Protein AF-0000000066032133 (afdb_homodimer)

Radius of gyration: 20.1 Å; Cα contacts (8 Å, |Δi|>4): 1046; chains: 2; bounding box: 53×68×47 Å

Nearest PDB structures (foldseek):
  1u5w-assembly1_B  TM=8.627E-01  e=1.905E-13  Escherichia coli
  1u5w-assembly4_G  TM=8.676E-01  e=3.417E-13  Escherichia coli
  5voh-assembly1_C  TM=4.918E-01  e=3.537E-01  Levilactobacillus brevis KB290
  5xyu-assembly1_E  TM=1.644E-01  e=1.376E-02  Mycolicibacterium smegmatis MC2 155
  6xyw-assembly1_Bd  TM=3.720E-01  e=4.895E-01  Arabidopsis thaliana

Organism: Aeropyrum pernix (strain ATCC 700893 / DSM 11879 / JCM 9820 / NBRC 100138 / K1) (NCBI:txid272557)

Solvent-accessible surface area (backbone atoms only — not comparable to full-atom values): 18744 Å² total; per-residue (Å²): 132,65,46,38,34,16,31,22,37,81,53,66,54,59,46,50,20,49,48,58,44,46,52,75,79,38,61,62,45,74,46,74,35,81,56,76,37,85,53,63,94,27,24,51,32,51,25,34,20,50,29,21,4,43,30,10,3,45,50,16,18,65,74,64,70,25,49,29,6,31,6,69,25,51,30,42,26,77,40,61,31,63,59,43,27,27,38,32,34,32,19,21,38,24,38,44,79,29,35,33,34,41,9,24,12,44,22,24,57,48,49,55,72,38,44,56,38,27,75,72,49,37,42,62,56,69,48,69,48,43,62,70,73,75,47,62,49,88,51,32,37,68,54,8,64,52,47,74,59,77,44,29,41,39,54,33,48,24,41,3,44,46,25,20,42,32,47,65,70,65,58,48,92,70,68,27,36,42,46,57,30,17,50,64,32,71,28,87,41,85,64,79,56,70,70,76,129,132,66,45,38,33,17,31,22,36,82,52,65,53,59,46,50,20,49,47,57,43,47,51,74,78,39,59,61,45,74,44,74,35,79,57,75,39,85,50,64,94,28,24,52,31,52,26,36,20,51,27,20,4,42,30,9,4,46,51,15,19,65,75,63,71,25,51,28,6,31,6,71,25,53,31,41,25,79,40,60,32,63,58,43,27,27,38,32,35,32,18,21,39,26,38,46,79,28,35,33,34,41,10,25,12,45,22,23,56,49,49,57,72,39,43,55,38,28,75,71,49,36,41,64,56,70,49,68,49,44,60,70,74,74,48,61,49,88,50,32,37,70,53,8,63,52,47,75,61,76,43,31,41,37,53,33,48,23,43,3,44,46,26,20,40,32,48,66,68,65,59,49,90,70,69,27,37,41,48,59,32,16,50,65,32,70,28,87,42,85,63,77,56,68,70,76,129

pLDDT: mean 93.21, std 11.6, range [33.31, 98.94]

Sequence (394 aa):
MAVTVAVGTSNPIKYRAVLRAFSRYYDVRVVMVSVDSGVGPQPSGVADVVGGALARAVRAVEKADSYFGVGVEAGPIEFPASGGYVETQVAAIVDRDCRATIGMSPSFEVDRRVLALMLDGVEMEKAVGVERHGGLGESVGFVGVATSGAVTRQDLTEHAVIMALIPRLMGYGSIATVEEIAAQAGASVECRSTRAIMAVTVAVGTSNPIKYRAVLRAFSRYYDVRVVMVSVDSGVGPQPSGVADVVGGALARAVRAVEKADSYFGVGVEAGPIEFPASGGYVETQVAAIVDRDCRATIGMSPSFEVDRRVLALMLDGVEMEKAVGVERHGGLGESVGFVGVATSGAVTRQDLTEHAVIMALIPRLMGYGSIATVEEIAAQAGASVECRSTRAI

Foldseek 3Di:
DAAEEEEADPQVLLQVLLVVLQVVPTNHDYYYDHDFLVAAPQQEELLRQLSSQLSSFQVRCVVVVGQKGKGKGWHWYADDDPQRTKIKMKMWIAGLQQFIFIFIFDIGDDDNQLNVVSVVRDDNCVSVVVCVVVPPDPWAPPVNVVVVNPAGPSNRSNRGSNRRCVCVVVVPVDTDGSQVVSVVRVYGDDHDRPPDD/DAAEEEEADPQVLLQVLLVVLQVVPTNYDYYYDHDFLVAAPQQEELLRQLSSQLSSFQVRCVVVVGQKGKGKGWHWYADDDPQRTKIKMKMWIAGLQQFIFIFIFDIGDDDNQLNVVSVVRDDNCVSVVVCVVPPPDPWAPPVNVVVVNPAGPSNRSNRGSNRRCVCVVVVPVDTDGSQVVSVVRVYGDDHDRPPDD

InterPro domains:
  IPR002786 Inosine/xanthosine triphosphatase [MF_00648] (3-172)
  IPR026533 Non-canonical purine NTP phosphatase/PRRC1 [PF01931] (5-169)
  IPR029001 Inosine triphosphate pyrophosphatase-like [G3DSA:3.90.950.10] (1-178)
  IPR029001 Inosine triphosphate pyrophosphatase-like [SSF52972] (3-170)
  IPR050299 YjjX NTPase [PTHR34699] (3-169)

Secondary structure (DSSP, 8-state):
-PEEEEEE-S-HHHHHHHHHHHHTTS-EEEEEE----SS-SS--HHHHHHHHHHHHHHHHHHHHT-SEEEEEEEEEEE-SSTTSEEEEEEEEEEETT-BEEEEE--EEE--HHHHHHHHTT--HHHHHTGGGGT---TTTHHHHHHTTTSS-HHHHHHHHHHHHHHHHHHT-S-PPBHHHHHHHHT-----------/-PEEEEEE-S-HHHHHHHHHHHHTTS-EEEEEE----SS-SS--HHHHHHHHHHHHHHHHHHHHT-SEEEEEEEEEEE-SSTTSEEEEEEEEEEETT-BEEEEE--EEE--HHHHHHHHTT--HHHHHTGGGGT---TTTHHHHHHTTTSS-HHHHHHHHHHHHHHHHHHT-S-PPBHHHHHHHHT-----------

Structure (mmCIF, N/CA/C/O backbone):
data_AF-0000000066032133-model_v1
#
loop_
_entity.id
_entity.type
_entity.pdbx_description
1 polymer 'Probable inosine/xanthosine triphosphatase'
#
loop_
_atom_site.group_PDB
_atom_site.id
_atom_site.type_symbol
_atom_site.label_atom_id
_atom_site.label_alt_id
_atom_site.label_comp_id
_atom_site.label_asym_id
_atom_site.label_entity_id
_atom_site.label_seq_id
_atom_site.pdbx_PDB_ins_code
_atom_site.Cartn_x
_atom_site.Cartn_y
_atom_site.Cartn_z
_atom_site.occupancy
_atom_site.B_iso_or_equiv
_atom_site.auth_seq_id
_atom_site.auth_comp_id
_atom_site.auth_asym_id
_atom_site.auth_atom_id
_atom_site.pdbx_PDB_model_num
ATOM 1 N N . MET A 1 1 ? 10.734 -18.656 -25.156 1 76.56 1 MET A N 1
ATOM 2 C CA . MET A 1 1 ? 9.414 -19.25 -25 1 76.56 1 MET A CA 1
ATOM 3 C C . MET A 1 1 ? 8.562 -18.469 -24.016 1 76.56 1 MET A C 1
ATOM 5 O O . MET A 1 1 ? 9.086 -17.891 -23.062 1 76.56 1 MET A O 1
ATOM 9 N N . ALA A 1 2 ? 7.234 -18.312 -24.281 1 92.38 2 ALA A N 1
ATOM 10 C CA . ALA A 1 2 ? 6.348 -17.469 -23.484 1 92.38 2 ALA A CA 1
ATOM 11 C C . ALA A 1 2 ? 6.086 -18.094 -22.125 1 92.38 2 ALA A C 1
ATOM 13 O O . ALA A 1 2 ? 5.898 -19.312 -22.016 1 92.38 2 ALA A O 1
ATOM 14 N N . VAL A 1 3 ? 6.203 -17.297 -21.125 1 95 3 VAL A N 1
ATOM 15 C CA . VAL A 1 3 ? 5.859 -17.734 -19.781 1 95 3 VAL A CA 1
ATOM 16 C C . VAL A 1 3 ? 4.34 -17.812 -19.625 1 95 3 VAL A C 1
ATOM 18 O O . VAL A 1 3 ? 3.625 -16.891 -20.047 1 95 3 VAL A O 1
ATOM 21 N N . THR A 1 4 ? 3.82 -18.906 -19.094 1 97.81 4 THR A N 1
ATOM 22 C CA . THR A 1 4 ? 2.383 -19.062 -18.906 1 97.81 4 THR A CA 1
ATOM 23 C C . THR A 1 4 ? 1.974 -18.578 -17.516 1 97.81 4 THR A C 1
ATOM 25 O O . THR A 1 4 ? 2.594 -18.953 -16.516 1 97.81 4 THR A O 1
ATOM 28 N N . VAL A 1 5 ? 0.952 -17.766 -17.453 1 98.69 5 VAL A N 1
ATOM 29 C CA . VAL A 1 5 ? 0.44 -17.188 -16.219 1 98.69 5 VAL A CA 1
ATOM 30 C C . VAL A 1 5 ? -1.068 -17.406 -16.125 1 98.69 5 VAL A C 1
ATOM 32 O O . VAL A 1 5 ? -1.806 -17.094 -17.062 1 98.69 5 VAL A O 1
ATOM 35 N N . ALA A 1 6 ? -1.533 -17.984 -15.055 1 98.75 6 ALA A N 1
ATOM 36 C CA . ALA A 1 6 ? -2.965 -18.125 -14.797 1 98.75 6 ALA A CA 1
ATOM 37 C C . ALA A 1 6 ? -3.414 -17.156 -13.695 1 98.75 6 ALA A C 1
ATOM 39 O O . ALA A 1 6 ? -2.787 -17.094 -12.633 1 98.75 6 ALA A O 1
ATOM 40 N N . VAL A 1 7 ? -4.441 -16.453 -13.953 1 98.81 7 VAL A N 1
ATOM 41 C CA . VAL A 1 7 ? -5.031 -15.562 -12.953 1 98.81 7 VAL A CA 1
ATOM 42 C C . VAL A 1 7 ? -6.27 -16.203 -12.352 1 98.81 7 VAL A C 1
ATOM 44 O O . VAL A 1 7 ? -7.215 -16.547 -13.062 1 98.81 7 VAL A O 1
ATOM 47 N N . GLY A 1 8 ? -6.285 -16.406 -11.023 1 98.38 8 GLY A N 1
ATOM 48 C CA . GLY A 1 8 ? -7.379 -17.078 -10.328 1 98.38 8 GLY A CA 1
ATOM 49 C C . GLY A 1 8 ? -8.57 -16.156 -10.102 1 98.38 8 GLY A C 1
ATOM 50 O O . GLY A 1 8 ? -8.93 -15.875 -8.953 1 98.38 8 GLY A O 1
ATOM 51 N N . THR A 1 9 ? -9.227 -15.766 -11.141 1 96.31 9 THR A N 1
ATOM 52 C CA . THR A 1 9 ? -10.367 -14.859 -11.055 1 96.31 9 THR A CA 1
ATOM 53 C C . THR A 1 9 ? -11.25 -14.984 -12.289 1 96.31 9 THR A C 1
ATOM 55 O O . THR A 1 9 ? -10.852 -15.594 -13.289 1 96.31 9 THR A O 1
ATOM 58 N N . SER A 1 10 ? -12.43 -14.531 -12.242 1 94.44 10 SER A N 1
ATOM 59 C CA . SER A 1 10 ? -13.273 -14.328 -13.414 1 94.44 10 SER A CA 1
ATOM 60 C C . SER A 1 10 ? -13.484 -12.844 -13.703 1 94.44 10 SER A C 1
ATOM 62 O O . SER A 1 10 ? -14.234 -12.477 -14.609 1 94.44 10 SER A O 1
ATOM 64 N N . ASN A 1 11 ? -12.875 -11.977 -12.906 1 91.94 11 ASN A N 1
ATOM 65 C CA . ASN A 1 11 ? -12.984 -10.531 -13.039 1 91.94 11 ASN A CA 1
ATOM 66 C C . ASN A 1 11 ? -12.062 -10 -14.133 1 91.94 11 ASN A C 1
ATOM 68 O O . ASN A 1 11 ? -10.836 -10.039 -13.984 1 91.94 11 ASN A O 1
ATOM 72 N N . PRO A 1 12 ? -12.547 -9.469 -15.25 1 93.31 12 PRO A N 1
ATOM 73 C CA . PRO A 1 12 ? -11.711 -9.023 -16.375 1 93.31 12 PRO A CA 1
ATOM 74 C C . PRO A 1 12 ? -10.75 -7.902 -15.984 1 93.31 12 PRO A C 1
ATOM 76 O O . PRO A 1 12 ? -9.68 -7.766 -16.578 1 93.31 12 PRO A O 1
ATOM 79 N N . ILE A 1 13 ? -11.109 -7.113 -15 1 91.69 13 ILE A N 1
ATOM 80 C CA . ILE A 1 13 ? -10.258 -6.02 -14.547 1 91.69 13 ILE A CA 1
ATOM 81 C C . ILE A 1 13 ? -8.969 -6.582 -13.953 1 91.69 13 ILE A C 1
ATOM 83 O O . ILE A 1 13 ? -7.875 -6.098 -14.258 1 91.69 13 ILE A O 1
ATOM 87 N N . LYS A 1 14 ? -9.148 -7.566 -13.109 1 95.5 14 LYS A N 1
ATOM 88 C CA . LYS A 1 14 ? -7.977 -8.211 -12.523 1 95.5 14 LYS A CA 1
ATOM 89 C C . LYS A 1 14 ? -7.129 -8.891 -13.594 1 95.5 14 LYS A C 1
ATOM 91 O O . LYS A 1 14 ? -5.898 -8.805 -13.562 1 95.5 14 LYS A O 1
ATOM 96 N N . TYR A 1 15 ? -7.758 -9.516 -14.539 1 96.69 15 TYR A N 1
ATOM 97 C CA . TYR A 1 15 ? -7.059 -10.156 -15.648 1 96.69 15 TYR A CA 1
ATOM 98 C C . TYR A 1 15 ? -6.207 -9.148 -16.406 1 96.69 15 TYR A C 1
ATOM 100 O O . TYR A 1 15 ? -5.02 -9.383 -16.656 1 96.69 15 TYR A O 1
ATOM 108 N N . ARG A 1 16 ? -6.758 -8.039 -16.797 1 96.19 16 ARG A N 1
ATOM 109 C CA . ARG A 1 16 ? -6.066 -7.027 -17.594 1 96.19 16 ARG A CA 1
ATOM 110 C C . ARG A 1 16 ? -4.887 -6.438 -16.828 1 96.19 16 ARG A C 1
ATOM 112 O O . ARG A 1 16 ? -3.836 -6.164 -17.406 1 96.19 16 ARG A O 1
ATOM 119 N N . ALA A 1 17 ? -5.129 -6.227 -15.539 1 97 17 ALA A N 1
ATOM 120 C CA . ALA A 1 17 ? -4.055 -5.691 -14.703 1 97 17 ALA A CA 1
ATOM 121 C C . ALA A 1 17 ? -2.861 -6.641 -14.664 1 97 17 ALA A C 1
ATOM 123 O O . ALA A 1 17 ? -1.713 -6.207 -14.781 1 97 17 ALA A O 1
ATOM 124 N N . VAL A 1 18 ? -3.139 -7.918 -14.531 1 98.44 18 VAL A N 1
ATOM 125 C CA . VAL A 1 18 ? -2.082 -8.922 -14.484 1 98.44 18 VAL A CA 1
ATOM 126 C C . VAL A 1 18 ? -1.383 -9 -15.836 1 98.44 18 VAL A C 1
ATOM 128 O O . VAL A 1 18 ? -0.153 -9.039 -15.906 1 98.44 18 VAL A O 1
ATOM 131 N N . LEU A 1 19 ? -2.17 -9.023 -16.922 1 98.12 19 LEU A N 1
ATOM 132 C CA . LEU A 1 19 ? -1.619 -9.055 -18.266 1 98.12 19 LEU A CA 1
ATOM 133 C C . LEU A 1 19 ? -0.68 -7.871 -18.5 1 98.12 19 LEU A C 1
ATOM 135 O O . LEU A 1 19 ? 0.442 -8.055 -18.969 1 98.12 19 LEU A O 1
ATOM 139 N N . ARG A 1 20 ? -1.086 -6.688 -18.125 1 97.81 20 ARG A N 1
ATOM 140 C CA . ARG A 1 20 ? -0.283 -5.488 -18.328 1 97.81 20 ARG A CA 1
ATOM 141 C C . ARG A 1 20 ? 0.996 -5.539 -17.5 1 97.81 20 ARG A C 1
ATOM 143 O O . ARG A 1 20 ? 2.074 -5.195 -17.984 1 97.81 20 ARG A O 1
ATOM 150 N N . ALA A 1 21 ? 0.867 -5.941 -16.281 1 98.44 21 ALA A N 1
ATOM 151 C CA . ALA A 1 21 ? 2.025 -5.996 -15.398 1 98.44 21 ALA A CA 1
ATOM 152 C C . ALA A 1 21 ? 3.057 -7 -15.906 1 98.44 21 ALA A C 1
ATOM 154 O O . ALA A 1 21 ? 4.234 -6.668 -16.047 1 98.44 21 ALA A O 1
ATOM 155 N N . PHE A 1 22 ? 2.658 -8.219 -16.234 1 98.5 22 PHE A N 1
ATOM 156 C CA . PHE A 1 22 ? 3.578 -9.273 -16.641 1 98.5 22 PHE A CA 1
ATOM 157 C C . PHE A 1 22 ? 4.195 -8.961 -18 1 98.5 22 PHE A C 1
ATOM 159 O O . PHE A 1 22 ? 5.371 -9.25 -18.234 1 98.5 22 PHE A O 1
ATOM 166 N N . SER A 1 23 ? 3.438 -8.367 -18.922 1 98.12 23 SER A N 1
ATOM 167 C CA . SER A 1 23 ? 3.898 -8.102 -20.281 1 98.12 23 SER A CA 1
ATOM 168 C C . SER A 1 23 ? 5.051 -7.102 -20.281 1 98.12 23 SER A C 1
ATOM 170 O O . SER A 1 23 ? 5.801 -7.02 -21.266 1 98.12 23 SER A O 1
ATOM 172 N N . ARG A 1 24 ? 5.188 -6.391 -19.219 1 97.25 24 ARG A N 1
ATOM 173 C CA . ARG A 1 24 ? 6.289 -5.438 -19.109 1 97.25 24 ARG A CA 1
ATOM 174 C C . ARG A 1 24 ? 7.629 -6.16 -19.016 1 97.25 24 ARG A C 1
ATOM 176 O O . ARG A 1 24 ? 8.672 -5.605 -19.375 1 97.25 24 ARG A O 1
ATOM 183 N N . TYR A 1 25 ? 7.559 -7.414 -18.578 1 97.56 25 TYR A N 1
ATOM 184 C CA . TYR A 1 25 ? 8.82 -8.023 -18.172 1 97.56 25 TYR A CA 1
ATOM 185 C C . TYR A 1 25 ? 9.023 -9.359 -18.875 1 97.56 25 TYR A C 1
ATOM 187 O O . TYR A 1 25 ? 10.156 -9.859 -18.953 1 97.56 25 TYR A O 1
ATOM 195 N N . TYR A 1 26 ? 7.898 -9.914 -19.328 1 96.94 26 TYR A N 1
ATOM 196 C CA . TYR A 1 26 ? 7.941 -11.242 -19.922 1 96.94 26 TYR A CA 1
ATOM 197 C C . TYR A 1 26 ? 7.211 -11.273 -21.25 1 96.94 26 TYR A C 1
ATOM 199 O O . TYR A 1 26 ? 6.301 -10.477 -21.484 1 96.94 26 TYR A O 1
ATOM 207 N N . ASP A 1 27 ? 7.727 -12.117 -22.109 1 97.62 27 ASP A N 1
ATOM 208 C CA . ASP A 1 27 ? 6.812 -12.672 -23.094 1 97.62 27 ASP A CA 1
ATOM 209 C C . ASP A 1 27 ? 5.824 -13.641 -22.453 1 97.62 27 ASP A C 1
ATOM 211 O O . ASP A 1 27 ? 6.211 -14.727 -22.016 1 97.62 27 ASP A O 1
ATOM 215 N N . VAL A 1 28 ? 4.555 -13.195 -22.344 1 97.44 28 VAL A N 1
ATOM 216 C CA . VAL A 1 28 ? 3.678 -13.922 -21.422 1 97.44 28 VAL A CA 1
ATOM 217 C C . VAL A 1 28 ? 2.406 -14.344 -22.156 1 97.44 28 VAL A C 1
ATOM 219 O O . VAL A 1 28 ? 1.945 -13.641 -23.062 1 97.44 28 VAL A O 1
ATOM 222 N N . ARG A 1 29 ? 1.93 -15.5 -21.828 1 97.75 29 ARG A N 1
ATOM 223 C CA . ARG A 1 29 ? 0.569 -15.953 -22.094 1 97.75 29 ARG A CA 1
ATOM 224 C C . ARG A 1 29 ? -0.255 -16.016 -20.812 1 97.75 29 ARG A C 1
ATOM 226 O O . ARG A 1 29 ? 0.02 -16.828 -19.938 1 97.75 29 ARG A O 1
ATOM 233 N N . VAL A 1 30 ? -1.264 -15.18 -20.766 1 98.25 30 VAL A N 1
ATOM 234 C CA . VAL A 1 30 ? -2.064 -15.094 -19.547 1 98.25 30 VAL A CA 1
ATOM 235 C C . VAL A 1 30 ? -3.443 -15.703 -19.781 1 98.25 30 VAL A C 1
ATOM 237 O O . VAL A 1 30 ? -4.086 -15.422 -20.797 1 98.25 30 VAL A O 1
ATOM 240 N N . VAL A 1 31 ? -3.881 -16.531 -18.922 1 98 31 VAL A N 1
ATOM 241 C CA . VAL A 1 31 ? -5.227 -17.094 -18.984 1 98 31 VAL A CA 1
ATOM 242 C C . VAL A 1 31 ? -5.98 -16.797 -17.703 1 98 31 VAL A C 1
ATOM 244 O O . VAL A 1 31 ? -5.375 -16.672 -16.625 1 98 31 VAL A O 1
ATOM 247 N N . MET A 1 32 ? -7.184 -16.562 -17.812 1 97.75 32 MET A N 1
ATOM 248 C CA . MET A 1 32 ? -8.07 -16.359 -16.672 1 97.75 32 MET A CA 1
ATOM 249 C C . MET A 1 32 ? -8.773 -17.656 -16.297 1 97.75 32 MET A C 1
ATOM 251 O O . MET A 1 32 ? -9.328 -18.344 -17.156 1 97.75 32 MET A O 1
ATOM 255 N N . VAL A 1 33 ? -8.789 -18.031 -15.039 1 98 33 VAL A N 1
ATOM 256 C CA . VAL A 1 33 ? -9.461 -19.25 -14.586 1 98 33 VAL A CA 1
ATOM 257 C C . VAL A 1 33 ? -10.305 -18.938 -13.344 1 98 33 VAL A C 1
ATOM 259 O O . VAL A 1 33 ? -9.828 -18.281 -12.414 1 98 33 VAL A O 1
ATOM 262 N N . SER A 1 34 ? -11.57 -19.375 -13.336 1 97.06 34 SER A N 1
ATOM 263 C CA . SER A 1 34 ? -12.438 -19.219 -12.18 1 97.06 34 SER A CA 1
ATOM 264 C C . SER A 1 34 ? -12.078 -20.203 -11.07 1 97.06 34 SER A C 1
ATOM 266 O O . SER A 1 34 ? -12.086 -21.422 -11.289 1 97.06 34 SER A O 1
ATOM 268 N N . VAL A 1 35 ? -11.734 -19.656 -9.914 1 97.12 35 VAL A N 1
ATOM 269 C CA . VAL A 1 35 ? -11.398 -20.5 -8.781 1 97.12 35 VAL A CA 1
ATOM 270 C C . VAL A 1 35 ? -12.102 -20 -7.527 1 97.12 35 VAL A C 1
ATOM 272 O O . VAL A 1 35 ? -12.555 -18.844 -7.48 1 97.12 35 VAL A O 1
ATOM 275 N N . ASP A 1 36 ? -12.211 -20.891 -6.547 1 92.75 36 ASP A N 1
ATOM 276 C CA . ASP A 1 36 ? -12.703 -20.516 -5.223 1 92.75 36 ASP A CA 1
ATOM 277 C C . ASP A 1 36 ? -11.555 -20.109 -4.305 1 92.75 36 ASP A C 1
ATOM 279 O O . ASP A 1 36 ? -10.633 -20.906 -4.066 1 92.75 36 ASP A O 1
ATOM 283 N N . SER A 1 37 ? -11.562 -18.938 -3.76 1 90.88 37 SER A N 1
ATOM 284 C CA . SER A 1 37 ? -10.492 -18.469 -2.896 1 90.88 37 SER A CA 1
ATOM 285 C C . SER A 1 37 ? -10.57 -19.094 -1.511 1 90.88 37 SER A C 1
ATOM 287 O O . SER A 1 37 ? -9.594 -19.078 -0.754 1 90.88 37 SER A O 1
ATOM 289 N N . GLY A 1 38 ? -11.758 -19.594 -1.174 1 91.88 38 GLY A N 1
ATOM 290 C CA . GLY A 1 38 ? -11.977 -20.156 0.148 1 91.88 38 GLY A CA 1
ATOM 291 C C . GLY A 1 38 ? -12.336 -19.109 1.191 1 91.88 38 GLY A C 1
ATOM 292 O O . GLY A 1 38 ? -12.523 -19.438 2.365 1 91.88 38 GLY A O 1
ATOM 293 N N . VAL A 1 39 ? -12.43 -17.844 0.758 1 93.31 39 VAL A N 1
ATOM 294 C CA . VAL A 1 39 ? -12.836 -16.781 1.663 1 93.31 39 VAL A CA 1
ATOM 295 C C . VAL A 1 39 ? -14.133 -16.156 1.173 1 93.31 39 VAL A C 1
ATOM 297 O O . VAL A 1 39 ? -14.531 -16.344 0.023 1 93.31 39 VAL A O 1
ATOM 300 N N . GLY A 1 40 ? -14.867 -15.5 2.01 1 90.5 40 GLY A N 1
ATOM 301 C CA . GLY A 1 40 ? -16.141 -14.898 1.679 1 90.5 40 GLY A CA 1
ATOM 302 C C . GLY A 1 40 ? -16.031 -13.781 0.657 1 90.5 40 GLY A C 1
ATOM 303 O O . GLY A 1 40 ? -14.93 -13.422 0.24 1 90.5 40 GLY A O 1
ATOM 304 N N . PRO A 1 41 ? -17.109 -13.297 0.173 1 90.94 41 PRO A N 1
ATOM 305 C CA . PRO A 1 41 ? -17.141 -12.273 -0.878 1 90.94 41 PRO A CA 1
ATOM 306 C C . PRO A 1 41 ? -16.469 -10.969 -0.454 1 90.94 41 PRO A C 1
ATOM 308 O O . PRO A 1 41 ? -16.062 -10.18 -1.305 1 90.94 41 PRO A O 1
ATOM 311 N N . GLN A 1 42 ? -16.359 -10.758 0.824 1 94.81 42 GLN A N 1
ATOM 312 C CA . GLN A 1 42 ? -15.68 -9.594 1.391 1 94.81 42 GLN A CA 1
ATOM 313 C C . GLN A 1 42 ? -14.625 -10.016 2.404 1 94.81 42 GLN A C 1
ATOM 315 O O . GLN A 1 42 ? -14.82 -9.875 3.613 1 94.81 42 GLN A O 1
ATOM 320 N N . PRO A 1 43 ? -13.477 -10.445 1.853 1 97.06 43 PRO A N 1
ATOM 321 C CA . PRO A 1 43 ? -12.406 -10.812 2.783 1 97.06 43 PRO A CA 1
ATOM 322 C C . PRO A 1 43 ? -12.023 -9.664 3.719 1 97.06 43 PRO A C 1
ATOM 324 O O . PRO A 1 43 ? -11.977 -8.508 3.295 1 97.06 43 PRO A O 1
ATOM 327 N N . SER A 1 44 ? -11.859 -9.961 4.98 1 97.75 44 SER A N 1
ATOM 328 C CA . SER A 1 44 ? -11.445 -8.977 5.977 1 97.75 44 SER A CA 1
ATOM 329 C C . SER A 1 44 ? -10.359 -9.539 6.895 1 97.75 44 SER A C 1
ATOM 331 O O . SER A 1 44 ? -10.438 -10.695 7.312 1 97.75 44 SER A O 1
ATOM 333 N N . GLY A 1 45 ? -9.367 -8.688 7.09 1 98.06 45 GLY A N 1
ATOM 334 C CA . GLY A 1 45 ? -8.234 -9.125 7.895 1 98.06 45 GLY A CA 1
ATOM 335 C C . GLY A 1 45 ? -7.117 -9.734 7.074 1 98.06 45 GLY A C 1
ATOM 336 O O . GLY A 1 45 ? -7.344 -10.211 5.961 1 98.06 45 GLY A O 1
ATOM 337 N N . VAL A 1 46 ? -5.969 -9.727 7.66 1 98.5 46 VAL A N 1
ATOM 338 C CA . VAL A 1 46 ? -4.762 -10.172 6.977 1 98.5 46 VAL A CA 1
ATOM 339 C C . VAL A 1 46 ? -4.898 -11.648 6.598 1 98.5 46 VAL A C 1
ATOM 341 O O . VAL A 1 46 ? -4.508 -12.055 5.5 1 98.5 46 VAL A O 1
ATOM 344 N N . ALA A 1 47 ? -5.453 -12.438 7.492 1 98.5 47 ALA A N 1
ATOM 345 C CA . ALA A 1 47 ? -5.578 -13.867 7.242 1 98.5 47 ALA A CA 1
ATOM 346 C C . ALA A 1 47 ? -6.41 -14.141 5.992 1 98.5 47 ALA A C 1
ATOM 348 O O . ALA A 1 47 ? -5.992 -14.906 5.117 1 98.5 47 ALA A O 1
ATOM 349 N N . ASP A 1 48 ? -7.562 -13.484 5.906 1 98.56 48 ASP A N 1
ATOM 350 C CA . ASP A 1 48 ? -8.461 -13.719 4.785 1 98.56 48 ASP A CA 1
ATOM 351 C C . ASP A 1 48 ? -7.918 -13.094 3.502 1 98.56 48 ASP A C 1
ATOM 353 O O . ASP A 1 48 ? -7.992 -13.695 2.43 1 98.56 48 ASP A O 1
ATOM 357 N N . VAL A 1 49 ? -7.387 -11.906 3.58 1 98.75 49 VAL A N 1
ATOM 358 C CA . VAL A 1 49 ? -6.965 -11.188 2.383 1 98.75 49 VAL A CA 1
ATOM 359 C C . VAL A 1 49 ? -5.727 -11.852 1.791 1 98.75 49 VAL A C 1
ATOM 361 O O . VAL A 1 49 ? -5.691 -12.164 0.598 1 98.75 49 VAL A O 1
ATOM 364 N N . VAL A 1 50 ? -4.699 -12.141 2.615 1 98.88 50 VAL A N 1
ATOM 365 C CA . VAL A 1 50 ? -3.482 -12.789 2.145 1 98.88 50 VAL A CA 1
ATOM 366 C C . VAL A 1 50 ? -3.771 -14.25 1.8 1 98.88 50 VAL A C 1
ATOM 368 O O . VAL A 1 50 ? -3.365 -14.734 0.743 1 98.88 50 VAL A O 1
ATOM 371 N N . GLY A 1 51 ? -4.477 -14.922 2.744 1 98.75 51 GLY A N 1
ATOM 372 C CA . GLY A 1 51 ? -4.816 -16.312 2.506 1 98.75 51 GLY A CA 1
ATOM 373 C C . GLY A 1 51 ? -5.633 -16.516 1.242 1 98.75 51 GLY A C 1
ATOM 374 O O . GLY A 1 51 ? -5.371 -17.453 0.474 1 98.75 51 GLY A O 1
ATOM 375 N N . GLY A 1 52 ? -6.621 -15.656 1.053 1 98.69 52 GLY A N 1
ATOM 376 C CA . GLY A 1 52 ? -7.434 -15.734 -0.151 1 98.69 52 GLY A CA 1
ATOM 377 C C . GLY A 1 52 ? -6.633 -15.523 -1.424 1 98.69 52 GLY A C 1
ATOM 378 O O . GLY A 1 52 ? -6.82 -16.234 -2.408 1 98.69 52 GLY A O 1
ATOM 379 N N . ALA A 1 53 ? -5.754 -14.523 -1.463 1 98.81 53 ALA A N 1
ATOM 380 C CA . ALA A 1 53 ? -4.906 -14.266 -2.623 1 98.81 53 ALA A CA 1
ATOM 381 C C . ALA A 1 53 ? -4.02 -15.477 -2.934 1 98.81 53 ALA A C 1
ATOM 383 O O . ALA A 1 53 ? -3.891 -15.875 -4.094 1 98.81 53 ALA A O 1
ATOM 384 N N . LEU A 1 54 ? -3.428 -16.031 -1.887 1 98.88 54 LEU A N 1
ATOM 385 C CA . LEU A 1 54 ? -2.582 -17.219 -2.047 1 98.88 54 LEU A CA 1
ATOM 386 C C . LEU A 1 54 ? -3.385 -18.391 -2.604 1 98.88 54 LEU A C 1
ATOM 388 O O . LEU A 1 54 ? -2.934 -19.078 -3.523 1 98.88 54 LEU A O 1
ATOM 392 N N . ALA A 1 55 ? -4.555 -18.609 -2.033 1 98.75 55 ALA A N 1
ATOM 393 C CA . ALA A 1 55 ? -5.395 -19.734 -2.459 1 98.75 55 ALA A CA 1
ATOM 394 C C . ALA A 1 55 ? -5.773 -19.594 -3.932 1 98.75 55 ALA A C 1
ATOM 396 O O . ALA A 1 55 ? -5.707 -20.578 -4.684 1 98.75 55 ALA A O 1
ATOM 397 N N . ARG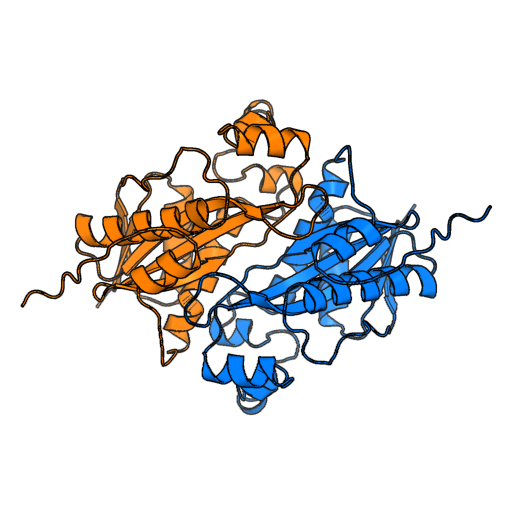 A 1 56 ? -6.188 -18.391 -4.316 1 98.75 56 ARG A N 1
ATOM 398 C CA . ARG A 1 56 ? -6.527 -18.172 -5.719 1 98.75 56 ARG A CA 1
ATOM 399 C C . ARG A 1 56 ? -5.34 -18.484 -6.629 1 98.75 56 ARG A C 1
ATOM 401 O O . ARG A 1 56 ? -5.508 -19.078 -7.688 1 98.75 56 ARG A O 1
ATOM 408 N N . ALA A 1 57 ? -4.145 -18.016 -6.27 1 98.81 57 ALA A N 1
ATOM 409 C CA . ALA A 1 57 ? -2.938 -18.219 -7.07 1 98.81 57 ALA A CA 1
ATOM 410 C C . ALA A 1 57 ? -2.617 -19.703 -7.215 1 98.81 57 ALA A C 1
ATOM 412 O O . ALA A 1 57 ? -2.35 -20.188 -8.32 1 98.81 57 ALA A O 1
ATOM 413 N N . VAL A 1 58 ? -2.648 -20.438 -6.094 1 98.62 58 VAL A N 1
ATOM 414 C CA . VAL A 1 58 ? -2.324 -21.859 -6.074 1 98.62 58 VAL A CA 1
ATOM 415 C C . VAL A 1 58 ? -3.303 -22.625 -6.961 1 98.62 58 VAL A C 1
ATOM 417 O O . VAL A 1 58 ? -2.891 -23.422 -7.805 1 98.62 58 VAL A O 1
ATOM 420 N N . ARG A 1 59 ? -4.543 -22.391 -6.785 1 98.31 59 ARG A N 1
ATOM 421 C CA . ARG A 1 59 ? -5.57 -23.094 -7.539 1 98.31 59 ARG A CA 1
ATOM 422 C C . ARG A 1 59 ? -5.496 -22.75 -9.023 1 98.31 59 ARG A C 1
ATOM 424 O O . ARG A 1 59 ? -5.789 -23.594 -9.875 1 98.31 59 ARG A O 1
ATOM 431 N N . ALA A 1 60 ? -5.129 -21.516 -9.289 1 98.5 60 ALA A N 1
ATOM 432 C CA . ALA A 1 60 ? -4.961 -21.125 -10.688 1 98.5 60 ALA A CA 1
ATOM 433 C C . ALA A 1 60 ? -3.867 -21.953 -11.359 1 98.5 60 ALA A C 1
ATOM 435 O O . ALA A 1 60 ? -4.055 -22.438 -12.477 1 98.5 60 ALA A O 1
ATOM 436 N N . VAL A 1 61 ? -2.693 -22.078 -10.734 1 97.94 61 VAL A N 1
ATOM 437 C CA . VAL A 1 61 ? -1.599 -22.875 -11.266 1 97.94 61 VAL A CA 1
ATOM 438 C C . VAL A 1 61 ? -2.082 -24.312 -11.516 1 97.94 61 VAL A C 1
ATOM 440 O O . VAL A 1 61 ? -1.832 -24.875 -12.586 1 97.94 61 VAL A O 1
ATOM 443 N N . GLU A 1 62 ? -2.781 -24.844 -10.555 1 96.62 62 GLU A N 1
ATOM 444 C CA . GLU A 1 62 ? -3.24 -26.219 -10.625 1 96.62 62 GLU A CA 1
ATOM 445 C C . GLU A 1 62 ? -4.219 -26.422 -11.773 1 96.62 62 GLU A C 1
ATOM 447 O O . GLU A 1 62 ? -4.121 -27.406 -12.516 1 96.62 62 GLU A O 1
ATOM 452 N N . LYS A 1 63 ? -5.137 -25.578 -11.867 1 96.88 63 LYS A N 1
ATOM 453 C CA . LYS A 1 63 ? -6.211 -25.719 -12.844 1 96.88 63 LYS A CA 1
ATOM 454 C C . LYS A 1 63 ? -5.695 -25.516 -14.266 1 96.88 63 LYS A C 1
ATOM 456 O O . LYS A 1 63 ? -6.148 -26.188 -15.203 1 96.88 63 LYS A O 1
ATOM 461 N N . ALA A 1 64 ? -4.777 -24.609 -14.438 1 97.25 64 ALA A N 1
ATOM 462 C CA . ALA A 1 64 ? -4.336 -24.25 -15.781 1 97.25 64 ALA A CA 1
ATOM 463 C C . ALA A 1 64 ? -3.018 -24.938 -16.125 1 97.25 64 ALA A C 1
ATOM 465 O O . ALA A 1 64 ? -2.566 -24.891 -17.281 1 97.25 64 ALA A O 1
ATOM 466 N N . ASP A 1 65 ? -2.383 -25.594 -15.18 1 96.31 65 ASP A N 1
ATOM 467 C CA . ASP A 1 65 ? -1.044 -26.141 -15.352 1 96.31 65 ASP A CA 1
ATOM 468 C C . ASP A 1 65 ? -0.072 -25.094 -15.875 1 96.31 65 ASP A C 1
ATOM 470 O O . ASP A 1 65 ? 0.619 -25.312 -16.875 1 96.31 65 ASP A O 1
ATOM 474 N N . SER A 1 66 ? -0.095 -23.906 -15.297 1 97.38 66 SER A N 1
ATOM 475 C CA . SER A 1 66 ? 0.733 -22.781 -15.703 1 97.38 66 SER A CA 1
ATOM 476 C C . SER A 1 66 ? 2.008 -22.703 -14.867 1 97.38 66 SER A C 1
ATOM 478 O O . SER A 1 66 ? 2.113 -23.359 -13.828 1 97.38 66 SER A O 1
ATOM 480 N N . TYR A 1 67 ? 2.936 -21.953 -15.367 1 97.31 67 TYR A N 1
ATOM 481 C CA . TYR A 1 67 ? 4.152 -21.734 -14.594 1 97.31 67 TYR A CA 1
ATOM 482 C C . TYR A 1 67 ? 3.885 -20.828 -13.398 1 97.31 67 TYR A C 1
ATOM 484 O O . TYR A 1 67 ? 4.301 -21.125 -12.273 1 97.31 67 TYR A O 1
ATOM 492 N N . PHE A 1 68 ? 3.217 -19.672 -13.664 1 98.5 68 PHE A N 1
ATOM 493 C CA . PHE A 1 68 ? 2.818 -18.781 -12.586 1 98.5 68 PHE A CA 1
ATOM 494 C C . PHE A 1 68 ? 1.311 -18.828 -12.375 1 98.5 68 PHE A C 1
ATOM 496 O O . PHE A 1 68 ? 0.549 -18.969 -13.336 1 98.5 68 PHE A O 1
ATOM 503 N N . GLY A 1 69 ? 0.892 -18.703 -11.18 1 98.81 69 GLY A N 1
ATOM 504 C CA . GLY A 1 69 ? -0.452 -18.312 -10.781 1 98.81 69 GLY A CA 1
ATOM 505 C C . GLY A 1 69 ? -0.496 -16.984 -10.039 1 98.81 69 GLY A C 1
ATOM 506 O O . GLY A 1 69 ? 0.388 -16.688 -9.234 1 98.81 69 GLY A O 1
ATOM 507 N N . VAL A 1 70 ? -1.519 -16.234 -10.336 1 98.94 70 VAL A N 1
ATOM 508 C CA . VAL A 1 70 ? -1.691 -14.953 -9.656 1 98.94 70 VAL A CA 1
ATOM 509 C C . VAL A 1 70 ? -3.062 -14.906 -8.984 1 98.94 70 VAL A C 1
ATOM 511 O O . VAL A 1 70 ? -4.078 -15.211 -9.617 1 98.94 70 VAL A O 1
ATOM 514 N N . GLY A 1 71 ? -3.098 -14.609 -7.773 1 98.88 71 GLY A N 1
ATOM 515 C CA . GLY A 1 71 ? -4.309 -14.297 -7.031 1 98.88 71 GLY A CA 1
ATOM 516 C C . GLY A 1 71 ? -4.324 -12.883 -6.48 1 98.88 71 GLY A C 1
ATOM 517 O O . GLY A 1 71 ? -3.295 -12.375 -6.023 1 98.88 71 GLY A O 1
ATOM 518 N N . VAL A 1 72 ? -5.488 -12.258 -6.523 1 98.56 72 VAL A N 1
ATOM 519 C CA . VAL A 1 72 ? -5.656 -10.914 -5.969 1 98.56 72 VAL A CA 1
ATOM 520 C C . VAL A 1 72 ? -6.895 -10.875 -5.082 1 98.56 72 VAL A C 1
ATOM 522 O O . VAL A 1 72 ? -7.969 -11.336 -5.477 1 98.56 72 VAL A O 1
ATOM 525 N N . GLU A 1 73 ? -6.758 -10.398 -3.945 1 98 73 GLU A N 1
ATOM 526 C CA . GLU A 1 73 ? -7.859 -10.148 -3.02 1 98 73 GLU A CA 1
ATOM 527 C C . GLU A 1 73 ? -7.824 -8.727 -2.482 1 98 73 GLU A C 1
ATOM 529 O O . GLU A 1 73 ? -6.75 -8.156 -2.293 1 98 73 GLU A O 1
ATOM 534 N N . ALA A 1 74 ? -8.961 -8.203 -2.309 1 97.25 74 ALA A N 1
ATOM 535 C CA . ALA A 1 74 ? -9.117 -6.883 -1.694 1 97.25 74 ALA A CA 1
ATOM 536 C C . ALA A 1 74 ? -9.906 -6.973 -0.394 1 97.25 74 ALA A C 1
ATOM 538 O O . ALA A 1 74 ? -10.844 -7.773 -0.283 1 97.25 74 ALA A O 1
ATOM 539 N N . GLY A 1 75 ? -9.578 -6.137 0.553 1 97.94 75 GLY A N 1
ATOM 540 C CA . GLY A 1 75 ? -10.312 -6.07 1.806 1 97.94 75 GLY A CA 1
ATOM 541 C C . GLY A 1 75 ? -9.625 -5.211 2.852 1 97.94 75 GLY A C 1
ATOM 542 O O . GLY A 1 75 ? -8.469 -4.816 2.682 1 97.94 75 GLY A O 1
ATOM 543 N N . PRO A 1 76 ? -10.359 -4.863 3.84 1 98.38 76 PRO A N 1
ATOM 544 C CA . PRO A 1 76 ? -9.758 -4.113 4.945 1 98.38 76 PRO A CA 1
ATOM 545 C C . PRO A 1 76 ? -8.805 -4.961 5.781 1 98.38 76 PRO A C 1
ATOM 547 O O . PRO A 1 76 ? -9.109 -6.113 6.098 1 98.38 76 PRO A O 1
ATOM 550 N N . ILE A 1 77 ? -7.641 -4.418 6.078 1 98.62 77 ILE A N 1
ATOM 551 C CA . ILE A 1 77 ? -6.711 -5.066 6.996 1 98.62 77 ILE A CA 1
ATOM 552 C C . ILE A 1 77 ? -6.375 -4.117 8.141 1 98.62 77 ILE A C 1
ATOM 554 O O . ILE A 1 77 ? -6.484 -2.896 8 1 98.62 77 ILE A O 1
ATOM 558 N N . GLU A 1 78 ? -5.988 -4.68 9.242 1 97.88 78 GLU A N 1
ATOM 559 C CA . GLU A 1 78 ? -5.664 -3.875 10.414 1 97.88 78 GLU A CA 1
ATOM 560 C C . GLU A 1 78 ? -4.445 -2.996 10.164 1 97.88 78 GLU A C 1
ATOM 562 O O . GLU A 1 78 ? -3.42 -3.473 9.664 1 97.88 78 GLU A O 1
ATOM 567 N N . PHE A 1 79 ? -4.512 -1.724 10.484 1 98.69 79 PHE A N 1
ATOM 568 C CA . PHE A 1 79 ? -3.441 -0.737 10.391 1 98.69 79 PHE A CA 1
ATOM 569 C C . PHE A 1 79 ? -3.82 0.546 11.117 1 98.69 79 PHE A C 1
ATOM 571 O O . PHE A 1 79 ? -5 0.899 11.188 1 98.69 79 PHE A O 1
ATOM 578 N N . PRO A 1 80 ? -2.855 1.245 11.672 1 98.5 80 PRO A N 1
ATOM 579 C CA . PRO A 1 80 ? -3.191 2.518 12.312 1 98.5 80 PRO A CA 1
ATOM 580 C C . PRO A 1 80 ? -3.896 3.488 11.367 1 98.5 80 PRO A C 1
ATOM 582 O O . PRO A 1 80 ? -3.338 3.863 10.336 1 98.5 80 PRO A O 1
ATOM 585 N N . ALA A 1 81 ? -5.09 3.869 11.688 1 97.19 81 ALA A N 1
ATOM 586 C CA . ALA A 1 81 ? -5.98 4.73 10.922 1 97.19 81 ALA A CA 1
ATOM 587 C C . ALA A 1 81 ? -7.242 5.07 11.711 1 97.19 81 ALA A C 1
ATOM 589 O O . ALA A 1 81 ? -7.449 4.547 12.812 1 97.19 81 ALA A O 1
ATOM 590 N N . SER A 1 82 ? -8.125 5.977 11.289 1 94.44 82 SER A N 1
ATOM 591 C CA . SER A 1 82 ? -9.336 6.367 12 1 94.44 82 SER A CA 1
ATOM 592 C C . SER A 1 82 ? -10.195 5.156 12.336 1 94.44 82 SER A C 1
ATOM 594 O O . SER A 1 82 ? -10.734 5.051 13.438 1 94.44 82 SER A O 1
ATOM 596 N N . GLY A 1 83 ? -10.352 4.168 11.57 1 92.06 83 GLY A N 1
ATOM 597 C CA . GLY A 1 83 ? -11.156 2.98 11.82 1 92.06 83 GLY A CA 1
ATOM 598 C C . GLY A 1 83 ? -10.328 1.764 12.188 1 92.06 83 GLY A C 1
ATOM 599 O O . GLY A 1 83 ? -10.875 0.683 12.422 1 92.06 83 GLY A O 1
ATOM 600 N N . GLY A 1 84 ? -9.047 1.982 12.312 1 97.19 84 GLY A N 1
ATOM 601 C CA . GLY A 1 84 ? -8.156 0.889 12.664 1 97.19 84 GLY A CA 1
ATOM 602 C C . GLY A 1 84 ? -7.906 -0.067 11.508 1 97.19 84 GLY A C 1
ATOM 603 O O . GLY A 1 84 ? -7.398 -1.171 11.711 1 97.19 84 GLY A O 1
ATOM 604 N N . TYR A 1 85 ? -8.391 0.281 10.336 1 98.19 85 TYR A N 1
ATOM 605 C CA . TYR A 1 85 ? -8.219 -0.532 9.141 1 98.19 85 TYR A CA 1
ATOM 606 C C . TYR A 1 85 ? -7.887 0.337 7.934 1 98.19 85 TYR A C 1
ATOM 608 O O . TYR A 1 85 ? -8.227 1.521 7.898 1 98.19 85 TYR A O 1
ATOM 616 N N . VAL A 1 86 ? -7.195 -0.223 6.996 1 98.69 86 VAL A N 1
ATOM 617 C CA . VAL A 1 86 ? -7.078 0.345 5.66 1 98.69 86 VAL A CA 1
ATOM 618 C C . VAL A 1 86 ? -7.543 -0.673 4.621 1 98.69 86 VAL A C 1
ATOM 620 O O . VAL A 1 86 ? -7.359 -1.88 4.801 1 98.69 86 VAL A O 1
ATOM 623 N N . GLU A 1 87 ? -8.211 -0.186 3.627 1 98.38 87 GLU A N 1
ATOM 624 C CA . GLU A 1 87 ? -8.555 -0.991 2.459 1 98.38 87 GLU A CA 1
ATOM 625 C C . GLU A 1 87 ? -7.352 -1.182 1.543 1 98.38 87 GLU A C 1
ATOM 627 O O . GLU A 1 87 ? -6.66 -0.217 1.211 1 98.38 87 GLU A O 1
ATOM 632 N N . THR A 1 88 ? -7.031 -2.436 1.125 1 98.62 88 THR A N 1
ATOM 633 C CA . THR A 1 88 ? -5.879 -2.746 0.287 1 98.62 88 THR A CA 1
ATOM 634 C C . THR A 1 88 ? -6.195 -3.896 -0.664 1 98.62 88 THR A C 1
ATOM 636 O O . THR A 1 88 ? -7.211 -4.582 -0.503 1 98.62 88 THR A O 1
ATOM 639 N N . GLN A 1 89 ? -5.512 -3.986 -1.716 1 98.56 89 GLN A N 1
ATOM 640 C CA . GLN A 1 89 ? -5.441 -5.199 -2.523 1 98.56 89 GLN A CA 1
ATOM 641 C C . GLN A 1 89 ? -4.102 -5.906 -2.34 1 98.56 89 GLN A C 1
ATOM 643 O O . GLN A 1 89 ? -3.049 -5.262 -2.332 1 98.56 89 GLN A O 1
ATOM 648 N N . VAL A 1 90 ? -4.16 -7.195 -2.193 1 98.88 90 VAL A N 1
ATOM 649 C CA . VAL A 1 90 ? -2.965 -8.023 -2.111 1 98.88 90 VAL A CA 1
ATOM 650 C C . VAL A 1 90 ? -2.887 -8.945 -3.33 1 98.88 90 VAL A C 1
ATOM 652 O O . VAL A 1 90 ? -3.867 -9.602 -3.68 1 98.88 90 VAL A O 1
ATOM 655 N N . ALA A 1 91 ? -1.74 -8.906 -3.971 1 98.94 91 ALA A N 1
ATOM 656 C CA . ALA A 1 91 ? -1.449 -9.852 -5.043 1 98.94 91 ALA A CA 1
ATOM 657 C C . ALA A 1 91 ? -0.456 -10.914 -4.582 1 98.94 91 ALA A C 1
ATOM 659 O O . ALA A 1 91 ? 0.559 -10.594 -3.955 1 98.94 91 ALA A O 1
ATOM 660 N N . ALA A 1 92 ? -0.775 -12.109 -4.836 1 98.94 92 ALA A N 1
ATOM 661 C CA . ALA A 1 92 ? 0.134 -13.234 -4.645 1 98.94 92 ALA A CA 1
ATOM 662 C C . ALA A 1 92 ? 0.525 -13.859 -5.98 1 98.94 92 ALA A C 1
ATOM 664 O O . ALA A 1 92 ? -0.329 -14.086 -6.84 1 98.94 92 ALA A O 1
ATOM 665 N N . ILE A 1 93 ? 1.791 -14.055 -6.191 1 98.94 93 ILE A N 1
ATOM 666 C CA . ILE A 1 93 ? 2.307 -14.781 -7.34 1 98.94 93 ILE A CA 1
ATOM 667 C C . ILE A 1 93 ? 2.951 -16.094 -6.879 1 98.94 93 ILE A C 1
ATOM 669 O O . ILE A 1 93 ? 3.885 -16.078 -6.07 1 98.94 93 ILE A O 1
ATOM 673 N N . VAL A 1 94 ? 2.445 -17.156 -7.363 1 98.81 94 VAL A N 1
ATOM 674 C CA . VAL A 1 94 ? 2.93 -18.484 -7.012 1 98.81 94 VAL A CA 1
ATOM 675 C C . VAL A 1 94 ? 3.484 -19.188 -8.25 1 98.81 94 VAL A C 1
ATOM 677 O O . VAL A 1 94 ? 2.939 -19.031 -9.352 1 98.81 94 VAL A O 1
ATOM 680 N N . ASP A 1 95 ? 4.582 -19.859 -8.102 1 98.06 95 ASP A N 1
ATOM 681 C CA . ASP A 1 95 ? 5.105 -20.609 -9.234 1 98.06 95 ASP A CA 1
ATOM 682 C C . ASP A 1 95 ? 4.906 -22.109 -9.047 1 98.06 95 ASP A C 1
ATOM 684 O O . ASP A 1 95 ? 4.32 -22.531 -8.047 1 98.06 95 ASP A O 1
ATOM 688 N N . ARG A 1 96 ? 5.285 -22.906 -9.961 1 95.5 96 ARG A N 1
ATOM 689 C CA . ARG A 1 96 ? 5.039 -24.344 -9.992 1 95.5 96 ARG A CA 1
ATOM 690 C C . ARG A 1 96 ? 5.75 -25.047 -8.844 1 95.5 96 ARG A C 1
ATOM 692 O O . ARG A 1 96 ? 5.422 -26.188 -8.508 1 95.5 96 ARG A O 1
ATOM 699 N N . ASP A 1 97 ? 6.75 -24.406 -8.211 1 95.94 97 ASP A N 1
ATOM 700 C CA . ASP A 1 97 ? 7.496 -24.984 -7.102 1 95.94 97 ASP A CA 1
ATOM 701 C C . ASP A 1 97 ? 6.93 -24.531 -5.762 1 95.94 97 ASP A C 1
ATOM 703 O O . ASP A 1 97 ? 7.566 -24.703 -4.719 1 95.94 97 ASP A O 1
ATOM 707 N N . CYS A 1 98 ? 5.816 -23.859 -5.73 1 97.81 98 CYS A N 1
ATOM 708 C CA . CYS A 1 98 ? 5.074 -23.406 -4.559 1 97.81 98 CYS A CA 1
ATOM 709 C C . CYS A 1 98 ? 5.801 -22.266 -3.852 1 97.81 98 CYS A C 1
ATOM 711 O O . CYS A 1 98 ? 5.648 -22.078 -2.643 1 97.81 98 CYS A O 1
ATOM 713 N N . ARG A 1 99 ? 6.656 -21.594 -4.59 1 98.31 99 ARG A N 1
ATOM 714 C CA . ARG A 1 99 ? 7.219 -20.344 -4.082 1 98.31 99 ARG A CA 1
ATOM 715 C C . ARG A 1 99 ? 6.258 -19.172 -4.297 1 98.31 99 ARG A C 1
ATOM 717 O O . ARG A 1 99 ? 5.605 -19.094 -5.34 1 98.31 99 ARG A O 1
ATOM 724 N N . ALA A 1 100 ? 6.184 -18.328 -3.295 1 98.81 100 ALA A N 1
ATOM 725 C CA . ALA A 1 100 ? 5.176 -17.266 -3.35 1 98.81 100 ALA A CA 1
ATOM 726 C C . ALA A 1 100 ? 5.797 -15.906 -3.074 1 98.81 100 ALA A C 1
ATOM 728 O O . ALA A 1 100 ? 6.676 -15.781 -2.217 1 98.81 100 ALA A O 1
ATOM 729 N N . THR A 1 101 ? 5.414 -14.922 -3.77 1 98.88 101 THR A N 1
ATOM 730 C CA . THR A 1 101 ? 5.75 -13.523 -3.52 1 98.88 101 THR A CA 1
ATOM 731 C C . THR A 1 101 ? 4.488 -12.672 -3.402 1 98.88 101 THR A C 1
ATOM 733 O O . THR A 1 101 ? 3.473 -12.969 -4.039 1 98.88 101 THR A O 1
ATOM 736 N N . ILE A 1 102 ? 4.535 -11.633 -2.58 1 98.88 102 ILE A N 1
ATOM 737 C CA . ILE A 1 102 ? 3.365 -10.836 -2.234 1 98.88 102 ILE A CA 1
ATOM 738 C C . ILE A 1 102 ? 3.623 -9.367 -2.566 1 98.88 102 ILE A C 1
ATOM 740 O O . ILE A 1 102 ? 4.75 -8.883 -2.422 1 98.88 102 ILE A O 1
ATOM 744 N N . GLY A 1 103 ? 2.684 -8.688 -3.068 1 98.94 103 GLY A N 1
ATOM 745 C CA . GLY A 1 103 ? 2.656 -7.246 -3.246 1 98.94 103 GLY A CA 1
ATOM 746 C C . GLY A 1 103 ? 1.354 -6.613 -2.789 1 98.94 103 GLY A C 1
ATOM 747 O O . GLY A 1 103 ? 0.31 -7.266 -2.779 1 98.94 103 GLY A O 1
ATOM 748 N N . MET A 1 104 ? 1.404 -5.363 -2.395 1 98.94 104 MET A N 1
ATOM 749 C CA . MET A 1 104 ? 0.226 -4.637 -1.932 1 98.94 104 MET A CA 1
ATOM 750 C C . MET A 1 104 ? -0.018 -3.398 -2.789 1 98.94 104 MET A C 1
ATOM 752 O O . MET A 1 104 ? 0.93 -2.764 -3.256 1 98.94 104 MET A O 1
ATOM 756 N N . SER A 1 105 ? -1.228 -3.062 -2.947 1 98.94 105 SER A N 1
ATOM 757 C CA . SER A 1 105 ? -1.622 -1.825 -3.613 1 98.94 105 SER A CA 1
ATOM 758 C C . SER A 1 105 ? -1.482 -0.627 -2.682 1 98.94 105 SER A C 1
ATOM 760 O O . SER A 1 105 ? -1.249 -0.791 -1.481 1 98.94 105 SER A O 1
ATOM 762 N N . PRO A 1 106 ? -1.562 0.611 -3.287 1 98.88 106 PRO A N 1
ATOM 763 C CA . PRO A 1 106 ? -1.847 1.702 -2.352 1 98.88 106 PRO A CA 1
ATOM 764 C C . PRO A 1 106 ? -3.057 1.418 -1.465 1 98.88 106 PRO A C 1
ATOM 766 O O . PRO A 1 106 ? -3.971 0.697 -1.874 1 98.88 106 PRO A O 1
ATOM 769 N N . SER A 1 107 ? -3.057 1.893 -0.265 1 98.88 107 SER A N 1
ATOM 770 C CA . SER A 1 107 ? -4.098 1.591 0.711 1 98.88 107 SER A CA 1
ATOM 771 C C . SER A 1 107 ? -4.656 2.865 1.335 1 98.88 107 SER A C 1
ATOM 773 O O . SER A 1 107 ? -3.936 3.854 1.491 1 98.88 107 SER A O 1
ATOM 775 N N . PHE A 1 108 ? -5.902 2.857 1.663 1 98.75 108 PHE A N 1
ATOM 776 C CA . PHE A 1 108 ? -6.582 4.047 2.156 1 98.75 108 PHE A CA 1
ATOM 777 C C . PHE A 1 108 ? -7.559 3.691 3.271 1 98.75 108 PHE A C 1
ATOM 779 O O . PHE A 1 108 ? -7.961 2.535 3.404 1 98.75 108 PHE A O 1
ATOM 786 N N . GLU A 1 109 ? -7.949 4.688 4.055 1 98.31 109 GLU A N 1
ATOM 787 C CA . GLU A 1 109 ? -8.906 4.512 5.141 1 98.31 109 GLU A CA 1
ATOM 788 C C . GLU A 1 109 ? -10.328 4.371 4.605 1 98.31 109 GLU A C 1
ATOM 790 O O . GLU A 1 109 ? -10.648 4.879 3.525 1 98.31 109 GLU A O 1
ATOM 795 N N . VAL A 1 110 ? -11.062 3.674 5.359 1 95.31 110 VAL A N 1
ATOM 796 C CA . VAL A 1 110 ? -12.484 3.527 5.07 1 95.31 110 VAL A CA 1
ATOM 797 C C . VAL A 1 110 ? -13.312 4.176 6.18 1 95.31 110 VAL A C 1
ATOM 799 O O . VAL A 1 110 ? -12.922 4.141 7.348 1 95.31 110 VAL A O 1
ATOM 802 N N . ASP A 1 111 ? -14.398 4.738 5.727 1 95.62 111 ASP A N 1
ATOM 803 C CA . ASP A 1 111 ? -15.305 5.324 6.707 1 95.62 111 ASP A CA 1
ATOM 804 C C . ASP A 1 111 ? -15.773 4.281 7.719 1 95.62 111 ASP A C 1
ATOM 806 O O . ASP A 1 111 ? -16.047 3.137 7.352 1 95.62 111 ASP A O 1
ATOM 810 N N . ARG A 1 112 ? -15.883 4.691 8.969 1 95.25 112 ARG A N 1
ATOM 811 C CA . ARG A 1 112 ? -16.203 3.768 10.055 1 95.25 112 ARG A CA 1
ATOM 812 C C . ARG A 1 112 ? -17.5 3.023 9.781 1 95.25 112 ARG A C 1
ATOM 814 O O . ARG A 1 112 ? -17.609 1.826 10.047 1 95.25 112 ARG A O 1
ATOM 821 N N . ARG A 1 113 ? -18.5 3.723 9.305 1 93.69 113 ARG A N 1
ATOM 822 C CA . ARG A 1 113 ? -19.797 3.1 9.023 1 93.69 113 ARG A CA 1
ATOM 823 C C . ARG A 1 113 ? -19.656 2.059 7.914 1 93.69 113 ARG A C 1
ATOM 825 O O . ARG A 1 113 ? -20.234 0.969 8.008 1 93.69 113 ARG A O 1
ATOM 832 N N . VAL A 1 114 ? -18.953 2.418 6.863 1 94.44 114 VAL A N 1
ATOM 833 C CA . VAL A 1 114 ? -18.734 1.507 5.746 1 94.44 114 VAL A CA 1
ATOM 834 C C . VAL A 1 114 ? -17.922 0.303 6.215 1 94.44 114 VAL A C 1
ATOM 836 O O . VAL A 1 114 ? -18.234 -0.838 5.867 1 94.44 114 VAL A O 1
ATOM 839 N N . LEU A 1 115 ? -16.906 0.587 7.047 1 96.5 115 LEU A N 1
ATOM 840 C CA . LEU A 1 115 ? -16.047 -0.457 7.578 1 96.5 115 LEU A CA 1
ATOM 841 C C . LEU A 1 115 ? -16.844 -1.478 8.375 1 96.5 115 LEU A C 1
ATOM 843 O O . LEU A 1 115 ? -16.625 -2.686 8.25 1 96.5 115 LEU A O 1
ATOM 847 N N . ALA A 1 116 ? -17.75 -1.016 9.203 1 96.31 116 ALA A N 1
ATOM 848 C CA . ALA A 1 116 ? -18.578 -1.907 10.008 1 96.31 116 ALA A CA 1
ATOM 849 C C . ALA A 1 116 ? -19.375 -2.863 9.125 1 96.31 116 ALA A C 1
ATOM 851 O O . ALA A 1 116 ? -19.484 -4.055 9.422 1 96.31 116 ALA A O 1
ATOM 852 N N . LEU A 1 117 ? -19.922 -2.375 8.047 1 95.75 117 LEU A N 1
ATOM 853 C CA . LEU A 1 117 ? -20.656 -3.199 7.102 1 95.75 117 LEU A CA 1
ATOM 854 C C . LEU A 1 117 ? -19.75 -4.219 6.43 1 95.75 117 LEU A C 1
ATOM 856 O O . LEU A 1 117 ? -20.125 -5.375 6.25 1 95.75 117 LEU A O 1
ATOM 860 N N . MET A 1 118 ? -18.547 -3.775 6.059 1 96.5 118 MET A N 1
ATOM 861 C CA . MET A 1 118 ? -17.594 -4.66 5.41 1 96.5 118 MET A CA 1
ATOM 862 C C . MET A 1 118 ? -17.188 -5.801 6.34 1 96.5 118 MET A C 1
ATOM 864 O O . MET A 1 118 ? -17.078 -6.949 5.91 1 96.5 118 MET A O 1
ATOM 868 N N . LEU A 1 119 ? -16.922 -5.48 7.598 1 96.44 119 LEU A N 1
ATOM 869 C CA . LEU A 1 119 ? -16.531 -6.48 8.586 1 96.44 119 LEU A CA 1
ATOM 870 C C . LEU A 1 119 ? -17.672 -7.465 8.844 1 96.44 119 LEU A C 1
ATOM 872 O O . LEU A 1 119 ? -17.422 -8.586 9.305 1 96.44 119 LEU A O 1
ATOM 876 N N . ASP A 1 120 ? -18.906 -7.047 8.477 1 96.06 120 ASP A N 1
ATOM 877 C CA . ASP A 1 120 ? -20.078 -7.922 8.57 1 96.06 120 ASP A CA 1
ATOM 878 C C . ASP A 1 120 ? -20.297 -8.68 7.27 1 96.06 120 ASP A C 1
ATOM 880 O O . ASP A 1 120 ? -21.328 -9.336 7.094 1 96.06 120 ASP A O 1
ATOM 884 N N . GLY A 1 121 ? -19.438 -8.484 6.316 1 95.31 121 GLY A N 1
ATOM 885 C CA . GLY A 1 121 ? -19.453 -9.305 5.113 1 95.31 121 GLY A CA 1
ATOM 886 C C . GLY A 1 121 ? -20.062 -8.594 3.92 1 95.31 121 GLY A C 1
ATOM 887 O O . GLY A 1 121 ? -20.234 -9.195 2.857 1 95.31 121 GLY A O 1
ATOM 888 N N . VAL A 1 122 ? -20.391 -7.34 4.102 1 93.75 122 VAL A N 1
ATOM 889 C CA . VAL A 1 122 ? -20.984 -6.582 3.006 1 93.75 122 VAL A CA 1
ATOM 890 C C . VAL A 1 122 ? -19.875 -6.07 2.076 1 93.75 122 VAL A C 1
ATOM 892 O O . VAL A 1 122 ? -18.906 -5.457 2.527 1 93.75 122 VAL A O 1
ATOM 895 N N . GLU A 1 123 ? -20.031 -6.301 0.784 1 91.38 123 GLU A N 1
ATOM 896 C CA . GLU A 1 123 ? -19.047 -5.848 -0.201 1 91.38 123 GLU A CA 1
ATOM 897 C C . GLU A 1 123 ? -18.938 -4.328 -0.199 1 91.38 123 GLU A C 1
ATOM 899 O O . GLU A 1 123 ? -19.922 -3.619 -0.034 1 91.38 123 GLU A O 1
ATOM 904 N N . MET A 1 124 ? -17.797 -3.803 -0.469 1 89.62 124 MET A N 1
ATOM 905 C CA . MET A 1 124 ? -17.5 -2.379 -0.347 1 89.62 124 MET A CA 1
ATOM 906 C C . MET A 1 124 ? -18.438 -1.548 -1.211 1 89.62 124 MET A C 1
ATOM 908 O O . MET A 1 124 ? -19.016 -0.564 -0.74 1 89.62 124 MET A O 1
ATOM 912 N N . GLU A 1 125 ? -18.547 -1.897 -2.473 1 85.5 125 GLU A N 1
ATOM 913 C CA . GLU A 1 125 ? -19.391 -1.112 -3.379 1 85.5 125 GLU A CA 1
ATOM 914 C C . GLU A 1 125 ? -20.812 -1.005 -2.861 1 85.5 125 GLU A C 1
ATOM 916 O O . GLU A 1 125 ? -21.453 0.044 -2.99 1 85.5 125 GLU A O 1
ATOM 921 N N . LYS A 1 126 ? -21.344 -2.092 -2.338 1 87.5 126 LYS A N 1
ATOM 922 C CA . LYS A 1 126 ? -22.672 -2.098 -1.73 1 87.5 126 LYS A CA 1
ATOM 923 C C . LYS A 1 126 ? -22.703 -1.262 -0.453 1 87.5 126 LYS A C 1
ATOM 925 O O . LYS A 1 126 ? -23.656 -0.525 -0.203 1 87.5 126 LYS A O 1
ATOM 930 N N . ALA A 1 127 ? -21.656 -1.343 0.321 1 89.25 127 ALA A N 1
ATOM 931 C CA . ALA A 1 127 ? -21.578 -0.647 1.603 1 89.25 127 ALA A CA 1
ATOM 932 C C . ALA A 1 127 ? -21.562 0.866 1.404 1 89.25 127 ALA A C 1
ATOM 934 O O . ALA A 1 127 ? -22.125 1.611 2.205 1 89.25 127 ALA A O 1
ATOM 935 N N . VAL A 1 128 ? -20.938 1.338 0.355 1 85.31 128 VAL A N 1
ATOM 936 C CA . VAL A 1 128 ? -20.797 2.77 0.101 1 85.31 128 VAL A CA 1
ATOM 937 C C . VAL A 1 128 ? -22 3.264 -0.701 1 85.31 128 VAL A C 1
ATOM 939 O O . VAL A 1 128 ? -22.25 4.469 -0.772 1 85.31 128 VAL A O 1
ATOM 942 N N . GLY A 1 129 ? -22.75 2.404 -1.19 1 77.81 129 GLY A N 1
ATOM 943 C CA . GLY A 1 129 ? -23.859 2.771 -2.051 1 77.81 129 GLY A CA 1
ATOM 944 C C . GLY A 1 129 ? -23.422 3.355 -3.379 1 77.81 129 GLY A C 1
ATOM 945 O O . GLY A 1 129 ? -24.031 4.293 -3.887 1 77.81 129 GLY A O 1
ATOM 946 N N . VAL A 1 130 ? -22.312 3.057 -3.83 1 60.53 130 VAL A N 1
ATOM 947 C CA . VAL A 1 130 ? -21.75 3.625 -5.051 1 60.53 130 VAL A CA 1
ATOM 948 C C . VAL A 1 130 ? -22.531 3.107 -6.266 1 60.53 130 VAL A C 1
ATOM 950 O O . VAL A 1 130 ? -22.484 3.715 -7.336 1 60.53 130 VAL A O 1
ATOM 953 N N . GLU A 1 131 ? -23.062 1.941 -6.168 1 57.78 131 GLU A N 1
ATOM 954 C CA . GLU A 1 131 ? -23.875 1.472 -7.281 1 57.78 131 GLU A CA 1
ATOM 955 C C . GLU A 1 131 ? -24.922 2.516 -7.68 1 57.78 131 GLU A C 1
ATOM 957 O O . GLU A 1 131 ? -25.328 2.58 -8.844 1 57.78 131 GLU A O 1
ATOM 962 N N . ARG A 1 132 ? -25.234 3.291 -6.711 1 51.16 132 ARG A N 1
ATOM 963 C CA . ARG A 1 132 ? -26.266 4.289 -6.992 1 51.16 132 ARG A CA 1
ATOM 964 C C . ARG A 1 132 ? -25.688 5.438 -7.82 1 51.16 132 ARG A C 1
ATOM 966 O O . ARG A 1 132 ? -26.453 6.223 -8.398 1 51.16 132 ARG A O 1
ATOM 973 N N . HIS A 1 133 ? -24.5 5.68 -7.73 1 52.5 133 HIS A N 1
ATOM 974 C CA . HIS A 1 133 ? -23.953 6.844 -8.414 1 52.5 133 HIS A CA 1
ATOM 975 C C . HIS A 1 133 ? -23.719 6.551 -9.891 1 52.5 133 HIS A C 1
ATOM 977 O O . HIS A 1 133 ? -22.891 7.203 -10.531 1 52.5 133 HIS A O 1
ATOM 983 N N . GLY A 1 134 ? -24.672 5.711 -10.492 1 49.81 134 GLY A N 1
ATOM 984 C CA . GLY A 1 134 ? -24.766 5.508 -11.93 1 49.81 134 GLY A CA 1
ATOM 985 C C . GLY A 1 134 ? -23.828 4.422 -12.438 1 49.81 134 GLY A C 1
ATOM 986 O O . GLY A 1 134 ? -23.609 4.312 -13.648 1 49.81 134 GLY A O 1
ATOM 987 N N . GLY A 1 135 ? -23.391 3.52 -11.57 1 49.09 135 GLY A N 1
ATOM 988 C CA . GLY A 1 135 ? -22.625 2.35 -11.969 1 49.09 135 GLY A CA 1
ATOM 989 C C . GLY A 1 135 ? -21.156 2.65 -12.203 1 49.09 135 GLY A C 1
ATOM 990 O O . GLY A 1 135 ? -20.766 3.041 -13.305 1 49.09 135 GLY A O 1
ATOM 991 N N . LEU A 1 136 ? -20.438 3.303 -11.305 1 52.47 136 LEU A N 1
ATOM 992 C CA . LEU A 1 136 ? -19.016 3.449 -11.617 1 52.47 136 LEU A CA 1
ATOM 993 C C . LEU A 1 136 ? -18.453 2.156 -12.195 1 52.47 136 LEU A C 1
ATOM 995 O O . LEU A 1 136 ? -18.812 1.064 -11.75 1 52.47 136 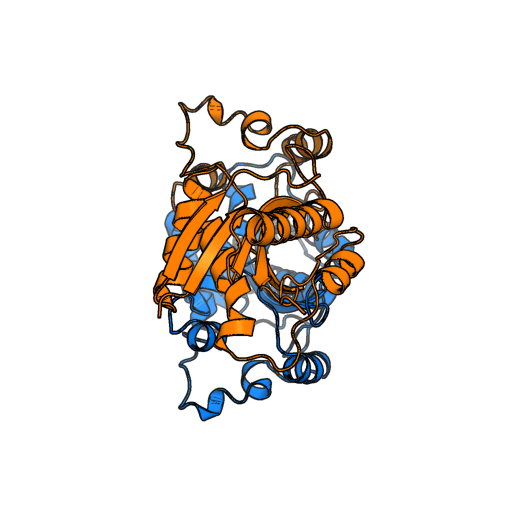LEU A O 1
ATOM 999 N N . GLY A 1 137 ? -18.422 2.078 -13.461 1 54.81 137 GLY A N 1
ATOM 1000 C CA . GLY A 1 137 ? -17.922 0.915 -14.18 1 54.81 137 GLY A CA 1
ATOM 1001 C C . GLY A 1 137 ? -16.953 0.082 -13.367 1 54.81 137 GLY A C 1
ATOM 1002 O O . GLY A 1 137 ? -16.297 0.597 -12.461 1 54.81 137 GLY A O 1
ATOM 1003 N N . GLU A 1 138 ? -17.062 -1.161 -13.422 1 62.81 138 GLU A N 1
ATOM 1004 C CA . GLU A 1 138 ? -16.25 -2.195 -12.781 1 62.81 138 GLU A CA 1
ATOM 1005 C C . GLU A 1 138 ? -14.773 -1.803 -12.75 1 62.81 138 GLU A C 1
ATOM 1007 O O . GLU A 1 138 ? -14.062 -2.107 -11.789 1 62.81 138 GLU A O 1
ATOM 1012 N N . SER A 1 139 ? -14.438 -0.84 -13.609 1 69.38 139 SER A N 1
ATOM 1013 C CA . SER A 1 139 ? -13.016 -0.507 -13.734 1 69.38 139 SER A CA 1
ATOM 1014 C C . SER A 1 139 ? -12.641 0.658 -12.828 1 69.38 139 SER A C 1
ATOM 1016 O O . SER A 1 139 ? -11.492 0.769 -12.398 1 69.38 139 SER A O 1
ATOM 1018 N N . VAL A 1 140 ? -13.508 1.527 -12.562 1 79.5 140 VAL A N 1
ATOM 1019 C CA . VAL A 1 140 ? -13.227 2.721 -11.773 1 79.5 140 VAL A CA 1
ATOM 1020 C C . VAL A 1 140 ? -13.211 2.365 -10.289 1 79.5 140 VAL A C 1
ATOM 1022 O O . VAL A 1 140 ? -12.211 2.598 -9.602 1 79.5 140 VAL A O 1
ATOM 1025 N N . GLY A 1 141 ? -14.164 1.611 -9.75 1 87.12 141 GLY A N 1
ATOM 1026 C CA . GLY A 1 141 ? -14.258 1.198 -8.359 1 87.12 141 GLY A CA 1
ATOM 1027 C C . GLY A 1 141 ? -14.469 2.359 -7.406 1 87.12 141 GLY A C 1
ATOM 1028 O O . GLY A 1 141 ? -14.523 3.516 -7.832 1 87.12 141 GLY A O 1
ATOM 1029 N N . PHE A 1 142 ? -14.594 2.098 -6.156 1 90.56 142 PHE A N 1
ATOM 1030 C CA . PHE A 1 142 ? -14.758 3.117 -5.129 1 90.56 142 PHE A CA 1
ATOM 1031 C C . PHE A 1 142 ? -13.625 4.137 -5.191 1 90.56 142 PHE A C 1
ATOM 1033 O O . PHE A 1 142 ? -13.867 5.344 -5.094 1 90.56 142 PHE A O 1
ATOM 1040 N N . VAL A 1 143 ? -12.43 3.611 -5.355 1 94.62 143 VAL A N 1
ATOM 1041 C CA . VAL A 1 143 ? -11.258 4.48 -5.305 1 94.62 143 VAL A CA 1
ATOM 1042 C C . VAL A 1 143 ? -11.305 5.48 -6.457 1 94.62 143 VAL A C 1
ATOM 1044 O O . VAL A 1 143 ? -10.883 6.629 -6.309 1 94.62 143 VAL A O 1
ATOM 1047 N N . GLY A 1 144 ? -11.742 5.039 -7.625 1 93.75 144 GLY A N 1
ATOM 1048 C CA . GLY A 1 144 ? -11.891 5.965 -8.742 1 93.75 144 GLY A CA 1
ATOM 1049 C C . GLY A 1 144 ? -12.828 7.117 -8.438 1 93.75 144 GLY A C 1
ATOM 1050 O O . GLY A 1 144 ? -12.547 8.266 -8.789 1 93.75 144 GLY A O 1
ATOM 1051 N N . VAL A 1 145 ? -13.922 6.828 -7.781 1 91.31 145 VAL A N 1
ATOM 1052 C CA . VAL A 1 145 ? -14.883 7.844 -7.371 1 91.31 145 VAL A CA 1
ATOM 1053 C C . VAL A 1 145 ? -14.258 8.75 -6.309 1 91.31 145 VAL A C 1
ATOM 1055 O O . VAL A 1 145 ? -14.32 9.977 -6.414 1 91.31 145 VAL A O 1
ATOM 1058 N N . ALA A 1 146 ? -13.648 8.133 -5.355 1 94.38 146 ALA A N 1
ATOM 1059 C CA . ALA A 1 146 ? -13.086 8.852 -4.215 1 94.38 146 ALA A CA 1
ATOM 1060 C C . ALA A 1 146 ? -11.969 9.797 -4.66 1 94.38 146 ALA A C 1
ATOM 1062 O O . ALA A 1 146 ? -11.75 10.836 -4.039 1 94.38 146 ALA A O 1
ATOM 1063 N N . THR A 1 147 ? -11.328 9.43 -5.777 1 96.56 147 THR A N 1
ATOM 1064 C CA . THR A 1 147 ? -10.164 10.203 -6.188 1 96.56 147 THR A CA 1
ATOM 1065 C C . THR A 1 147 ? -10.453 10.977 -7.473 1 96.56 147 THR A C 1
ATOM 1067 O O . THR A 1 147 ? -9.523 11.406 -8.164 1 96.56 147 THR A O 1
ATOM 1070 N N . SER A 1 148 ? -11.664 11.031 -7.844 1 93.62 148 SER A N 1
ATOM 1071 C CA . SER A 1 148 ? -12.07 11.719 -9.07 1 93.62 148 SER A CA 1
ATOM 1072 C C . SER A 1 148 ? -11.273 11.227 -10.266 1 93.62 148 SER A C 1
ATOM 1074 O O . SER A 1 148 ? -10.766 12.031 -11.055 1 93.62 148 SER A O 1
ATOM 1076 N N . GLY A 1 149 ? -11.031 9.961 -10.266 1 93.44 149 GLY A N 1
ATOM 1077 C CA . GLY A 1 149 ? -10.445 9.305 -11.422 1 93.44 149 GLY A CA 1
ATOM 1078 C C . GLY A 1 149 ? -8.93 9.266 -11.383 1 93.44 149 GLY A C 1
ATOM 1079 O O . GLY A 1 149 ? -8.297 8.703 -12.273 1 93.44 149 GLY A O 1
ATOM 1080 N N . ALA A 1 150 ? -8.258 9.812 -10.375 1 96.12 150 ALA A N 1
ATOM 1081 C CA . ALA A 1 150 ? -6.801 9.844 -10.305 1 96.12 150 ALA A CA 1
ATOM 1082 C C . ALA A 1 150 ? -6.227 8.438 -10.164 1 96.12 150 ALA A C 1
ATOM 1084 O O . ALA A 1 150 ? -5.16 8.141 -10.711 1 96.12 150 ALA A O 1
ATOM 1085 N N . VAL A 1 151 ? -6.879 7.574 -9.43 1 96.5 151 VAL A N 1
ATOM 1086 C CA . VAL A 1 151 ? -6.512 6.176 -9.219 1 96.5 151 VAL A CA 1
ATOM 1087 C C . VAL A 1 151 ? -7.734 5.285 -9.414 1 96.5 151 VAL A C 1
ATOM 1089 O O . VAL A 1 151 ? -8.797 5.543 -8.836 1 96.5 151 VAL A O 1
ATOM 1092 N N . THR A 1 152 ? -7.621 4.289 -10.18 1 94.62 152 THR A N 1
ATOM 1093 C CA . THR A 1 152 ? -8.719 3.357 -10.422 1 94.62 152 THR A CA 1
ATOM 1094 C C . THR A 1 152 ? -8.453 2.02 -9.734 1 94.62 152 THR A C 1
ATOM 1096 O O . THR A 1 152 ? -7.348 1.769 -9.258 1 94.62 152 THR A O 1
ATOM 1099 N N . ARG A 1 153 ? -9.492 1.25 -9.727 1 93.88 153 ARG A N 1
ATOM 1100 C CA . ARG A 1 153 ? -9.336 -0.098 -9.188 1 93.88 153 ARG A CA 1
ATOM 1101 C C . ARG A 1 153 ? -8.305 -0.888 -9.992 1 93.88 153 ARG A C 1
ATOM 1103 O O . ARG A 1 153 ? -7.547 -1.678 -9.43 1 93.88 153 ARG A O 1
ATOM 1110 N N . GLN A 1 154 ? -8.281 -0.727 -11.258 1 94.44 154 GLN A N 1
ATOM 1111 C CA . GLN A 1 154 ? -7.293 -1.394 -12.102 1 94.44 154 GLN A CA 1
ATOM 1112 C C . GLN A 1 154 ? -5.879 -0.956 -11.734 1 94.44 154 GLN A C 1
ATOM 1114 O O . GLN A 1 154 ? -4.953 -1.769 -11.734 1 94.44 154 GLN A O 1
ATOM 1119 N N . ASP A 1 155 ? -5.695 0.356 -11.469 1 96.69 155 ASP A N 1
ATOM 1120 C CA . ASP A 1 155 ? -4.398 0.847 -11.016 1 96.69 155 ASP A CA 1
ATOM 1121 C C . ASP A 1 155 ? -3.949 0.133 -9.742 1 96.69 155 ASP A C 1
ATOM 1123 O O . ASP A 1 155 ? -2.785 -0.253 -9.617 1 96.69 155 ASP A O 1
ATOM 1127 N N . LEU A 1 156 ? -4.93 0.03 -8.812 1 98.25 156 LEU A N 1
ATOM 1128 C CA . LEU A 1 156 ? -4.605 -0.653 -7.57 1 98.25 156 LEU A CA 1
ATOM 1129 C C . LEU A 1 156 ? -4.109 -2.07 -7.836 1 98.25 156 LEU A C 1
ATOM 1131 O O . LEU A 1 156 ? -3.062 -2.475 -7.324 1 98.25 156 LEU A O 1
ATOM 1135 N N . THR A 1 157 ? -4.812 -2.787 -8.664 1 98.25 157 THR A N 1
ATOM 1136 C CA . THR A 1 157 ? -4.473 -4.172 -8.961 1 98.25 157 THR A CA 1
ATOM 1137 C C . THR A 1 157 ? -3.117 -4.258 -9.656 1 98.25 157 THR A C 1
ATOM 1139 O O . THR A 1 157 ? -2.285 -5.098 -9.305 1 98.25 157 THR A O 1
ATOM 1142 N N . GLU A 1 158 ? -2.891 -3.43 -10.625 1 98.38 158 GLU A N 1
ATOM 1143 C CA . GLU A 1 158 ? -1.636 -3.457 -11.367 1 98.38 158 GLU A CA 1
ATOM 1144 C C . GLU A 1 158 ? -0.445 -3.184 -10.453 1 98.38 158 GLU A C 1
ATOM 1146 O O . GLU A 1 158 ? 0.588 -3.848 -10.555 1 98.38 158 GLU A O 1
ATOM 1151 N N . HIS A 1 159 ? -0.586 -2.203 -9.578 1 98.75 159 HIS A N 1
ATOM 1152 C CA . HIS A 1 159 ? 0.495 -1.902 -8.641 1 98.75 159 HIS A CA 1
ATOM 1153 C C . HIS A 1 159 ? 0.773 -3.084 -7.719 1 98.75 159 HIS A C 1
ATOM 1155 O O . HIS A 1 159 ? 1.932 -3.426 -7.477 1 98.75 159 HIS A O 1
ATOM 1161 N N . ALA A 1 160 ? -0.281 -3.676 -7.215 1 98.94 160 ALA A N 1
ATOM 1162 C CA . ALA A 1 160 ? -0.091 -4.832 -6.344 1 98.94 160 ALA A CA 1
ATOM 1163 C C . ALA A 1 160 ? 0.684 -5.938 -7.059 1 98.94 160 ALA A C 1
ATOM 1165 O O . ALA A 1 160 ? 1.595 -6.535 -6.484 1 98.94 160 ALA A O 1
ATOM 1166 N N . VAL A 1 161 ? 0.354 -6.195 -8.312 1 98.94 161 VAL A N 1
ATOM 1167 C CA . VAL A 1 161 ? 0.983 -7.266 -9.078 1 98.94 161 VAL A CA 1
ATOM 1168 C C . VAL A 1 161 ? 2.438 -6.902 -9.375 1 98.94 161 VAL A C 1
ATOM 1170 O O . VAL A 1 161 ? 3.334 -7.738 -9.234 1 98.94 161 VAL A O 1
ATOM 1173 N N . ILE A 1 162 ? 2.713 -5.652 -9.758 1 98.94 162 ILE A N 1
ATOM 1174 C CA . ILE A 1 162 ? 4.074 -5.219 -10.047 1 98.94 162 ILE A CA 1
ATOM 1175 C C . ILE A 1 162 ? 4.934 -5.344 -8.789 1 98.94 162 ILE A C 1
ATOM 1177 O O . ILE A 1 162 ? 6.074 -5.805 -8.852 1 98.94 162 ILE A O 1
ATOM 1181 N N . MET A 1 163 ? 4.371 -4.953 -7.664 1 98.88 163 MET A N 1
ATOM 1182 C CA . MET A 1 163 ? 5.105 -5.09 -6.41 1 98.88 163 MET A CA 1
ATOM 1183 C C . MET A 1 163 ? 5.441 -6.551 -6.133 1 98.88 163 MET A C 1
ATOM 1185 O O . MET A 1 163 ? 6.543 -6.867 -5.684 1 98.88 163 MET A O 1
ATOM 1189 N N . ALA A 1 164 ? 4.488 -7.441 -6.398 1 98.94 164 ALA A N 1
ATOM 1190 C CA . ALA A 1 164 ? 4.68 -8.867 -6.148 1 98.94 164 ALA A CA 1
ATOM 1191 C C . ALA A 1 164 ? 5.73 -9.453 -7.09 1 98.94 164 ALA A C 1
ATOM 1193 O O . ALA A 1 164 ? 6.293 -10.516 -6.82 1 98.94 164 ALA A O 1
ATOM 1194 N N . LEU A 1 165 ? 6.02 -8.812 -8.227 1 98.81 165 LEU A N 1
ATOM 1195 C CA . LEU A 1 165 ? 6.984 -9.297 -9.211 1 98.81 165 LEU A CA 1
ATOM 1196 C C . LEU A 1 165 ? 8.406 -8.922 -8.805 1 98.81 165 LEU A C 1
ATOM 1198 O O . LEU A 1 165 ? 9.375 -9.516 -9.289 1 98.81 165 LEU A O 1
ATOM 1202 N N . ILE A 1 166 ? 8.594 -7.973 -7.91 1 98.25 166 ILE A N 1
ATOM 1203 C CA . ILE A 1 166 ? 9.891 -7.375 -7.613 1 98.25 166 ILE A CA 1
ATOM 1204 C C . ILE A 1 166 ? 10.867 -8.453 -7.141 1 98.25 166 ILE A C 1
ATOM 1206 O O . ILE A 1 166 ? 11.977 -8.562 -7.652 1 98.25 166 ILE A O 1
ATOM 1210 N N . PRO A 1 167 ? 10.445 -9.328 -6.176 1 98.19 167 PRO A N 1
ATOM 1211 C CA . PRO A 1 167 ? 11.422 -10.336 -5.738 1 98.19 167 PRO A CA 1
ATOM 1212 C C . PRO A 1 167 ? 11.891 -11.234 -6.879 1 98.19 167 PRO A C 1
ATOM 1214 O O . PRO A 1 167 ? 13.039 -11.672 -6.891 1 98.19 167 PRO A O 1
ATOM 1217 N N . ARG A 1 168 ? 11 -11.484 -7.797 1 97.38 168 ARG A N 1
ATOM 1218 C CA . ARG A 1 168 ? 11.32 -12.344 -8.93 1 97.38 168 ARG A CA 1
ATOM 1219 C C . ARG A 1 168 ? 12.203 -11.609 -9.938 1 97.38 168 ARG A C 1
ATOM 1221 O O . ARG A 1 168 ? 13.164 -12.18 -10.453 1 97.38 168 ARG A O 1
ATOM 1228 N N . LEU A 1 169 ? 11.906 -10.383 -10.211 1 96.75 169 LEU A N 1
ATOM 1229 C CA . LEU A 1 169 ? 12.672 -9.57 -11.148 1 96.75 169 LEU A CA 1
ATOM 1230 C C . LEU A 1 169 ? 14.086 -9.336 -10.633 1 96.75 169 LEU A C 1
ATOM 1232 O O . LEU A 1 169 ? 15.039 -9.312 -11.414 1 96.75 169 LEU A O 1
ATOM 1236 N N . MET A 1 170 ? 14.211 -9.188 -9.289 1 95.12 170 MET A N 1
ATOM 1237 C CA . MET A 1 170 ? 15.492 -8.852 -8.68 1 95.12 170 MET A CA 1
ATOM 1238 C C . MET A 1 170 ? 16.266 -10.109 -8.328 1 95.12 170 MET A C 1
ATOM 1240 O O . MET A 1 170 ? 17.438 -10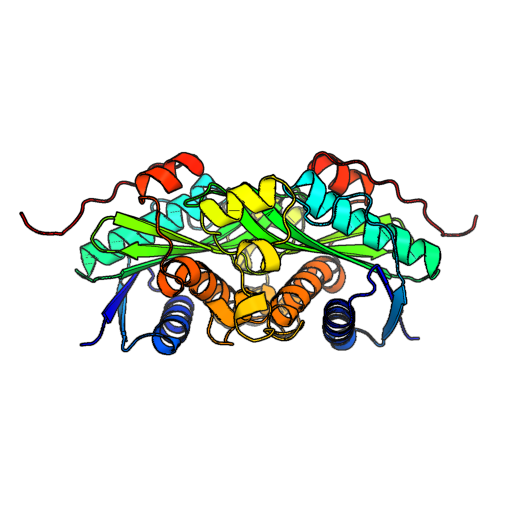.031 -7.926 1 95.12 170 MET A O 1
ATOM 1244 N N . GLY A 1 171 ? 15.633 -11.258 -8.445 1 95.06 171 GLY A N 1
ATOM 1245 C CA . GLY A 1 171 ? 16.312 -12.516 -8.164 1 95.06 171 GLY A CA 1
ATOM 1246 C C . GLY A 1 171 ? 16.672 -12.68 -6.695 1 95.06 171 GLY A C 1
ATOM 1247 O O . GLY A 1 171 ? 17.812 -12.977 -6.363 1 95.06 171 GLY A O 1
ATOM 1248 N N . TYR A 1 172 ? 15.641 -12.43 -5.844 1 95.25 172 TYR A N 1
ATOM 1249 C CA . TYR A 1 172 ? 15.906 -12.602 -4.422 1 95.25 172 TYR A CA 1
ATOM 1250 C C . TYR A 1 172 ? 16.344 -14.031 -4.117 1 95.25 172 TYR A C 1
ATOM 1252 O O . TYR A 1 172 ? 15.836 -14.984 -4.711 1 95.25 172 TYR A O 1
ATOM 1260 N N . GLY A 1 173 ? 17.359 -14.18 -3.258 1 89 173 GLY A N 1
ATOM 1261 C CA . GLY A 1 173 ? 17.953 -15.477 -2.957 1 89 173 GLY A CA 1
ATOM 1262 C C . GLY A 1 173 ? 17.016 -16.391 -2.18 1 89 173 GLY A C 1
ATOM 1263 O O . GLY A 1 173 ? 17.172 -17.609 -2.223 1 89 173 GLY A O 1
ATOM 1264 N N . SER A 1 174 ? 16.141 -15.828 -1.46 1 91.19 174 SER A N 1
ATOM 1265 C CA . SER A 1 174 ? 15.234 -16.625 -0.63 1 91.19 174 SER A CA 1
ATOM 1266 C C . SER A 1 174 ? 13.789 -16.172 -0.792 1 91.19 174 SER A C 1
ATOM 1268 O O . SER A 1 174 ? 13.406 -15.117 -0.292 1 91.19 174 SER A O 1
ATOM 1270 N N . ILE A 1 175 ? 13.008 -16.938 -1.589 1 96.81 175 ILE A N 1
ATOM 1271 C CA . ILE A 1 175 ? 11.57 -16.734 -1.717 1 96.81 175 ILE A CA 1
ATOM 1272 C C . ILE A 1 175 ? 10.82 -17.781 -0.899 1 96.81 175 ILE A C 1
ATOM 1274 O O . ILE A 1 175 ? 11.117 -18.969 -0.982 1 96.81 175 ILE A O 1
ATOM 1278 N N . ALA A 1 176 ? 9.93 -17.328 -0.079 1 98.06 176 ALA A N 1
ATOM 1279 C CA . ALA A 1 176 ? 9.18 -18.203 0.826 1 98.06 176 ALA A CA 1
ATOM 1280 C C . ALA A 1 176 ? 8.195 -19.078 0.055 1 98.06 176 ALA A C 1
ATOM 1282 O O . ALA A 1 176 ? 7.883 -18.812 -1.104 1 98.06 176 ALA A O 1
ATOM 1283 N N . THR A 1 177 ? 7.785 -20.172 0.717 1 98.31 177 THR A N 1
ATOM 1284 C CA . THR A 1 177 ? 6.738 -21.016 0.158 1 98.31 177 THR A CA 1
ATOM 1285 C C . THR A 1 177 ? 5.359 -20.453 0.466 1 98.31 177 THR A C 1
ATOM 1287 O O . THR A 1 177 ? 5.219 -19.562 1.321 1 98.31 177 THR A O 1
ATOM 1290 N N . VAL A 1 178 ? 4.391 -20.984 -0.265 1 98.69 178 VAL A N 1
ATOM 1291 C CA . VAL A 1 178 ? 2.992 -20.641 -0.031 1 98.69 178 VAL A CA 1
ATOM 1292 C C . VAL A 1 178 ? 2.641 -20.875 1.437 1 98.69 178 VAL A C 1
ATOM 1294 O O . VAL A 1 178 ? 2.039 -20.016 2.082 1 98.69 178 VAL A O 1
ATOM 1297 N N . GLU A 1 179 ? 3.088 -21.984 1.994 1 98.5 179 GLU A N 1
ATOM 1298 C CA . GLU A 1 179 ? 2.74 -22.375 3.357 1 98.5 179 GLU A CA 1
ATOM 1299 C C . GLU A 1 179 ? 3.371 -21.438 4.379 1 98.5 179 GLU A C 1
ATOM 1301 O O . GLU A 1 179 ? 2.752 -21.094 5.391 1 98.5 179 GLU A O 1
ATOM 1306 N N . GLU A 1 180 ? 4.551 -21.062 4.125 1 98.19 180 GLU A N 1
ATOM 1307 C CA . GLU A 1 180 ? 5.246 -20.156 5.031 1 98.19 180 GLU A CA 1
ATOM 1308 C C . GLU A 1 180 ? 4.539 -18.797 5.117 1 98.19 180 GLU A C 1
ATOM 1310 O O . GLU A 1 180 ? 4.32 -18.281 6.211 1 98.19 180 GLU A O 1
ATOM 1315 N N . ILE A 1 181 ? 4.137 -18.203 3.977 1 98.69 181 ILE A N 1
ATOM 1316 C CA . ILE A 1 181 ? 3.469 -16.906 3.959 1 98.69 181 ILE A CA 1
ATOM 1317 C C . ILE A 1 181 ? 2.072 -17.031 4.562 1 98.69 181 ILE A C 1
ATOM 1319 O O . ILE A 1 181 ? 1.638 -16.172 5.332 1 98.69 181 ILE A O 1
ATOM 1323 N N . ALA A 1 182 ? 1.398 -18.125 4.199 1 98.69 182 ALA A N 1
ATOM 1324 C CA . ALA A 1 182 ? 0.07 -18.359 4.758 1 98.69 182 ALA A CA 1
ATOM 1325 C C . ALA A 1 182 ? 0.121 -18.438 6.281 1 98.69 182 ALA A C 1
ATOM 1327 O O . ALA A 1 182 ? -0.731 -17.859 6.965 1 98.69 182 ALA A O 1
ATOM 1328 N N . ALA A 1 183 ? 1.079 -19.141 6.793 1 98.44 183 ALA A N 1
ATOM 1329 C CA . ALA A 1 183 ? 1.23 -19.281 8.242 1 98.44 183 ALA A CA 1
ATOM 1330 C C . ALA A 1 183 ? 1.458 -17.922 8.906 1 98.44 183 ALA A C 1
ATOM 1332 O O . ALA A 1 183 ? 0.903 -17.641 9.969 1 98.44 183 ALA A O 1
ATOM 1333 N N . GLN A 1 184 ? 2.287 -17.078 8.312 1 98.44 184 GLN A N 1
ATOM 1334 C CA . GLN A 1 184 ? 2.527 -15.727 8.82 1 98.44 184 GLN A CA 1
ATOM 1335 C C . GLN A 1 184 ? 1.232 -14.93 8.891 1 98.44 184 GLN A C 1
ATOM 1337 O O . GLN A 1 184 ? 1.062 -14.086 9.781 1 98.44 184 GLN A O 1
ATOM 1342 N N . ALA A 1 185 ? 0.305 -15.172 7.973 1 98.44 185 ALA A N 1
ATOM 1343 C CA . ALA A 1 185 ? -0.941 -14.414 7.867 1 98.44 185 ALA A CA 1
ATOM 1344 C C . ALA A 1 185 ? -2.004 -14.977 8.812 1 98.44 185 ALA A C 1
ATOM 1346 O O . ALA A 1 185 ? -3.078 -14.391 8.961 1 98.44 185 ALA A O 1
ATOM 1347 N N . GLY A 1 186 ? -1.702 -16.078 9.453 1 98 186 GLY A N 1
ATOM 1348 C CA . GLY A 1 186 ? -2.705 -16.766 10.25 1 98 186 GLY A CA 1
ATOM 1349 C C . GLY A 1 186 ? -3.705 -17.531 9.406 1 98 186 GLY A C 1
ATOM 1350 O O . GLY A 1 186 ? -4.859 -17.703 9.805 1 98 186 GLY A O 1
ATOM 1351 N N . ALA A 1 187 ? -3.32 -17.922 8.203 1 97.75 187 ALA A N 1
ATOM 1352 C CA . ALA A 1 187 ? -4.152 -18.688 7.281 1 97.75 187 ALA A CA 1
ATOM 1353 C C . ALA A 1 187 ? -3.537 -20.062 7 1 97.75 187 ALA A C 1
ATOM 1355 O O . ALA A 1 187 ? -2.438 -20.359 7.473 1 97.75 187 ALA A O 1
ATOM 1356 N N . SER A 1 188 ? -4.312 -20.891 6.348 1 96.69 188 SER A N 1
ATOM 1357 C CA . SER A 1 188 ? -3.842 -22.188 5.902 1 96.69 188 SER A CA 1
ATOM 1358 C C . SER A 1 188 ? -4.125 -22.406 4.418 1 96.69 188 SER A C 1
ATOM 1360 O O . SER A 1 188 ? -5.281 -22.453 4.004 1 96.69 188 SER A O 1
ATOM 1362 N N . VAL A 1 189 ? -3.088 -22.391 3.676 1 97.44 189 VAL A N 1
ATOM 1363 C CA . VAL A 1 189 ? -3.148 -22.672 2.246 1 97.44 189 VAL A CA 1
ATOM 1364 C C . VAL A 1 189 ? -2.088 -23.719 1.88 1 97.44 189 VAL A C 1
ATOM 1366 O O . VAL A 1 189 ? -0.912 -23.547 2.215 1 97.44 189 VAL A O 1
ATOM 1369 N N . GLU A 1 190 ? -2.48 -24.734 1.232 1 95.69 190 GLU A N 1
ATOM 1370 C CA . GLU A 1 190 ? -1.562 -25.797 0.817 1 95.69 190 GLU A CA 1
ATOM 1371 C C . GLU A 1 190 ? -1.274 -25.719 -0.679 1 95.69 190 GLU A C 1
ATOM 1373 O O . GLU A 1 190 ? -2.164 -25.406 -1.473 1 95.69 190 GLU A O 1
ATOM 1378 N N . CYS A 1 191 ? -0.049 -25.938 -0.982 1 95.81 191 CYS A N 1
ATOM 1379 C CA . CYS A 1 191 ? 0.393 -25.938 -2.371 1 95.81 191 CYS A CA 1
ATOM 1380 C C . CYS A 1 191 ? 1.165 -27.219 -2.689 1 95.81 191 CYS A C 1
ATOM 1382 O O . CYS A 1 191 ? 2.115 -27.562 -1.985 1 95.81 191 CYS A O 1
ATOM 1384 N N . ARG A 1 192 ? 0.741 -27.969 -3.668 1 88.56 192 ARG A N 1
ATOM 1385 C CA . ARG A 1 192 ? 1.447 -29.156 -4.133 1 88.56 192 ARG A CA 1
ATOM 1386 C C . ARG A 1 192 ? 2.18 -28.891 -5.441 1 88.56 192 ARG A C 1
ATOM 1388 O O . ARG A 1 192 ? 1.574 -28.422 -6.414 1 88.56 192 ARG A O 1
ATOM 1395 N N . SER A 1 193 ? 3.568 -29.062 -5.34 1 81.38 193 SER A N 1
ATOM 1396 C CA . SER A 1 193 ? 4.387 -28.828 -6.523 1 81.38 193 SER A CA 1
ATOM 1397 C C . SER A 1 193 ? 3.965 -29.734 -7.68 1 81.38 193 SER A C 1
ATOM 1399 O O . SER A 1 193 ? 3.645 -30.906 -7.473 1 81.38 193 SER A O 1
ATOM 1401 N N . THR A 1 194 ? 3.562 -29.203 -8.688 1 64.12 194 THR A N 1
ATOM 1402 C CA . THR A 1 194 ? 3.162 -29.984 -9.852 1 64.12 194 THR A CA 1
ATOM 1403 C C . THR A 1 194 ? 4.387 -30.438 -10.641 1 64.12 194 THR A C 1
ATOM 1405 O O . THR A 1 194 ? 4.254 -30.984 -11.742 1 64.12 194 THR A O 1
ATOM 1408 N N . ARG A 1 195 ? 5.703 -30.203 -10.188 1 59.88 195 ARG A N 1
ATOM 1409 C CA . ARG A 1 195 ? 6.836 -30.828 -10.875 1 59.88 195 ARG A CA 1
ATOM 1410 C C . ARG A 1 195 ? 6.742 -32.344 -10.828 1 59.88 195 ARG A C 1
ATOM 1412 O O . ARG A 1 195 ? 6.57 -32.938 -9.75 1 59.88 195 ARG A O 1
ATOM 1419 N N . ALA A 1 196 ? 6.039 -33 -11.805 1 45.81 196 ALA A N 1
ATOM 1420 C CA . ALA A 1 196 ? 6.059 -34.438 -12.047 1 45.81 196 ALA A CA 1
ATOM 1421 C C . ALA A 1 196 ? 7.387 -35.062 -11.602 1 45.81 196 ALA A C 1
ATOM 1423 O O . ALA A 1 196 ? 8.453 -34.531 -11.922 1 45.81 196 ALA A O 1
ATOM 1424 N N . ILE A 1 197 ? 7.238 -36 -10.453 1 33.5 197 ILE A N 1
ATOM 1425 C CA . ILE A 1 197 ? 8.195 -37.094 -10.289 1 33.5 197 ILE A CA 1
ATOM 1426 C C . ILE A 1 197 ? 8.453 -37.75 -11.641 1 33.5 197 ILE A C 1
ATOM 1428 O O . ILE A 1 197 ? 7.523 -37.969 -12.422 1 33.5 197 ILE A O 1
ATOM 1432 N N . MET B 1 1 ? -10.156 30.828 -1.913 1 76.5 1 MET B N 1
ATOM 1433 C CA . MET B 1 1 ? -8.844 31.094 -1.328 1 76.5 1 MET B CA 1
ATOM 1434 C C . MET B 1 1 ? -8 29.812 -1.297 1 76.5 1 MET B C 1
ATOM 1436 O O . MET B 1 1 ? -8.531 28.719 -1.158 1 76.5 1 MET B O 1
ATOM 1440 N N . ALA B 1 2 ? -6.656 29.938 -1.544 1 92.31 2 ALA B N 1
ATOM 1441 C CA . ALA B 1 2 ? -5.77 28.781 -1.672 1 92.31 2 ALA B CA 1
ATOM 1442 C C . ALA B 1 2 ? -5.543 28.109 -0.32 1 92.31 2 ALA B C 1
ATOM 1444 O O . ALA B 1 2 ? -5.383 28.781 0.698 1 92.31 2 ALA B O 1
ATOM 1445 N N . VAL B 1 3 ? -5.66 26.828 -0.313 1 95 3 VAL B N 1
ATOM 1446 C CA . VAL B 1 3 ? -5.348 26.047 0.882 1 95 3 VAL B CA 1
ATOM 1447 C C . VAL B 1 3 ? -3.834 25.969 1.065 1 95 3 VAL B C 1
ATOM 1449 O O . VAL B 1 3 ? -3.102 25.703 0.111 1 95 3 VAL B O 1
ATOM 1452 N N . THR B 1 4 ? -3.338 26.25 2.26 1 97.81 4 THR B N 1
ATOM 1453 C CA . THR B 1 4 ? -1.907 26.188 2.535 1 97.81 4 THR B CA 1
ATOM 1454 C C . THR B 1 4 ? -1.523 24.797 3.051 1 97.81 4 THR B C 1
ATOM 1456 O O . THR B 1 4 ? -2.16 24.266 3.965 1 97.81 4 THR B O 1
ATOM 1459 N N . VAL B 1 5 ? -0.492 24.234 2.471 1 98.69 5 VAL B N 1
ATOM 1460 C CA . VAL B 1 5 ? 0 22.906 2.818 1 98.69 5 VAL B CA 1
ATOM 1461 C C . VAL B 1 5 ? 1.503 22.953 3.082 1 98.69 5 VAL B C 1
ATOM 1463 O O . VAL B 1 5 ? 2.264 23.469 2.26 1 98.69 5 VAL B O 1
ATOM 1466 N N . ALA B 1 6 ? 1.934 22.484 4.223 1 98.75 6 ALA B N 1
ATOM 1467 C CA . ALA B 1 6 ? 3.357 22.359 4.523 1 98.75 6 ALA B CA 1
ATOM 1468 C C . ALA B 1 6 ? 3.793 20.906 4.488 1 98.75 6 ALA B C 1
ATOM 1470 O O . ALA B 1 6 ? 3.146 20.031 5.09 1 98.75 6 ALA B O 1
ATOM 1471 N N . VAL B 1 7 ? 4.836 20.625 3.803 1 98.81 7 VAL B N 1
ATOM 1472 C CA . VAL B 1 7 ? 5.41 19.281 3.748 1 98.81 7 VAL B CA 1
ATOM 1473 C C . VAL B 1 7 ? 6.633 19.219 4.66 1 98.81 7 VAL B C 1
ATOM 1475 O O . VAL B 1 7 ? 7.586 19.969 4.492 1 98.81 7 VAL B O 1
ATOM 1478 N N . GLY B 1 8 ? 6.609 18.312 5.656 1 98.38 8 GLY B N 1
ATOM 1479 C CA . GLY B 1 8 ? 7.684 18.172 6.625 1 98.38 8 GLY B CA 1
ATOM 1480 C C . GLY B 1 8 ? 8.875 17.406 6.086 1 98.38 8 GLY B C 1
ATOM 1481 O O . GLY B 1 8 ? 9.203 16.328 6.59 1 98.38 8 GLY B O 1
ATOM 1482 N N . THR B 1 9 ? 9.562 17.969 5.129 1 96.38 9 THR B N 1
ATOM 1483 C CA . THR B 1 9 ? 10.703 17.312 4.5 1 96.38 9 THR B CA 1
ATOM 1484 C C . THR B 1 9 ? 11.625 18.344 3.844 1 96.38 9 THR B C 1
ATOM 1486 O O . THR B 1 9 ? 11.25 19.5 3.688 1 96.38 9 THR B O 1
ATOM 1489 N N . SER B 1 10 ? 12.812 18 3.547 1 94.44 10 SER B N 1
ATOM 1490 C CA . SER B 1 10 ? 13.688 18.781 2.674 1 94.44 10 SER B CA 1
ATOM 1491 C C . SER B 1 10 ? 13.922 18.062 1.348 1 94.44 10 SER B C 1
ATOM 1493 O O . SER B 1 10 ? 14.703 18.516 0.514 1 94.44 10 SER B O 1
ATOM 1495 N N . ASN B 1 11 ? 13.297 16.906 1.165 1 91.94 11 ASN B N 1
ATOM 1496 C CA . ASN B 1 11 ? 13.422 16.094 -0.043 1 91.94 11 ASN B CA 1
ATOM 1497 C C . ASN B 1 11 ? 12.531 16.625 -1.163 1 91.94 11 ASN B C 1
ATOM 1499 O O . ASN B 1 11 ? 11.305 16.547 -1.068 1 91.94 11 ASN B O 1
ATOM 1503 N N . PRO B 1 12 ? 13.047 17.141 -2.264 1 93.25 12 PRO B N 1
ATOM 1504 C CA . PRO B 1 12 ? 12.242 17.734 -3.336 1 93.25 12 PRO B CA 1
ATOM 1505 C C . PRO B 1 12 ? 11.281 16.734 -3.977 1 93.25 12 PRO B C 1
ATOM 1507 O O . PRO B 1 12 ? 10.227 17.125 -4.484 1 93.25 12 PRO B O 1
ATOM 1510 N N . ILE B 1 13 ? 11.633 15.469 -3.961 1 91.56 13 ILE B N 1
ATOM 1511 C CA . ILE B 1 13 ? 10.781 14.438 -4.543 1 91.56 13 ILE B CA 1
ATOM 1512 C C . ILE B 1 13 ? 9.469 14.344 -3.76 1 91.56 13 ILE B C 1
ATOM 1514 O O . ILE B 1 13 ? 8.391 14.289 -4.352 1 91.56 13 ILE B O 1
ATOM 1518 N N . LYS B 1 14 ? 9.625 14.32 -2.463 1 95.5 14 LYS B N 1
ATOM 1519 C CA . LYS B 1 14 ? 8.43 14.281 -1.614 1 95.5 14 LYS B CA 1
ATOM 1520 C C . LYS B 1 14 ? 7.602 15.547 -1.781 1 95.5 14 LYS B C 1
ATOM 1522 O O . LYS B 1 14 ? 6.371 15.484 -1.854 1 95.5 14 LYS B O 1
ATOM 1527 N N . TYR B 1 15 ? 8.25 16.672 -1.879 1 96.75 15 TYR B N 1
ATOM 1528 C CA . TYR B 1 15 ? 7.562 17.938 -2.096 1 96.75 15 TYR B CA 1
ATOM 1529 C C . TYR B 1 15 ? 6.742 17.906 -3.379 1 96.75 15 TYR B C 1
ATOM 1531 O O . TYR B 1 15 ? 5.559 18.25 -3.373 1 96.75 15 TYR B O 1
ATOM 1539 N N . ARG B 1 16 ? 7.305 17.484 -4.465 1 96.19 16 ARG B N 1
ATOM 1540 C CA . ARG B 1 16 ? 6.641 17.469 -5.766 1 96.19 16 ARG B CA 1
ATOM 1541 C C . ARG B 1 16 ? 5.449 16.516 -5.758 1 96.19 16 ARG B C 1
ATOM 1543 O O . ARG B 1 16 ? 4.418 16.797 -6.371 1 96.19 16 ARG B O 1
ATOM 1550 N N . ALA B 1 17 ? 5.66 15.391 -5.113 1 97.06 17 ALA B N 1
ATOM 1551 C CA . ALA B 1 17 ? 4.574 14.422 -5.023 1 97.06 17 ALA B CA 1
ATOM 1552 C C . ALA B 1 17 ? 3.371 15.008 -4.293 1 97.06 17 ALA B C 1
ATOM 1554 O O . ALA B 1 17 ? 2.23 14.836 -4.727 1 97.06 17 ALA B O 1
ATOM 1555 N N . VAL B 1 18 ? 3.635 15.703 -3.207 1 98.44 18 VAL B N 1
ATOM 1556 C CA . VAL B 1 18 ? 2.568 16.312 -2.424 1 98.44 18 VAL B CA 1
ATOM 1557 C C . VAL B 1 18 ? 1.899 17.422 -3.236 1 98.44 18 VAL B C 1
ATOM 1559 O O . VAL B 1 18 ? 0.67 17.516 -3.275 1 98.44 18 VAL B O 1
ATOM 1562 N N . LEU B 1 19 ? 2.711 18.266 -3.885 1 98.19 19 LEU B N 1
ATOM 1563 C CA . LEU B 1 19 ? 2.191 19.328 -4.73 1 98.19 19 LEU B CA 1
ATOM 1564 C C . LEU B 1 19 ? 1.269 18.781 -5.809 1 98.19 19 LEU B C 1
ATOM 1566 O O . LEU B 1 19 ? 0.154 19.266 -5.992 1 98.19 19 LEU B O 1
ATOM 1570 N N . ARG B 1 20 ? 1.682 17.734 -6.477 1 97.81 20 ARG B N 1
ATOM 1571 C CA . ARG B 1 20 ? 0.896 17.141 -7.555 1 97.81 20 ARG B CA 1
ATOM 1572 C C . ARG B 1 20 ? -0.401 16.531 -7.02 1 97.81 20 ARG B C 1
ATOM 1574 O O . ARG B 1 20 ? -1.465 16.719 -7.617 1 97.81 20 ARG B O 1
ATOM 1581 N N . ALA B 1 21 ? -0.304 15.852 -5.953 1 98.44 21 ALA B N 1
ATOM 1582 C CA . ALA B 1 21 ? -1.48 15.203 -5.375 1 98.44 21 ALA B CA 1
ATOM 1583 C C . ALA B 1 21 ? -2.514 16.234 -4.941 1 98.44 21 ALA B C 1
ATOM 1585 O O . ALA B 1 21 ? -3.684 16.156 -5.32 1 98.44 21 ALA B O 1
ATOM 1586 N N . PHE B 1 22 ? -2.115 17.266 -4.18 1 98.5 22 PHE B N 1
ATOM 1587 C CA . PHE B 1 22 ? -3.037 18.266 -3.646 1 98.5 22 PHE B CA 1
ATOM 1588 C C . PHE B 1 22 ? -3.621 19.109 -4.766 1 98.5 22 PHE B C 1
ATOM 1590 O O . PHE B 1 22 ? -4.793 19.5 -4.715 1 98.5 22 PHE B O 1
ATOM 1597 N N . SER B 1 23 ? -2.844 19.453 -5.789 1 98.12 23 SER B N 1
ATOM 1598 C CA . SER B 1 23 ? -3.27 20.344 -6.863 1 98.12 23 SER B CA 1
ATOM 1599 C C . SER B 1 23 ? -4.41 19.719 -7.672 1 98.12 23 SER B C 1
ATOM 1601 O O . SER B 1 23 ? -5.137 20.438 -8.367 1 98.12 23 SER B O 1
ATOM 1603 N N . ARG B 1 24 ? -4.566 18.438 -7.547 1 97.31 24 ARG B N 1
ATOM 1604 C CA . ARG B 1 24 ? -5.656 17.766 -8.242 1 97.31 24 ARG B CA 1
ATOM 1605 C C . ARG B 1 24 ? -7.008 18.172 -7.656 1 97.31 24 ARG B C 1
ATOM 1607 O O . ARG B 1 24 ? -8.031 18.109 -8.336 1 97.31 24 ARG B O 1
ATOM 1614 N N . TYR B 1 25 ? -6.965 18.609 -6.41 1 97.56 25 TYR B N 1
ATOM 1615 C CA . TYR B 1 25 ? -8.242 18.703 -5.715 1 97.56 25 TYR B CA 1
ATOM 1616 C C . TYR B 1 25 ? -8.445 20.094 -5.125 1 97.56 25 TYR B C 1
ATOM 1618 O O . TYR B 1 25 ? -9.578 20.484 -4.824 1 97.56 25 TYR B O 1
ATOM 1626 N N . TYR B 1 26 ? -7.305 20.781 -4.957 1 96.94 26 TYR B N 1
ATOM 1627 C CA . TYR B 1 26 ? -7.352 22.094 -4.301 1 96.94 26 TYR B CA 1
ATOM 1628 C C . TYR B 1 26 ? -6.59 23.141 -5.105 1 96.94 26 TYR B C 1
ATOM 1630 O O . TYR B 1 26 ? -5.668 22.797 -5.852 1 96.94 26 TYR B O 1
ATOM 1638 N N . ASP B 1 27 ? -7.102 24.328 -4.996 1 97.62 27 ASP B N 1
ATOM 1639 C CA . ASP B 1 27 ? -6.168 25.438 -5.176 1 97.62 27 ASP B CA 1
ATOM 1640 C C . ASP B 1 27 ? -5.207 25.547 -3.992 1 97.62 27 ASP B C 1
ATOM 1642 O O . ASP B 1 27 ? -5.621 25.891 -2.881 1 97.62 27 ASP B O 1
ATOM 1646 N N . VAL B 1 28 ? -3.934 25.156 -4.238 1 97.44 28 VAL B N 1
ATOM 1647 C CA . VAL B 1 28 ? -3.086 24.906 -3.078 1 97.44 28 VAL B CA 1
ATOM 1648 C C . VAL B 1 28 ? -1.803 25.734 -3.189 1 97.44 28 VAL B C 1
ATOM 1650 O O . VAL B 1 28 ? -1.312 25.984 -4.293 1 97.44 28 VAL B O 1
ATOM 1653 N N . ARG B 1 29 ? -1.351 26.203 -2.062 1 97.75 29 ARG B N 1
ATOM 1654 C CA . ARG B 1 29 ? 0.01 26.688 -1.854 1 97.75 29 ARG B CA 1
ATOM 1655 C C . ARG B 1 29 ? 0.806 25.719 -0.98 1 97.75 29 ARG B C 1
ATOM 1657 O O . ARG B 1 29 ? 0.504 25.547 0.203 1 97.75 29 ARG B O 1
ATOM 1664 N N . VAL B 1 30 ? 1.82 25.141 -1.568 1 98.25 30 VAL B N 1
ATOM 1665 C CA . VAL B 1 30 ? 2.594 24.125 -0.856 1 98.25 30 VAL B CA 1
ATOM 1666 C C . VAL B 1 30 ? 3.973 24.672 -0.505 1 98.25 30 VAL B C 1
ATOM 1668 O O . VAL B 1 30 ? 4.641 25.281 -1.352 1 98.25 30 VAL B O 1
ATOM 1671 N N . VAL B 1 31 ? 4.391 24.547 0.707 1 98 31 VAL B N 1
ATOM 1672 C CA . VAL B 1 31 ? 5.73 24.938 1.13 1 98 31 VAL B CA 1
ATOM 1673 C C . VAL B 1 31 ? 6.457 23.734 1.723 1 98 31 VAL B C 1
ATOM 1675 O O . VAL B 1 31 ? 5.828 22.844 2.297 1 98 31 VAL B O 1
ATOM 1678 N N . MET B 1 32 ? 7.664 23.672 1.5 1 97.75 32 MET B N 1
ATOM 1679 C CA . MET B 1 32 ? 8.523 22.641 2.082 1 97.75 32 MET B CA 1
ATOM 1680 C C . MET B 1 32 ? 9.211 23.156 3.342 1 97.75 32 MET B C 1
ATOM 1682 O O . MET B 1 32 ? 9.773 24.266 3.344 1 97.75 32 MET B O 1
ATOM 1686 N N . VAL B 1 33 ? 9.203 22.422 4.418 1 98 33 VAL B N 1
ATOM 1687 C CA . VAL B 1 33 ? 9.852 22.828 5.66 1 98 33 VAL B CA 1
ATOM 1688 C C . VAL B 1 33 ? 10.664 21.672 6.223 1 98 33 VAL B C 1
ATOM 1690 O O . VAL B 1 33 ? 10.18 20.547 6.301 1 98 33 VAL B O 1
ATOM 1693 N N . SER B 1 34 ? 11.922 21.922 6.602 1 97.06 34 SER B N 1
ATOM 1694 C CA . SER B 1 34 ? 12.766 20.906 7.227 1 97.06 34 SER B CA 1
ATOM 1695 C C . SER B 1 34 ? 12.375 20.688 8.68 1 97.06 34 SER B C 1
ATOM 1697 O O . SER B 1 34 ? 12.367 21.625 9.484 1 97.06 34 SER B O 1
ATOM 1699 N N . VAL B 1 35 ? 12.016 19.453 8.977 1 97.12 35 VAL B N 1
ATOM 1700 C CA . VAL B 1 35 ? 11.641 19.109 10.344 1 97.12 35 V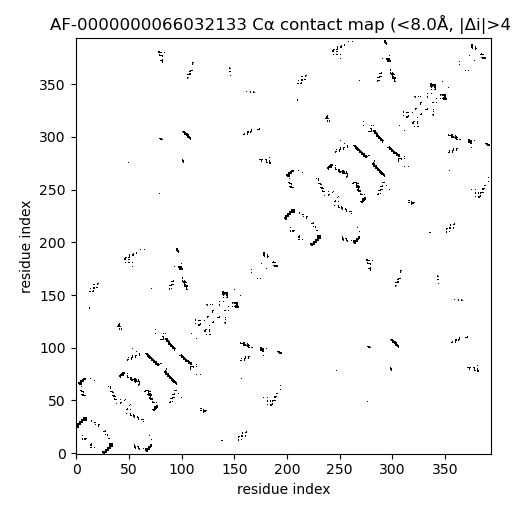AL B CA 1
ATOM 1701 C C . VAL B 1 35 ? 12.328 17.812 10.758 1 97.12 35 VAL B C 1
ATOM 1703 O O . VAL B 1 35 ? 12.797 17.047 9.906 1 97.12 35 VAL B O 1
ATOM 1706 N N . ASP B 1 36 ? 12.398 17.625 12.094 1 92.75 36 ASP B N 1
ATOM 1707 C CA . ASP B 1 36 ? 12.867 16.359 12.648 1 92.75 36 ASP B CA 1
ATOM 1708 C C . ASP B 1 36 ? 11.703 15.398 12.883 1 92.75 36 ASP B C 1
ATOM 1710 O O . ASP B 1 36 ? 10.773 15.711 13.625 1 92.75 36 ASP B O 1
ATOM 1714 N N . SER B 1 37 ? 11.719 14.234 12.32 1 91 37 SER B N 1
ATOM 1715 C CA . SER B 1 37 ? 10.633 13.266 12.469 1 91 37 SER B CA 1
ATOM 1716 C C . SER B 1 37 ? 10.68 12.594 13.836 1 91 37 SER B C 1
ATOM 1718 O O . SER B 1 37 ? 9.688 12.008 14.273 1 91 37 SER B O 1
ATOM 1720 N N . GLY B 1 38 ? 11.852 12.641 14.453 1 92.06 38 GLY B N 1
ATOM 1721 C CA . GLY B 1 38 ? 12.031 11.969 15.734 1 92.06 38 GLY B CA 1
ATOM 1722 C C . GLY B 1 38 ? 12.375 10.5 15.594 1 92.06 38 GLY B C 1
ATOM 1723 O O . GLY B 1 38 ? 12.523 9.789 16.594 1 92.06 38 GLY B O 1
ATOM 1724 N N . VAL B 1 39 ? 12.492 10.039 14.352 1 93.44 39 VAL B N 1
ATOM 1725 C CA . VAL B 1 39 ? 12.883 8.648 14.102 1 93.44 39 VAL B CA 1
ATOM 1726 C C . VAL B 1 39 ? 14.203 8.617 13.328 1 93.44 39 VAL B C 1
ATOM 1728 O O . VAL B 1 39 ? 14.625 9.625 12.773 1 93.44 39 VAL B O 1
ATOM 1731 N N . GLY B 1 40 ? 14.922 7.551 13.367 1 90.69 40 GLY B N 1
ATOM 1732 C CA . GLY B 1 40 ? 16.219 7.406 12.719 1 90.69 40 GLY B CA 1
ATOM 1733 C C . GLY B 1 40 ? 16.141 7.496 11.203 1 90.69 40 GLY B C 1
ATOM 1734 O O . GLY B 1 40 ? 15.047 7.602 10.641 1 90.69 40 GLY B O 1
ATOM 1735 N N . PRO B 1 41 ? 17.234 7.555 10.539 1 91 41 PRO B N 1
ATOM 1736 C CA . PRO B 1 41 ? 17.297 7.73 9.086 1 91 41 PRO B CA 1
ATOM 1737 C C . PRO B 1 41 ? 16.625 6.586 8.328 1 91 41 PRO B C 1
ATOM 1739 O O . PRO B 1 41 ? 16.234 6.754 7.172 1 91 41 PRO B O 1
ATOM 1742 N N . GLN B 1 42 ? 16.5 5.461 8.961 1 94.94 42 GLN B N 1
ATOM 1743 C CA . GLN B 1 42 ? 15.82 4.297 8.406 1 94.94 42 GLN B CA 1
ATOM 1744 C C . GLN B 1 42 ? 14.734 3.793 9.352 1 94.94 42 GLN B C 1
ATOM 1746 O O . GLN B 1 42 ? 14.906 2.768 10.016 1 94.94 42 GLN B O 1
ATOM 1751 N N . PRO B 1 43 ? 13.594 4.504 9.312 1 97.12 43 PRO B N 1
ATOM 1752 C CA . PRO B 1 43 ? 12.5 4.023 10.156 1 97.12 43 PRO B CA 1
ATOM 1753 C C . PRO B 1 43 ? 12.109 2.578 9.859 1 97.12 43 PRO B C 1
ATOM 1755 O O . PRO B 1 43 ? 12.086 2.172 8.688 1 97.12 43 PRO B O 1
ATOM 1758 N N . SER B 1 44 ? 11.914 1.794 10.883 1 97.75 44 SER B N 1
ATOM 1759 C CA . SER B 1 44 ? 11.492 0.405 10.742 1 97.75 44 SER B CA 1
ATOM 1760 C C . SER B 1 44 ? 10.383 0.062 11.734 1 97.75 44 SER B C 1
ATOM 1762 O O . SER B 1 44 ? 10.438 0.469 12.891 1 97.75 44 SER B O 1
ATOM 1764 N N . GLY B 1 45 ? 9.398 -0.613 11.18 1 98.06 45 GLY B N 1
ATOM 1765 C CA . GLY B 1 45 ? 8.25 -0.952 12 1 98.06 45 GLY B CA 1
ATOM 1766 C C . GLY B 1 45 ? 7.141 0.08 11.922 1 98.06 45 GLY B C 1
ATOM 1767 O O . GLY B 1 45 ? 7.387 1.241 11.594 1 98.06 45 GLY B O 1
ATOM 1768 N N . VAL B 1 46 ? 5.98 -0.376 12.266 1 98.5 46 VAL B N 1
ATOM 1769 C CA . VAL B 1 46 ? 4.785 0.451 12.148 1 98.5 46 VAL B CA 1
ATOM 1770 C C . VAL B 1 46 ? 4.91 1.673 13.055 1 98.5 46 VAL B C 1
ATOM 1772 O O . VAL B 1 46 ? 4.539 2.783 12.672 1 98.5 46 VAL B O 1
ATOM 1775 N N . ALA B 1 47 ? 5.441 1.479 14.25 1 98.5 47 ALA B N 1
ATOM 1776 C CA . ALA B 1 47 ? 5.559 2.578 15.203 1 98.5 47 ALA B CA 1
ATOM 1777 C C . ALA B 1 47 ? 6.41 3.709 14.641 1 98.5 47 ALA B C 1
ATOM 1779 O O . ALA B 1 47 ? 6.008 4.875 14.672 1 98.5 47 ALA B O 1
ATOM 1780 N N . ASP B 1 48 ? 7.566 3.348 14.094 1 98.56 48 ASP B N 1
ATOM 1781 C CA . ASP B 1 48 ? 8.492 4.359 13.586 1 98.56 48 ASP B CA 1
ATOM 1782 C C . ASP B 1 48 ? 7.977 4.961 12.281 1 98.56 48 ASP B C 1
ATOM 1784 O O . ASP B 1 48 ? 8.062 6.172 12.07 1 98.56 48 ASP B O 1
ATOM 1788 N N . VAL B 1 49 ? 7.449 4.148 11.398 1 98.75 49 VAL B N 1
ATOM 1789 C CA . VAL B 1 49 ? 7.059 4.625 10.078 1 98.75 49 VAL B CA 1
ATOM 1790 C C . VAL B 1 49 ? 5.824 5.52 10.195 1 98.75 49 VAL B C 1
ATOM 1792 O O . VAL B 1 49 ? 5.809 6.641 9.68 1 98.75 49 VAL B O 1
ATOM 1795 N N . VAL B 1 50 ? 4.785 5.062 10.914 1 98.88 50 VAL B N 1
ATOM 1796 C CA . VAL B 1 50 ? 3.57 5.852 11.094 1 98.88 50 VAL B CA 1
ATOM 1797 C C . VAL B 1 50 ? 3.855 7.039 12.016 1 98.88 50 VAL B C 1
ATOM 1799 O O . VAL B 1 50 ? 3.465 8.172 11.719 1 98.88 50 VAL B O 1
ATOM 1802 N N . GLY B 1 51 ? 4.535 6.727 13.148 1 98.75 51 GLY B N 1
ATOM 1803 C CA . GLY B 1 51 ? 4.867 7.789 14.086 1 98.75 51 GLY B CA 1
ATOM 1804 C C . GLY B 1 51 ? 5.707 8.891 13.469 1 98.75 51 GLY B C 1
ATOM 1805 O O . GLY B 1 51 ? 5.453 10.07 13.695 1 98.75 51 GLY B O 1
ATOM 1806 N N . GLY B 1 52 ? 6.703 8.484 12.695 1 98.69 52 GLY B N 1
ATOM 1807 C CA . GLY B 1 52 ? 7.539 9.461 12.016 1 98.69 52 GLY B CA 1
ATOM 1808 C C . GLY B 1 52 ? 6.773 10.32 11.023 1 98.69 52 GLY B C 1
ATOM 1809 O O . GLY B 1 52 ? 6.977 11.531 10.961 1 98.69 52 GLY B O 1
ATOM 1810 N N . ALA B 1 53 ? 5.902 9.719 10.211 1 98.81 53 ALA B N 1
ATOM 1811 C CA . ALA B 1 53 ? 5.082 10.469 9.258 1 98.81 53 ALA B CA 1
ATOM 1812 C C . ALA B 1 53 ? 4.191 11.477 9.977 1 98.81 53 ALA B C 1
ATOM 1814 O O . ALA B 1 53 ? 4.082 12.625 9.555 1 98.81 53 ALA B O 1
ATOM 1815 N N . LEU B 1 54 ? 3.57 11.031 11.062 1 98.88 54 LEU B N 1
ATOM 1816 C CA . LEU B 1 54 ? 2.719 11.906 11.859 1 98.88 54 LEU B CA 1
ATOM 1817 C C . LEU B 1 54 ? 3.52 13.07 12.43 1 98.88 54 LEU B C 1
ATOM 1819 O O . LEU B 1 54 ? 3.082 14.219 12.367 1 98.88 54 LEU B O 1
ATOM 1823 N N . ALA B 1 55 ? 4.672 12.766 12.992 1 98.75 55 ALA B N 1
ATOM 1824 C CA . ALA B 1 55 ? 5.512 13.789 13.609 1 98.75 55 ALA B CA 1
ATOM 1825 C C . ALA B 1 55 ? 5.926 14.844 12.586 1 98.75 55 ALA B C 1
ATOM 1827 O O . ALA B 1 55 ? 5.863 16.047 12.859 1 98.75 55 ALA B O 1
ATOM 1828 N N . ARG B 1 56 ? 6.355 14.375 11.422 1 98.75 56 ARG B N 1
ATOM 1829 C CA . ARG B 1 56 ? 6.727 15.305 10.367 1 98.75 56 ARG B CA 1
ATOM 1830 C C . ARG B 1 56 ? 5.559 16.219 10.008 1 98.75 56 ARG B C 1
ATOM 1832 O O . ARG B 1 56 ? 5.742 17.422 9.812 1 98.75 56 ARG B O 1
ATOM 1839 N N . ALA B 1 57 ? 4.355 15.672 9.852 1 98.81 57 ALA B N 1
ATOM 1840 C CA . ALA B 1 57 ? 3.166 16.422 9.477 1 98.81 57 ALA B CA 1
ATOM 1841 C C . ALA B 1 57 ? 2.834 17.484 10.531 1 98.81 57 ALA B C 1
ATOM 1843 O O . ALA B 1 57 ? 2.586 18.641 10.195 1 98.81 57 ALA B O 1
ATOM 1844 N N . VAL B 1 58 ? 2.838 17.078 11.805 1 98.62 58 VAL B N 1
ATOM 1845 C CA . VAL B 1 58 ? 2.502 17.969 12.914 1 98.62 58 VAL B CA 1
ATOM 1846 C C . VAL B 1 58 ? 3.492 19.125 12.961 1 98.62 58 VAL B C 1
ATOM 1848 O O . VAL B 1 58 ? 3.09 20.281 13.047 1 98.62 58 VAL B O 1
ATOM 1851 N N . ARG B 1 59 ? 4.727 18.812 12.914 1 98.31 59 ARG B N 1
ATOM 1852 C CA . ARG B 1 59 ? 5.762 19.844 13.016 1 98.31 59 ARG B CA 1
ATOM 1853 C C . ARG B 1 59 ? 5.727 20.781 11.805 1 98.31 59 ARG B C 1
ATOM 1855 O O . ARG B 1 59 ? 6.027 21.969 11.93 1 98.31 59 ARG B O 1
ATOM 1862 N N . ALA B 1 60 ? 5.363 20.203 10.672 1 98.5 60 ALA B N 1
ATOM 1863 C CA . ALA B 1 60 ? 5.23 21.047 9.484 1 98.5 60 ALA B CA 1
ATOM 1864 C C . ALA B 1 60 ? 4.148 22.109 9.68 1 98.5 60 ALA B C 1
ATOM 1866 O O . ALA B 1 60 ? 4.355 23.281 9.359 1 98.5 60 ALA B O 1
ATOM 1867 N N . VAL B 1 61 ? 2.965 21.703 10.148 1 97.94 61 VAL B N 1
ATOM 1868 C CA . VAL B 1 61 ? 1.875 22.641 10.414 1 97.94 61 VAL B CA 1
ATOM 1869 C C . VAL B 1 61 ? 2.35 23.719 11.375 1 97.94 61 VAL B C 1
ATOM 1871 O O . VAL B 1 61 ? 2.115 24.906 11.141 1 97.94 61 VAL B O 1
ATOM 1874 N N . GLU B 1 62 ? 3.025 23.312 12.406 1 96.62 62 GLU B N 1
ATOM 1875 C CA . GLU B 1 62 ? 3.473 24.234 13.445 1 96.62 62 GLU B CA 1
ATOM 1876 C C . GLU B 1 62 ? 4.473 25.25 12.891 1 96.62 62 GLU B C 1
ATOM 1878 O O . GLU B 1 62 ? 4.383 26.438 13.18 1 96.62 62 GLU B O 1
ATOM 1883 N N . LYS B 1 63 ? 5.398 24.766 12.195 1 96.81 63 LYS B N 1
ATOM 1884 C CA . LYS B 1 63 ? 6.492 25.609 11.711 1 96.81 63 LYS B CA 1
ATOM 1885 C C . LYS B 1 63 ? 6.008 26.578 10.648 1 96.81 63 LYS B C 1
ATOM 1887 O O . LYS B 1 63 ? 6.473 27.719 10.578 1 96.81 63 LYS B O 1
ATOM 1892 N N . ALA B 1 64 ? 5.098 26.141 9.82 1 97.25 64 ALA B N 1
ATOM 1893 C CA . ALA B 1 64 ? 4.688 26.969 8.68 1 97.25 64 ALA B CA 1
ATOM 1894 C C . ALA B 1 64 ? 3.373 27.688 8.969 1 97.25 64 ALA B C 1
ATOM 1896 O O . ALA B 1 64 ? 2.949 28.547 8.203 1 97.25 64 ALA B O 1
ATOM 1897 N N . ASP B 1 65 ? 2.709 27.375 10.055 1 96.25 65 ASP B N 1
ATOM 1898 C CA . ASP B 1 65 ? 1.369 27.875 10.344 1 96.25 65 ASP B CA 1
ATOM 1899 C C . ASP B 1 65 ? 0.42 27.609 9.18 1 96.25 65 ASP B C 1
ATOM 1901 O O . ASP B 1 65 ? -0.248 28.531 8.703 1 96.25 65 ASP B O 1
ATOM 1905 N N . SER B 1 66 ? 0.435 26.422 8.625 1 97.31 66 SER B N 1
ATOM 1906 C CA . SER B 1 66 ? -0.37 26.031 7.477 1 97.31 66 SER B CA 1
ATOM 1907 C C . SER B 1 66 ? -1.661 25.344 7.91 1 97.31 66 SER B C 1
ATOM 1909 O O . SER B 1 66 ? -1.8 24.953 9.07 1 97.31 66 SER B O 1
ATOM 1911 N N . TYR B 1 67 ? -2.57 25.266 6.996 1 97.31 67 TYR B N 1
ATOM 1912 C CA . TYR B 1 67 ? -3.803 24.547 7.289 1 97.31 67 TYR B CA 1
ATOM 1913 C C . TYR B 1 67 ? -3.553 23.031 7.348 1 97.31 67 TYR B C 1
ATOM 1915 O O . TYR B 1 67 ? -3.994 22.359 8.281 1 97.31 67 TYR B O 1
ATOM 1923 N N . PHE B 1 68 ? -2.871 22.516 6.297 1 98.5 68 PHE B N 1
ATOM 1924 C CA . PHE B 1 68 ? -2.486 21.109 6.293 1 98.5 68 PHE B CA 1
ATOM 1925 C C . PHE B 1 68 ? -0.983 20.969 6.492 1 98.5 68 PHE B C 1
ATOM 1927 O O . PHE B 1 68 ? -0.203 21.781 6.012 1 98.5 68 PHE B O 1
ATOM 1934 N N . GLY B 1 69 ? -0.587 19.953 7.168 1 98.81 69 GLY B N 1
ATOM 1935 C CA . GLY B 1 69 ? 0.752 19.391 7.148 1 98.81 69 GLY B CA 1
ATOM 1936 C C . GLY B 1 69 ? 0.797 17.984 6.59 1 98.81 69 GLY B C 1
ATOM 1937 O O . GLY B 1 69 ? -0.102 17.172 6.852 1 98.81 69 GLY B O 1
ATOM 1938 N N . VAL B 1 70 ? 1.84 17.719 5.852 1 98.94 70 VAL B N 1
ATOM 1939 C CA . VAL B 1 70 ? 2.01 16.391 5.285 1 98.94 70 VAL B CA 1
ATOM 1940 C C . VAL B 1 70 ? 3.367 15.82 5.695 1 98.94 70 VAL B C 1
ATOM 1942 O O . VAL B 1 70 ? 4.395 16.5 5.562 1 98.94 70 VAL B O 1
ATOM 1945 N N . GLY B 1 71 ? 3.377 14.695 6.238 1 98.88 71 GLY B N 1
ATOM 1946 C CA . GLY B 1 71 ? 4.574 13.906 6.492 1 98.88 71 GLY B CA 1
ATOM 1947 C C . GLY B 1 71 ? 4.594 12.586 5.742 1 98.88 71 GLY B C 1
ATOM 1948 O O . GLY B 1 71 ? 3.559 11.93 5.617 1 98.88 71 GLY B O 1
ATOM 1949 N N . VAL B 1 72 ? 5.773 12.211 5.254 1 98.56 72 VAL B N 1
ATOM 1950 C CA . VAL B 1 72 ? 5.941 10.938 4.566 1 98.56 72 VAL B CA 1
ATOM 1951 C C . VAL B 1 72 ? 7.16 10.211 5.121 1 98.56 72 VAL B C 1
ATOM 1953 O O . VAL B 1 72 ? 8.234 10.797 5.262 1 98.56 72 VAL B O 1
ATOM 1956 N N . GLU B 1 73 ? 7 9.023 5.465 1 98 73 GLU B N 1
ATOM 1957 C CA . GLU B 1 73 ? 8.086 8.141 5.887 1 98 73 GLU B CA 1
ATOM 1958 C C . GLU B 1 73 ? 8.055 6.824 5.121 1 98 73 GLU B C 1
ATOM 1960 O O . GLU B 1 73 ? 6.977 6.324 4.781 1 98 73 GLU B O 1
ATOM 1965 N N . ALA B 1 74 ? 9.195 6.348 4.836 1 97.25 74 ALA B N 1
ATOM 1966 C CA . ALA B 1 74 ? 9.344 5.039 4.207 1 97.25 74 ALA B CA 1
ATOM 1967 C C . ALA B 1 74 ? 10.109 4.078 5.113 1 97.25 74 ALA B C 1
ATOM 1969 O O . ALA B 1 74 ? 11.031 4.488 5.82 1 97.25 74 ALA B O 1
ATOM 1970 N N . GLY B 1 75 ? 9.766 2.824 5.066 1 97.94 75 GLY B N 1
ATOM 1971 C CA . GLY B 1 75 ? 10.477 1.803 5.816 1 97.94 75 GLY B CA 1
ATOM 1972 C C . GLY B 1 75 ? 9.781 0.455 5.801 1 97.94 75 GLY B C 1
ATOM 1973 O O . GLY B 1 75 ? 8.633 0.351 5.367 1 97.94 75 GLY B O 1
ATOM 1974 N N . PRO B 1 76 ? 10.492 -0.534 6.176 1 98.38 76 PRO B N 1
ATOM 1975 C CA . PRO B 1 76 ? 9.875 -1.858 6.281 1 98.38 76 PRO B CA 1
ATOM 1976 C C . PRO B 1 76 ? 8.891 -1.962 7.445 1 98.38 76 PRO B C 1
ATOM 1978 O O . PRO B 1 76 ? 9.172 -1.473 8.539 1 98.38 76 PRO B O 1
ATOM 1981 N N . ILE B 1 77 ? 7.73 -2.531 7.188 1 98.69 77 ILE B N 1
ATOM 1982 C CA . ILE B 1 77 ? 6.773 -2.826 8.25 1 98.69 77 ILE B CA 1
ATOM 1983 C C . ILE B 1 77 ? 6.422 -4.312 8.227 1 98.69 77 ILE B C 1
ATOM 1985 O O . ILE B 1 77 ? 6.547 -4.973 7.195 1 98.69 77 ILE B O 1
ATOM 1989 N N . GLU B 1 78 ? 6.012 -4.809 9.367 1 97.94 78 GLU B N 1
ATOM 1990 C CA . GLU B 1 78 ? 5.672 -6.223 9.469 1 97.94 78 GLU B CA 1
ATOM 1991 C C . GLU B 1 78 ? 4.465 -6.566 8.602 1 97.94 78 GLU B C 1
ATOM 1993 O O . GLU B 1 78 ? 3.445 -5.871 8.648 1 97.94 78 GLU B O 1
ATOM 1998 N N . PHE B 1 79 ? 4.531 -7.621 7.816 1 98.75 79 PHE B N 1
ATOM 1999 C CA . PHE B 1 79 ? 3.477 -8.156 6.965 1 98.75 79 PHE B CA 1
ATOM 2000 C C . PHE B 1 79 ? 3.852 -9.531 6.434 1 98.75 79 PHE B C 1
ATOM 2002 O O . PHE B 1 79 ? 5.031 -9.828 6.23 1 98.75 79 PHE B O 1
ATOM 2009 N N . PRO B 1 80 ? 2.893 -10.391 6.215 1 98.5 80 PRO B N 1
ATOM 2010 C CA . PRO B 1 80 ? 3.225 -11.695 5.641 1 98.5 80 PRO B CA 1
ATOM 2011 C C . PRO B 1 80 ? 3.961 -11.586 4.309 1 98.5 80 PRO B C 1
ATOM 2013 O O . PRO B 1 80 ? 3.43 -11.016 3.352 1 98.5 80 PRO B O 1
ATOM 2016 N N . ALA B 1 81 ? 5.148 -12.102 4.238 1 97.25 81 ALA B N 1
ATOM 2017 C CA . ALA B 1 81 ? 6.062 -12.062 3.102 1 97.25 81 ALA B CA 1
ATOM 2018 C C . ALA B 1 81 ? 7.305 -12.906 3.367 1 97.25 81 ALA B C 1
ATOM 2020 O O . ALA B 1 81 ? 7.477 -13.438 4.465 1 97.25 81 ALA B O 1
ATOM 2021 N N . SER B 1 82 ? 8.219 -13.133 2.42 1 94.69 82 SER B N 1
ATOM 2022 C CA . SER B 1 82 ? 9.414 -13.953 2.594 1 94.69 82 SER B CA 1
ATOM 2023 C C . SER B 1 82 ? 10.25 -13.461 3.768 1 94.69 82 SER B C 1
ATOM 2025 O O . SER B 1 82 ? 10.766 -14.266 4.551 1 94.69 82 SER B O 1
ATOM 2027 N N . GLY B 1 83 ? 10.414 -12.242 4.059 1 92.31 83 GLY B N 1
ATOM 2028 C CA . GLY B 1 83 ? 11.203 -11.703 5.156 1 92.31 83 GLY B CA 1
ATOM 2029 C C . GLY B 1 83 ? 10.352 -11.211 6.312 1 92.31 83 GLY B C 1
ATOM 2030 O O . GLY B 1 83 ? 10.883 -10.703 7.305 1 92.31 83 GLY B O 1
ATOM 2031 N N . GLY B 1 84 ? 9.07 -11.422 6.188 1 97.25 84 GLY B N 1
ATOM 2032 C CA . GLY B 1 84 ? 8.156 -10.992 7.234 1 97.25 84 GLY B CA 1
ATOM 2033 C C . GLY B 1 84 ? 7.926 -9.492 7.246 1 97.25 84 GLY B C 1
ATOM 2034 O O . GLY B 1 84 ? 7.406 -8.945 8.219 1 97.25 84 GLY B O 1
ATOM 2035 N N . TYR B 1 85 ? 8.43 -8.797 6.246 1 98.25 85 TYR B N 1
ATOM 2036 C CA . TYR B 1 85 ? 8.281 -7.355 6.117 1 98.25 85 TYR B CA 1
ATOM 2037 C C . TYR B 1 85 ? 7.977 -6.965 4.676 1 98.25 85 TYR B C 1
ATOM 2039 O O . TYR B 1 85 ? 8.336 -7.688 3.742 1 98.25 85 TYR B O 1
ATOM 2047 N N . VAL B 1 86 ? 7.305 -5.883 4.5 1 98.69 86 VAL B N 1
ATOM 2048 C CA . VAL B 1 86 ? 7.223 -5.203 3.213 1 98.69 86 VAL B CA 1
ATOM 2049 C C . VAL B 1 86 ? 7.703 -3.762 3.357 1 98.69 86 VAL B C 1
ATOM 2051 O O . VAL B 1 86 ? 7.504 -3.137 4.402 1 98.69 86 VAL B O 1
ATOM 2054 N N . GLU B 1 87 ? 8.398 -3.305 2.367 1 98.38 87 GLU B N 1
ATOM 2055 C CA . GLU B 1 87 ? 8.758 -1.895 2.262 1 98.38 87 GLU B CA 1
ATOM 2056 C C . GLU B 1 87 ? 7.57 -1.052 1.803 1 98.38 87 GLU B C 1
ATOM 2058 O O . GLU B 1 87 ? 6.895 -1.398 0.831 1 98.38 87 GLU B O 1
ATOM 2063 N N . THR B 1 88 ? 7.25 0.062 2.504 1 98.62 88 THR B N 1
ATOM 2064 C CA . THR B 1 88 ? 6.113 0.92 2.191 1 98.62 88 THR B CA 1
ATOM 2065 C C . THR B 1 88 ? 6.441 2.381 2.488 1 98.62 88 THR B C 1
ATOM 2067 O O . THR B 1 88 ? 7.449 2.678 3.135 1 98.62 88 THR B O 1
ATOM 2070 N N . GLN B 1 89 ? 5.766 3.266 1.888 1 98.56 89 GLN B N 1
ATOM 2071 C CA . GLN B 1 89 ? 5.703 4.66 2.316 1 98.56 89 GLN B CA 1
ATOM 2072 C C . GLN B 1 89 ? 4.352 4.977 2.951 1 98.56 89 GLN B C 1
ATOM 2074 O O . GLN B 1 89 ? 3.309 4.57 2.436 1 98.56 89 GLN B O 1
ATOM 2079 N N . VAL B 1 90 ? 4.395 5.676 4.035 1 98.88 90 VAL B N 1
ATOM 2080 C CA . VAL B 1 90 ? 3.189 6.148 4.707 1 98.88 90 VAL B CA 1
ATOM 2081 C C . VAL B 1 90 ? 3.129 7.676 4.641 1 98.88 90 VAL B C 1
ATOM 2083 O O . VAL B 1 90 ? 4.109 8.352 4.953 1 98.88 90 VAL B O 1
ATOM 2086 N N . ALA B 1 91 ? 2 8.156 4.195 1 98.94 91 ALA B N 1
ATOM 2087 C CA . ALA B 1 91 ? 1.722 9.586 4.242 1 98.94 91 ALA B CA 1
ATOM 2088 C C . ALA B 1 91 ? 0.707 9.914 5.336 1 98.94 91 ALA B C 1
ATOM 2090 O O . ALA B 1 91 ? -0.319 9.234 5.461 1 98.94 91 ALA B O 1
ATOM 2091 N N . ALA B 1 92 ? 1.02 10.859 6.102 1 98.94 92 ALA B N 1
ATOM 2092 C CA . ALA B 1 92 ? 0.096 11.43 7.078 1 98.94 92 ALA B CA 1
ATOM 2093 C C . ALA B 1 92 ? -0.274 12.859 6.711 1 98.94 92 ALA B C 1
ATOM 2095 O O . ALA B 1 92 ? 0.596 13.664 6.367 1 98.94 92 ALA B O 1
ATOM 2096 N N . ILE B 1 93 ? -1.529 13.156 6.703 1 98.94 93 ILE B N 1
ATOM 2097 C CA . ILE B 1 93 ? -2.029 14.523 6.535 1 98.94 93 ILE B CA 1
ATOM 2098 C C . ILE B 1 93 ? -2.695 14.992 7.824 1 98.94 93 ILE B C 1
ATOM 2100 O O . ILE B 1 93 ? -3.643 14.367 8.305 1 98.94 93 ILE B O 1
ATOM 2104 N N . VAL B 1 94 ? -2.191 16.047 8.352 1 98.81 94 VAL B N 1
ATOM 2105 C CA . VAL B 1 94 ? -2.701 16.609 9.602 1 98.81 94 VAL B CA 1
ATOM 2106 C C . VAL B 1 94 ? -3.238 18.016 9.336 1 98.81 94 VAL B C 1
ATOM 2108 O O . VAL B 1 94 ? -2.668 18.766 8.547 1 98.81 94 VAL B O 1
ATOM 2111 N N . ASP B 1 95 ? -4.344 18.328 9.93 1 98.06 95 ASP B N 1
ATOM 2112 C CA . ASP B 1 95 ? -4.852 19.688 9.781 1 98.06 95 ASP B CA 1
ATOM 2113 C C . ASP B 1 95 ? -4.676 20.484 11.078 1 98.06 95 ASP B C 1
ATOM 2115 O O . ASP B 1 95 ? -4.105 19.984 12.047 1 98.06 95 ASP B O 1
ATOM 2119 N N . ARG B 1 96 ? -5.059 21.703 11.109 1 95.38 96 ARG B N 1
ATOM 2120 C CA . ARG B 1 96 ? -4.824 22.625 12.203 1 95.38 96 ARG B CA 1
ATOM 2121 C C . ARG B 1 96 ? -5.57 22.188 13.461 1 95.38 96 ARG B C 1
ATOM 2123 O O . ARG B 1 96 ? -5.262 22.656 14.562 1 95.38 96 ARG B O 1
ATOM 2130 N N . ASP B 1 97 ? -6.57 21.312 13.352 1 95.88 97 ASP B N 1
ATOM 2131 C CA . ASP B 1 97 ? -7.348 20.812 14.484 1 95.88 97 ASP B CA 1
ATOM 2132 C C . ASP B 1 97 ? -6.801 19.484 14.984 1 95.88 97 ASP B C 1
ATOM 2134 O O . ASP B 1 97 ? -7.461 18.781 15.758 1 95.88 97 ASP B O 1
ATOM 2138 N N . CYS B 1 98 ? -5.68 19.031 14.508 1 97.81 98 CYS B N 1
ATOM 2139 C CA . CYS B 1 98 ? -4.953 17.828 14.914 1 97.81 98 CYS B CA 1
ATOM 2140 C C . CYS B 1 98 ? -5.684 16.562 14.461 1 97.81 98 CYS B C 1
ATOM 2142 O O . CYS B 1 98 ? -5.547 15.516 15.078 1 97.81 98 CYS B O 1
ATOM 2144 N N . ARG B 1 99 ? -6.523 16.734 13.445 1 98.25 99 ARG B N 1
ATOM 2145 C CA . ARG B 1 99 ? -7.082 15.555 12.789 1 98.25 99 ARG B CA 1
ATOM 2146 C C . ARG B 1 99 ? -6.105 14.977 11.773 1 98.25 99 ARG B C 1
ATOM 2148 O O . ARG B 1 99 ? -5.426 15.719 11.062 1 98.25 99 ARG B O 1
ATOM 2155 N N . ALA B 1 100 ? -6.035 13.664 11.742 1 98.81 100 ALA B N 1
ATOM 2156 C CA . ALA B 1 100 ? -5.016 13.031 10.914 1 98.81 100 ALA B CA 1
ATOM 2157 C C . ALA B 1 100 ? -5.629 11.961 10.016 1 98.81 100 ALA B C 1
ATOM 2159 O O . ALA B 1 100 ? -6.523 11.227 10.438 1 98.81 100 ALA B O 1
ATOM 2160 N N . THR B 1 101 ? -5.219 11.867 8.82 1 98.88 101 THR B N 1
ATOM 2161 C CA . THR B 1 101 ? -5.547 10.797 7.891 1 98.88 101 THR B CA 1
ATOM 2162 C C . THR B 1 101 ? -4.277 10.156 7.336 1 98.88 101 THR B C 1
ATOM 2164 O O . THR B 1 101 ? -3.254 10.828 7.184 1 98.88 101 THR B O 1
ATOM 2167 N N . ILE B 1 102 ? -4.34 8.859 7.051 1 98.88 102 ILE B N 1
ATOM 2168 C CA . ILE B 1 102 ? -3.168 8.07 6.68 1 98.88 102 ILE B CA 1
ATOM 2169 C C . ILE B 1 102 ? -3.404 7.406 5.324 1 98.88 102 ILE B C 1
ATOM 2171 O O . ILE B 1 102 ? -4.523 6.992 5.016 1 98.88 102 ILE B O 1
ATOM 2175 N N . GLY B 1 103 ? -2.449 7.367 4.492 1 98.94 103 GLY B N 1
ATOM 2176 C CA . GLY B 1 103 ? -2.402 6.594 3.262 1 98.94 103 GLY B CA 1
ATOM 2177 C C . GLY B 1 103 ? -1.105 5.828 3.09 1 98.94 103 GLY B C 1
ATOM 2178 O O . GLY B 1 103 ? -0.067 6.227 3.623 1 98.94 103 GLY B O 1
ATOM 2179 N N . MET B 1 104 ? -1.15 4.73 2.377 1 98.94 104 MET B N 1
ATOM 2180 C CA . MET B 1 104 ? 0.026 3.9 2.129 1 98.94 104 MET B CA 1
ATOM 2181 C C . MET B 1 104 ? 0.304 3.781 0.635 1 98.94 104 MET B C 1
ATOM 2183 O O . MET B 1 104 ? -0.625 3.752 -0.173 1 98.94 104 MET B O 1
ATOM 2187 N N . SER B 1 105 ? 1.526 3.684 0.303 1 98.94 105 SER B N 1
ATOM 2188 C CA . SER B 1 105 ? 1.948 3.414 -1.067 1 98.94 105 SER B CA 1
ATOM 2189 C C . SER B 1 105 ? 1.798 1.935 -1.41 1 98.94 105 SER B C 1
ATOM 2191 O O . SER B 1 105 ? 1.528 1.112 -0.532 1 98.94 105 SER B O 1
ATOM 2193 N N . PRO B 1 106 ? 1.911 1.626 -2.758 1 98.88 106 PRO B N 1
ATOM 2194 C CA . PRO B 1 106 ? 2.184 0.208 -3.008 1 98.88 106 PRO B CA 1
ATOM 2195 C C . PRO B 1 106 ? 3.371 -0.315 -2.203 1 98.88 106 PRO B C 1
ATOM 2197 O O . PRO B 1 106 ? 4.289 0.447 -1.881 1 98.88 106 PRO B O 1
ATOM 2200 N N . SER B 1 107 ? 3.346 -1.554 -1.812 1 98.88 107 SER B N 1
ATOM 2201 C CA . SER B 1 107 ? 4.363 -2.133 -0.942 1 98.88 107 SER B CA 1
ATOM 2202 C C . SER B 1 107 ? 4.922 -3.426 -1.527 1 98.88 107 SER B C 1
ATOM 2204 O O . SER B 1 107 ? 4.207 -4.164 -2.209 1 98.88 107 SER B O 1
ATOM 2206 N N . PHE B 1 108 ? 6.164 -3.682 -1.291 1 98.75 108 PHE B N 1
ATOM 2207 C CA . PHE B 1 108 ? 6.848 -4.824 -1.887 1 98.75 108 PHE B CA 1
ATOM 2208 C C . PHE B 1 108 ? 7.793 -5.477 -0.883 1 98.75 108 PHE B C 1
ATOM 2210 O O . PHE B 1 108 ? 8.18 -4.852 0.105 1 98.75 108 PHE B O 1
ATOM 2217 N N . GLU B 1 109 ? 8.172 -6.719 -1.146 1 98.38 109 GLU B N 1
ATOM 2218 C CA . GLU B 1 109 ? 9.102 -7.457 -0.298 1 98.38 109 GLU B CA 1
ATOM 2219 C C . GLU B 1 109 ? 10.539 -6.969 -0.496 1 98.38 109 GLU B C 1
ATOM 2221 O O . GLU B 1 109 ? 10.883 -6.453 -1.562 1 98.38 109 GLU B O 1
ATOM 2226 N N . VAL B 1 110 ? 11.258 -7.121 0.534 1 95.56 110 VAL B N 1
ATOM 2227 C CA . VAL B 1 110 ? 12.68 -6.816 0.495 1 95.56 110 VAL B CA 1
ATOM 2228 C C . V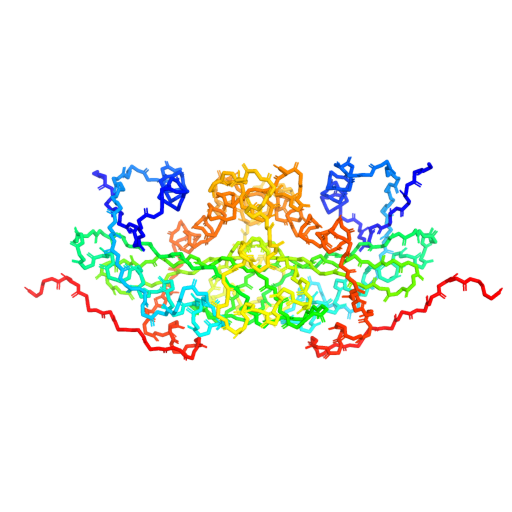AL B 1 110 ? 13.484 -8.094 0.712 1 95.56 110 VAL B C 1
ATOM 2230 O O . VAL B 1 110 ? 13.078 -8.977 1.475 1 95.56 110 VAL B O 1
ATOM 2233 N N . ASP B 1 111 ? 14.586 -8.117 0.009 1 95.81 111 ASP B N 1
ATOM 2234 C CA . ASP B 1 111 ? 15.477 -9.258 0.194 1 95.81 111 ASP B CA 1
ATOM 2235 C C . ASP B 1 111 ? 15.914 -9.383 1.652 1 95.81 111 ASP B C 1
ATOM 2237 O O . ASP B 1 111 ? 16.188 -8.383 2.311 1 95.81 111 ASP B O 1
ATOM 2241 N N . ARG B 1 112 ? 16 -10.617 2.129 1 95.38 112 ARG B N 1
ATOM 2242 C CA . ARG B 1 112 ? 16.281 -10.883 3.537 1 95.38 112 ARG B CA 1
ATOM 2243 C C . ARG B 1 112 ? 17.594 -10.203 3.965 1 95.38 112 ARG B C 1
ATOM 2245 O O . ARG B 1 112 ? 17.672 -9.656 5.066 1 95.38 112 ARG B O 1
ATOM 2252 N N . ARG B 1 113 ? 18.609 -10.297 3.15 1 93.81 113 ARG B N 1
ATOM 2253 C CA . ARG B 1 113 ? 19.891 -9.688 3.48 1 93.81 113 ARG B CA 1
ATOM 2254 C C . ARG B 1 113 ? 19.781 -8.172 3.584 1 93.81 113 ARG B C 1
ATOM 2256 O O . ARG B 1 113 ? 20.328 -7.566 4.5 1 93.81 113 ARG B O 1
ATOM 2263 N N . VAL B 1 114 ? 19.094 -7.586 2.629 1 94.62 114 VAL B N 1
ATOM 2264 C CA . VAL B 1 114 ? 18.891 -6.141 2.621 1 94.62 114 VAL B CA 1
ATOM 2265 C C . VAL B 1 114 ? 18.047 -5.734 3.832 1 94.62 114 VAL B C 1
ATOM 2267 O O . VAL B 1 114 ? 18.359 -4.746 4.5 1 94.62 114 VAL B O 1
ATOM 2270 N N . LEU B 1 115 ? 17.031 -6.547 4.125 1 96.69 115 LEU B N 1
ATOM 2271 C CA . LEU B 1 115 ? 16.141 -6.289 5.25 1 96.69 115 LEU B CA 1
ATOM 2272 C C . LEU B 1 115 ? 16.906 -6.27 6.562 1 96.69 115 LEU B C 1
ATOM 2274 O O . LEU B 1 115 ? 16.688 -5.402 7.41 1 96.69 115 LEU B O 1
ATOM 2278 N N . ALA B 1 116 ? 17.797 -7.211 6.742 1 96.5 116 ALA B N 1
ATOM 2279 C CA . ALA B 1 116 ? 18.594 -7.277 7.961 1 96.5 116 ALA B CA 1
ATOM 2280 C C . ALA B 1 116 ? 19.406 -5.996 8.156 1 96.5 116 ALA B C 1
ATOM 2282 O O . ALA B 1 116 ? 19.484 -5.473 9.273 1 96.5 116 ALA B O 1
ATOM 2283 N N . LEU B 1 117 ? 19.969 -5.473 7.117 1 95.94 117 LEU B N 1
ATOM 2284 C CA . LEU B 1 117 ? 20.734 -4.227 7.172 1 95.94 117 LEU B CA 1
ATOM 2285 C C . LEU B 1 117 ? 19.828 -3.053 7.516 1 95.94 117 LEU B C 1
ATOM 2287 O O . LEU B 1 117 ? 20.203 -2.184 8.305 1 95.94 117 LEU B O 1
ATOM 2291 N N . MET B 1 118 ? 18.641 -3.037 6.91 1 96.62 118 MET B N 1
ATOM 2292 C CA . MET B 1 118 ? 17.672 -1.964 7.164 1 96.62 118 MET B CA 1
ATOM 2293 C C . MET B 1 118 ? 17.25 -1.961 8.625 1 96.62 118 MET B C 1
ATOM 2295 O O . MET B 1 118 ? 17.125 -0.899 9.242 1 96.62 118 MET B O 1
ATOM 2299 N N . LEU B 1 119 ? 16.969 -3.135 9.172 1 96.56 119 LEU B N 1
ATOM 2300 C CA . LEU B 1 119 ? 16.547 -3.262 10.562 1 96.56 119 LEU B CA 1
ATOM 2301 C C . LEU B 1 119 ? 17.656 -2.848 11.508 1 96.56 119 LEU B C 1
ATOM 2303 O O . LEU B 1 119 ? 17.406 -2.494 12.664 1 96.56 119 LEU B O 1
ATOM 2307 N N . ASP B 1 120 ? 18.922 -2.83 10.984 1 96.19 120 ASP B N 1
ATOM 2308 C CA . ASP B 1 120 ? 20.078 -2.359 11.75 1 96.19 120 ASP B CA 1
ATOM 2309 C C . ASP B 1 120 ? 20.312 -0.87 11.516 1 96.19 120 ASP B C 1
ATOM 2311 O O . ASP B 1 120 ? 21.344 -0.329 11.938 1 96.19 120 ASP B O 1
ATOM 2315 N N . GLY B 1 121 ? 19.469 -0.258 10.734 1 95.44 121 GLY B N 1
ATOM 2316 C CA . GLY B 1 121 ? 19.5 1.19 10.609 1 95.44 121 GLY B CA 1
ATOM 2317 C C . GLY B 1 121 ? 20.156 1.661 9.32 1 95.44 121 GLY B C 1
ATOM 2318 O O . GLY B 1 121 ? 20.344 2.861 9.117 1 95.44 121 GLY B O 1
ATOM 2319 N N . VAL B 1 122 ? 20.469 0.718 8.469 1 93.88 122 VAL B N 1
ATOM 2320 C CA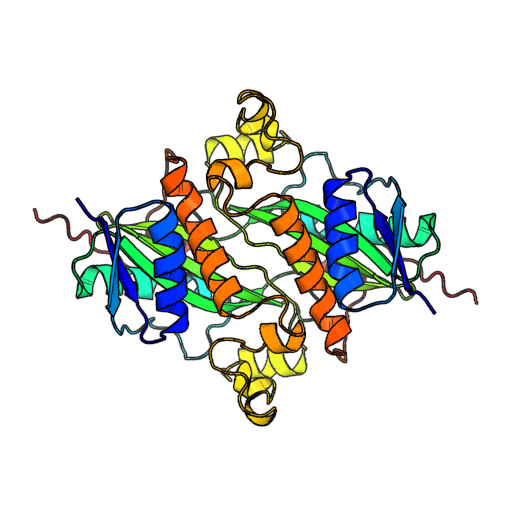 . VAL B 1 122 ? 21.094 1.083 7.203 1 93.88 122 VAL B CA 1
ATOM 2321 C C . VAL B 1 122 ? 20.031 1.492 6.195 1 93.88 122 VAL B C 1
ATOM 2323 O O . VAL B 1 122 ? 19.062 0.76 5.977 1 93.88 122 VAL B O 1
ATOM 2326 N N . GLU B 1 123 ? 20.219 2.627 5.566 1 91.56 123 GLU B N 1
ATOM 2327 C CA . GLU B 1 123 ? 19.266 3.117 4.574 1 91.56 123 GLU B CA 1
ATOM 2328 C C . GLU B 1 123 ? 19.156 2.156 3.395 1 91.56 123 GLU B C 1
ATOM 2330 O O . GLU B 1 123 ? 20.156 1.564 2.973 1 91.56 123 GLU B O 1
ATOM 2335 N N . MET B 1 124 ? 18.016 2.055 2.793 1 89.94 124 MET B N 1
ATOM 2336 C CA . MET B 1 124 ? 17.734 1.063 1.763 1 89.94 124 MET B CA 1
ATOM 2337 C C . MET B 1 124 ? 18.703 1.192 0.593 1 89.94 124 MET B C 1
ATOM 2339 O O . MET B 1 124 ? 19.266 0.198 0.142 1 89.94 124 MET B O 1
ATOM 2343 N N . GLU B 1 125 ? 18.844 2.387 0.066 1 86 125 GLU B N 1
ATOM 2344 C CA . GLU B 1 125 ? 19.703 2.58 -1.097 1 86 125 GLU B CA 1
ATOM 2345 C C . GLU B 1 125 ? 21.125 2.096 -0.82 1 86 125 GLU B C 1
ATOM 2347 O O . GLU B 1 125 ? 21.781 1.522 -1.697 1 86 125 GLU B O 1
ATOM 2352 N N . LYS B 1 126 ? 21.641 2.385 0.373 1 87.75 126 LYS B N 1
ATOM 2353 C CA . LYS B 1 126 ? 22.953 1.901 0.791 1 87.75 126 LYS B CA 1
ATOM 2354 C C . LYS B 1 126 ? 22.953 0.383 0.948 1 87.75 126 LYS B C 1
ATOM 2356 O O . LYS B 1 126 ? 23.922 -0.285 0.556 1 87.75 126 LYS B O 1
ATOM 2361 N N . ALA B 1 127 ? 21.906 -0.164 1.467 1 89.81 127 ALA B N 1
ATOM 2362 C CA . ALA B 1 127 ? 21.797 -1.597 1.733 1 89.81 127 ALA B CA 1
ATOM 2363 C C . ALA B 1 127 ? 21.797 -2.396 0.434 1 89.81 127 ALA B C 1
ATOM 2365 O O . ALA B 1 127 ? 22.359 -3.496 0.374 1 89.81 127 ALA B O 1
ATOM 2366 N N . VAL B 1 128 ? 21.203 -1.857 -0.614 1 86.12 128 VAL B N 1
ATOM 2367 C CA . VAL B 1 128 ? 21.094 -2.566 -1.885 1 86.12 128 VAL B CA 1
ATOM 2368 C C . VAL B 1 128 ? 22.312 -2.258 -2.758 1 86.12 128 VAL B C 1
ATOM 2370 O O . VAL B 1 128 ? 22.562 -2.947 -3.748 1 86.12 128 VAL B O 1
ATOM 2373 N N . GLY B 1 129 ? 23.062 -1.333 -2.389 1 78.38 129 GLY B N 1
ATOM 2374 C CA . GLY B 1 129 ? 24.203 -0.906 -3.197 1 78.38 129 GLY B CA 1
ATOM 2375 C C . GLY B 1 129 ? 23.781 -0.246 -4.5 1 78.38 129 GLY B C 1
ATOM 2376 O O . GLY B 1 129 ? 24.453 -0.401 -5.523 1 78.38 129 GLY B O 1
ATOM 2377 N N . VAL B 1 130 ? 22.688 0.214 -4.605 1 61.03 130 VAL B N 1
ATOM 2378 C CA . VAL B 1 130 ? 22.156 0.778 -5.844 1 61.03 130 VAL B CA 1
ATOM 2379 C C . VAL B 1 130 ? 22.844 2.104 -6.148 1 61.03 130 VAL B C 1
ATOM 2381 O O . VAL B 1 130 ? 22.844 2.562 -7.293 1 61.03 130 VAL B O 1
ATOM 2384 N N . GLU B 1 131 ? 23.297 2.785 -5.133 1 57.97 131 GLU B N 1
ATOM 2385 C CA . GLU B 1 131 ? 24.047 4.008 -5.41 1 57.97 131 GLU B CA 1
ATOM 2386 C C . GLU B 1 131 ? 25.172 3.754 -6.422 1 57.97 131 GLU B C 1
ATOM 2388 O O . GLU B 1 131 ? 25.562 4.66 -7.156 1 57.97 131 GLU B O 1
ATOM 2393 N N . ARG B 1 132 ? 25.547 2.502 -6.449 1 50.84 132 ARG B N 1
ATOM 2394 C CA . ARG B 1 132 ? 26.656 2.17 -7.348 1 50.84 132 ARG B CA 1
ATOM 2395 C C . ARG B 1 132 ? 26.188 2.152 -8.805 1 50.84 132 ARG B C 1
ATOM 2397 O O . ARG B 1 132 ? 27.016 2.172 -9.719 1 50.84 132 ARG B O 1
ATOM 2404 N N . HIS B 1 133 ? 25.016 1.899 -9.016 1 51.47 133 HIS B N 1
ATOM 2405 C CA . HIS B 1 133 ? 24.594 1.753 -10.406 1 51.47 133 HIS B CA 1
ATOM 2406 C C . HIS B 1 133 ? 24.391 3.113 -11.062 1 51.47 133 HIS B C 1
ATOM 2408 O O . HIS B 1 133 ? 23.625 3.236 -12.023 1 51.47 133 HIS B O 1
ATOM 2414 N N . GLY B 1 134 ? 25.312 4.078 -10.695 1 49.31 134 GLY B N 1
ATOM 2415 C CA . GLY B 1 134 ? 25.453 5.348 -11.391 1 49.31 134 GLY B CA 1
ATOM 2416 C C . GLY B 1 134 ? 24.484 6.41 -10.906 1 49.31 134 GLY B C 1
ATOM 2417 O O . GLY B 1 134 ? 24.297 7.434 -11.57 1 49.31 134 GLY B O 1
ATOM 2418 N N . GLY B 1 135 ? 23.938 6.262 -9.703 1 48.78 135 GLY B N 1
ATOM 2419 C CA . GLY B 1 135 ? 23.109 7.273 -9.078 1 48.78 135 GLY B CA 1
ATOM 2420 C C . GLY B 1 135 ? 21.656 7.203 -9.516 1 48.78 135 GLY B C 1
ATOM 2421 O O . GLY B 1 135 ? 21.297 7.695 -10.586 1 48.78 135 GLY B O 1
ATOM 2422 N N . LEU B 1 136 ? 20.953 6.07 -9.461 1 52.12 136 LEU B N 1
ATOM 2423 C CA . LEU B 1 136 ? 19.531 6.188 -9.797 1 52.12 136 LEU B CA 1
ATOM 2424 C C . LEU B 1 136 ? 18.953 7.469 -9.211 1 52.12 136 LEU B C 1
ATOM 2426 O O . LEU B 1 136 ? 19.297 7.867 -8.102 1 52.12 136 LEU B O 1
ATOM 2430 N N . GLY B 1 137 ? 18.953 8.469 -9.961 1 54.25 137 GLY B N 1
ATOM 2431 C CA . GLY B 1 137 ? 18.438 9.758 -9.523 1 54.25 137 GLY B CA 1
ATOM 2432 C C . GLY B 1 137 ? 17.438 9.641 -8.391 1 54.25 137 GLY B C 1
ATOM 2433 O O . GLY B 1 137 ? 16.766 8.625 -8.25 1 54.25 137 GLY B O 1
ATOM 2434 N N . GLU B 1 138 ? 17.547 10.453 -7.414 1 62.47 138 GLU B N 1
ATOM 2435 C CA . GLU B 1 138 ? 16.719 10.594 -6.223 1 62.47 138 GLU B CA 1
ATOM 2436 C C . GLU B 1 138 ? 15.242 10.336 -6.547 1 62.47 138 GLU B C 1
ATOM 2438 O O . GLU B 1 138 ? 14.516 9.773 -5.727 1 62.47 138 GLU B O 1
ATOM 2443 N N . SER B 1 139 ? 14.945 10.414 -7.836 1 69.06 139 SER B N 1
ATOM 2444 C CA . SER B 1 139 ? 13.539 10.312 -8.211 1 69.06 139 SER B CA 1
ATOM 2445 C C . SER B 1 139 ? 13.164 8.875 -8.562 1 69.06 139 SER B C 1
ATOM 2447 O O . SER B 1 139 ? 12.008 8.477 -8.406 1 69.06 139 SER B O 1
ATOM 2449 N N . VAL B 1 140 ? 14.031 8.117 -9.047 1 79.31 140 VAL B N 1
ATOM 2450 C CA . VAL B 1 140 ? 13.758 6.758 -9.484 1 79.31 140 VAL B CA 1
ATOM 2451 C C . VAL B 1 140 ? 13.703 5.824 -8.273 1 79.31 140 VAL B C 1
ATOM 2453 O O .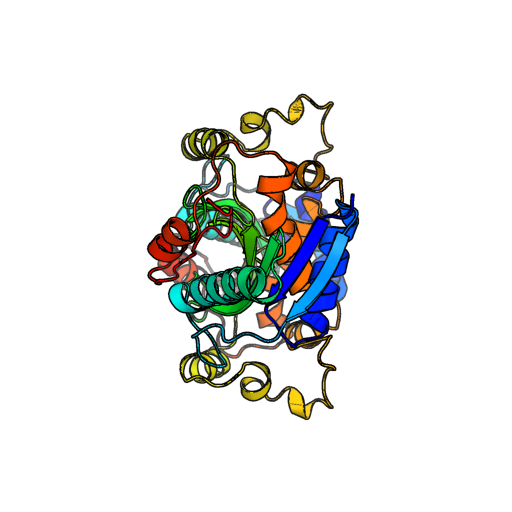 VAL B 1 140 ? 12.695 5.152 -8.047 1 79.31 140 VAL B O 1
ATOM 2456 N N . GLY B 1 141 ? 14.641 5.871 -7.332 1 87.12 141 GLY B N 1
ATOM 2457 C CA . GLY B 1 141 ? 14.703 5.043 -6.137 1 87.12 141 GLY B CA 1
ATOM 2458 C C . GLY B 1 141 ? 14.906 3.572 -6.438 1 87.12 141 GLY B C 1
ATOM 2459 O O . GLY B 1 141 ? 14.977 3.176 -7.602 1 87.12 141 GLY B O 1
ATOM 2460 N N . PHE B 1 142 ? 15.023 2.777 -5.445 1 90.5 142 PHE B N 1
ATOM 2461 C CA . PHE B 1 142 ? 15.172 1.333 -5.586 1 90.5 142 PHE B CA 1
ATOM 2462 C C . PHE B 1 142 ? 14.055 0.75 -6.445 1 90.5 142 PHE B C 1
ATOM 2464 O O . PHE B 1 142 ? 14.305 -0.087 -7.312 1 90.5 142 PHE B O 1
ATOM 2471 N N . VAL B 1 143 ? 12.852 1.21 -6.164 1 94.69 143 VAL B N 1
ATOM 2472 C CA . VAL B 1 143 ? 11.688 0.638 -6.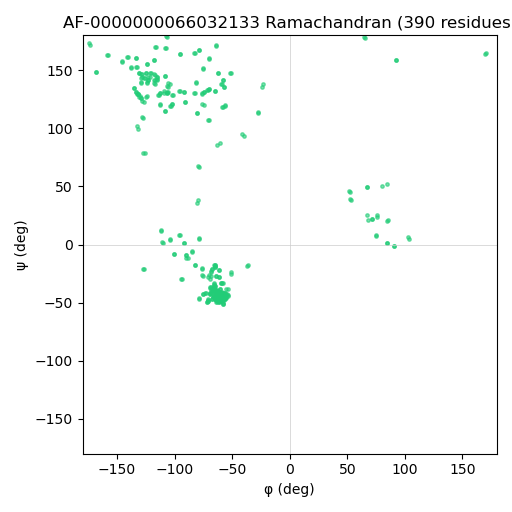828 1 94.69 143 VAL B CA 1
ATOM 2473 C C . VAL B 1 143 ? 11.773 0.897 -8.328 1 94.69 143 VAL B C 1
ATOM 2475 O O . VAL B 1 143 ? 11.352 0.064 -9.141 1 94.69 143 VAL B O 1
ATOM 2478 N N . GLY B 1 144 ? 12.227 2.082 -8.727 1 93.81 144 GLY B N 1
ATOM 2479 C CA . GLY B 1 144 ? 12.406 2.363 -10.141 1 93.81 144 GLY B CA 1
ATOM 2480 C C . GLY B 1 144 ? 13.352 1.387 -10.82 1 93.81 144 GLY B C 1
ATOM 2481 O O . GLY B 1 144 ? 13.078 0.935 -11.938 1 93.81 144 GLY B O 1
ATOM 2482 N N . VAL B 1 145 ? 14.414 1.056 -10.156 1 91.38 145 VAL B N 1
ATOM 2483 C CA . VAL B 1 145 ? 15.375 0.085 -10.672 1 91.38 145 VAL B CA 1
ATOM 2484 C C . VAL B 1 145 ? 14.742 -1.303 -10.711 1 91.38 145 VAL B C 1
ATOM 2486 O O . VAL B 1 145 ? 14.812 -1.997 -11.727 1 91.38 145 VAL B O 1
ATOM 2489 N N . ALA B 1 146 ? 14.109 -1.651 -9.648 1 94.38 146 ALA B N 1
ATOM 2490 C CA . ALA B 1 146 ? 13.531 -2.984 -9.492 1 94.38 146 ALA B CA 1
ATOM 2491 C C . ALA B 1 146 ? 12.43 -3.227 -10.523 1 94.38 146 ALA B C 1
ATOM 2493 O O . ALA B 1 146 ? 12.211 -4.363 -10.953 1 94.38 146 ALA B O 1
ATOM 2494 N N . THR B 1 147 ? 11.805 -2.127 -10.961 1 96.5 147 THR B N 1
ATOM 2495 C CA . THR B 1 147 ? 10.656 -2.281 -11.844 1 96.5 147 THR B CA 1
ATOM 2496 C C . THR B 1 147 ? 10.984 -1.772 -13.242 1 96.5 147 THR B C 1
ATOM 2498 O O . THR B 1 147 ? 10.086 -1.495 -14.039 1 96.5 147 THR B O 1
ATOM 2501 N N . SER B 1 148 ? 12.211 -1.541 -13.5 1 93.62 148 SER B N 1
ATOM 2502 C CA . SER B 1 148 ? 12.648 -1.032 -14.797 1 93.62 148 SER B CA 1
ATOM 2503 C C . SER B 1 148 ? 11.867 0.219 -15.195 1 93.62 148 SER B C 1
ATOM 2505 O O . SER B 1 148 ? 11.383 0.322 -16.328 1 93.62 148 SER B O 1
ATOM 2507 N N . GLY B 1 149 ? 11.625 1.023 -14.211 1 93.38 149 GLY B N 1
ATOM 2508 C CA . GLY B 1 149 ? 11.062 2.342 -14.453 1 93.38 149 GLY B CA 1
ATOM 2509 C C . GLY B 1 149 ? 9.539 2.354 -14.43 1 93.38 149 GLY B C 1
ATOM 2510 O O . GLY B 1 149 ? 8.922 3.41 -14.57 1 93.38 149 GLY B O 1
ATOM 2511 N N . ALA B 1 150 ? 8.859 1.233 -14.227 1 96.12 150 ALA B N 1
ATOM 2512 C CA . ALA B 1 150 ? 7.398 1.174 -14.242 1 96.12 150 ALA B CA 1
ATOM 2513 C C . ALA B 1 150 ? 6.805 1.961 -13.078 1 96.12 150 ALA B C 1
ATOM 2515 O O . ALA B 1 150 ? 5.746 2.58 -13.219 1 96.12 150 ALA B O 1
ATOM 2516 N N . VAL B 1 151 ? 7.426 1.914 -11.938 1 96.56 151 VAL B N 1
ATOM 2517 C CA . VAL B 1 151 ? 7.039 2.635 -10.727 1 96.56 151 VAL B CA 1
ATOM 2518 C C . VAL B 1 151 ? 8.258 3.332 -10.125 1 96.56 151 VAL B C 1
ATOM 2520 O O . VAL B 1 151 ? 9.305 2.711 -9.93 1 96.56 151 VAL B O 1
ATOM 2523 N N . THR B 1 152 ? 8.148 4.574 -9.844 1 94.62 152 THR B N 1
ATOM 2524 C CA . THR B 1 152 ? 9.242 5.332 -9.25 1 94.62 152 THR B CA 1
ATOM 2525 C C . THR B 1 152 ? 8.945 5.648 -7.785 1 94.62 152 THR B C 1
ATOM 2527 O O . THR B 1 152 ? 7.824 5.449 -7.316 1 94.62 152 THR B O 1
ATOM 2530 N N . ARG B 1 153 ? 9.977 6.117 -7.156 1 93.88 153 ARG B N 1
ATOM 2531 C CA . ARG B 1 153 ? 9.789 6.555 -5.777 1 93.88 153 ARG B CA 1
ATOM 2532 C C . ARG B 1 153 ? 8.773 7.688 -5.691 1 93.88 153 ARG B C 1
ATOM 2534 O O . ARG B 1 153 ? 7.988 7.754 -4.742 1 93.88 153 ARG B O 1
ATOM 2541 N N . GLN B 1 154 ? 8.773 8.57 -6.609 1 94.5 154 GLN B N 1
ATOM 2542 C CA . GLN B 1 154 ? 7.797 9.656 -6.645 1 94.5 154 GLN B CA 1
ATOM 2543 C C . GLN B 1 154 ? 6.375 9.109 -6.785 1 94.5 154 GLN B C 1
ATOM 2545 O O . GLN B 1 154 ? 5.441 9.633 -6.18 1 94.5 154 GLN B O 1
ATOM 2550 N N . ASP B 1 155 ? 6.211 8.07 -7.641 1 96.75 155 ASP B N 1
ATOM 2551 C CA . ASP B 1 155 ? 4.906 7.43 -7.77 1 96.75 155 ASP B CA 1
ATOM 2552 C C . ASP B 1 155 ? 4.422 6.895 -6.422 1 96.75 155 ASP B C 1
ATOM 2554 O O . ASP B 1 155 ? 3.252 7.055 -6.066 1 96.75 155 ASP B O 1
ATOM 2558 N N . LEU B 1 156 ? 5.379 6.234 -5.734 1 98.25 156 LEU B N 1
ATOM 2559 C CA . LEU B 1 156 ? 5.023 5.699 -4.422 1 98.25 156 LEU B CA 1
ATOM 2560 C C . LEU B 1 156 ? 4.52 6.809 -3.506 1 98.25 156 LEU B C 1
ATOM 2562 O O . LEU B 1 156 ? 3.457 6.676 -2.891 1 98.25 156 LEU B O 1
ATOM 2566 N N . THR B 1 157 ? 5.227 7.887 -3.449 1 98.25 157 THR B N 1
ATOM 2567 C CA . THR B 1 157 ? 4.879 9 -2.57 1 98.25 157 THR B CA 1
ATOM 2568 C C . THR B 1 157 ? 3.541 9.609 -2.971 1 98.25 157 THR B C 1
ATOM 2570 O O . THR B 1 157 ? 2.691 9.875 -2.117 1 98.25 157 THR B O 1
ATOM 2573 N N . GLU B 1 158 ? 3.348 9.836 -4.23 1 98.38 158 GLU B N 1
ATOM 2574 C CA . GLU B 1 158 ? 2.109 10.445 -4.707 1 98.38 158 GLU B CA 1
ATOM 2575 C C . GLU B 1 158 ? 0.901 9.578 -4.371 1 98.38 158 GLU B C 1
ATOM 2577 O O . GLU B 1 158 ? -0.136 10.086 -3.943 1 98.38 158 GLU B O 1
ATOM 2582 N N . HIS B 1 159 ? 1.037 8.273 -4.574 1 98.81 159 HIS B N 1
ATOM 2583 C CA . HIS B 1 159 ? -0.059 7.371 -4.242 1 98.81 159 HIS B CA 1
ATOM 2584 C C . HIS B 1 159 ? -0.371 7.41 -2.748 1 98.81 159 HIS B C 1
ATOM 2586 O O . HIS B 1 159 ? -1.539 7.449 -2.354 1 98.81 159 HIS B O 1
ATOM 2592 N N . ALA B 1 160 ? 0.66 7.379 -1.95 1 98.94 160 ALA B N 1
ATOM 2593 C CA . ALA B 1 160 ? 0.439 7.441 -0.507 1 98.94 160 ALA B CA 1
ATOM 2594 C C . ALA B 1 160 ? -0.331 8.695 -0.121 1 98.94 160 ALA B C 1
ATOM 2596 O O . ALA B 1 160 ? -1.261 8.641 0.687 1 98.94 160 ALA B O 1
ATOM 2597 N N . VAL B 1 161 ? 0.023 9.828 -0.7 1 98.94 161 VAL B N 1
ATOM 2598 C CA . VAL B 1 161 ? -0.602 11.109 -0.367 1 98.94 161 VAL B CA 1
ATOM 2599 C C . VAL B 1 161 ? -2.045 11.125 -0.867 1 98.94 161 VAL B C 1
ATOM 2601 O O . VAL B 1 161 ? -2.953 11.547 -0.148 1 98.94 161 VAL B O 1
ATOM 2604 N N . ILE B 1 162 ? -2.299 10.625 -2.08 1 98.94 162 ILE B N 1
ATOM 2605 C CA . ILE B 1 162 ? -3.65 10.594 -2.629 1 98.94 162 ILE B CA 1
ATOM 2606 C C . ILE B 1 162 ? -4.535 9.703 -1.757 1 98.94 162 ILE B C 1
ATOM 2608 O O . ILE B 1 162 ? -5.68 10.055 -1.465 1 98.94 162 ILE B O 1
ATOM 2612 N N . MET B 1 163 ? -3.988 8.586 -1.337 1 98.88 163 MET B N 1
ATOM 2613 C CA . MET B 1 163 ? -4.75 7.707 -0.455 1 98.88 163 MET B CA 1
ATOM 2614 C C . MET B 1 163 ? -5.105 8.414 0.847 1 98.88 163 MET B C 1
ATOM 2616 O O . MET B 1 163 ? -6.223 8.281 1.349 1 98.88 163 MET B O 1
ATOM 2620 N N . ALA B 1 164 ? -4.152 9.172 1.386 1 98.94 164 ALA B N 1
ATOM 2621 C CA . ALA B 1 164 ? -4.367 9.883 2.645 1 98.94 164 ALA B CA 1
ATOM 2622 C C . ALA B 1 164 ? -5.398 10.992 2.48 1 98.94 164 ALA B C 1
ATOM 2624 O O . ALA B 1 164 ? -5.984 11.453 3.463 1 98.94 164 ALA B O 1
ATOM 2625 N N . LEU B 1 165 ? -5.66 11.477 1.259 1 98.81 165 LEU B N 1
ATOM 2626 C CA . LEU B 1 165 ? -6.605 12.555 0.989 1 98.81 165 LEU B CA 1
ATOM 2627 C C . LEU B 1 165 ? -8.031 12.016 0.929 1 98.81 165 LEU B C 1
ATOM 2629 O O . LEU B 1 165 ? -8.992 12.781 1.064 1 98.81 165 LEU B O 1
ATOM 2633 N N . ILE B 1 166 ? -8.234 10.734 0.756 1 98.25 166 ILE B N 1
ATOM 2634 C CA . ILE B 1 166 ? -9.531 10.141 0.45 1 98.25 166 ILE B CA 1
ATOM 2635 C C . ILE B 1 166 ? -10.523 10.461 1.565 1 98.25 166 ILE B C 1
ATOM 2637 O O . ILE B 1 166 ? -11.625 10.945 1.301 1 98.25 166 ILE B O 1
ATOM 2641 N N . PRO B 1 167 ? -10.141 10.266 2.855 1 98.19 167 PRO B N 1
ATOM 2642 C CA . PRO B 1 167 ? -11.133 10.578 3.891 1 98.19 167 PRO B CA 1
ATOM 2643 C C . PRO B 1 167 ? -11.586 12.031 3.854 1 98.19 167 PRO B C 1
ATOM 2645 O O . PRO B 1 167 ? -12.742 12.328 4.164 1 98.19 167 PRO B O 1
ATOM 2648 N N . ARG B 1 168 ? -10.672 12.891 3.488 1 97.38 168 ARG B N 1
ATOM 2649 C CA . ARG B 1 168 ? -10.977 14.312 3.428 1 97.38 168 ARG B CA 1
ATOM 2650 C C . ARG B 1 168 ? -11.828 14.641 2.207 1 97.38 168 ARG B C 1
ATOM 2652 O O . ARG B 1 168 ? -12.789 15.406 2.301 1 97.38 168 ARG B O 1
ATOM 2659 N N . LEU B 1 169 ? -11.516 14.07 1.09 1 96.75 169 LEU B N 1
ATOM 2660 C CA . LEU B 1 169 ? -12.25 14.289 -0.15 1 96.75 169 LEU B CA 1
ATOM 2661 C C . LEU B 1 169 ? -13.68 13.758 -0.034 1 96.75 169 LEU B C 1
ATOM 2663 O O . LEU B 1 169 ? -14.609 14.359 -0.571 1 96.75 169 LEU B O 1
ATOM 2667 N N . MET B 1 170 ? -13.836 12.625 0.699 1 95.06 170 MET B N 1
ATOM 2668 C CA . MET B 1 170 ? -15.125 11.953 0.795 1 95.06 170 MET B CA 1
ATOM 2669 C C . MET B 1 170 ? -15.93 12.484 1.978 1 95.06 170 MET B C 1
ATOM 2671 O O . MET B 1 170 ? -17.109 12.141 2.143 1 95.06 170 MET B O 1
ATOM 2675 N N . GLY B 1 171 ? -15.289 13.297 2.805 1 95 171 GLY B N 1
ATOM 2676 C CA . GLY B 1 171 ? -15.984 13.875 3.943 1 95 171 GLY B CA 1
ATOM 2677 C C . GLY B 1 171 ? -16.375 12.844 4.984 1 95 171 GLY B C 1
ATOM 2678 O O . GLY B 1 171 ? -17.547 12.789 5.406 1 95 171 GLY B O 1
ATOM 2679 N N . TYR B 1 172 ? -15.359 12.023 5.355 1 95.19 172 TYR B N 1
ATOM 2680 C CA . TYR B 1 172 ? -15.656 11.031 6.383 1 95.19 172 TYR B CA 1
ATOM 2681 C C . TYR B 1 172 ? -16.109 11.703 7.676 1 95.19 172 TYR B C 1
ATOM 2683 O O . TYR B 1 172 ? -15.586 12.758 8.047 1 95.19 172 TYR B O 1
ATOM 2691 N N . GLY B 1 173 ? -17.125 11.148 8.305 1 88.88 173 GLY B N 1
ATOM 2692 C CA . GLY B 1 173 ? -17.734 11.75 9.484 1 88.88 173 GLY B CA 1
ATOM 2693 C C . GLY B 1 173 ? -16.828 11.695 10.711 1 88.88 173 GLY B C 1
ATOM 2694 O O . GLY B 1 173 ? -16.984 12.492 11.633 1 88.88 173 GLY B O 1
ATOM 2695 N N . SER B 1 174 ? -15.977 10.766 10.742 1 91.12 174 SER B N 1
ATOM 2696 C CA . SER B 1 174 ? -15.117 10.594 11.906 1 91.12 174 SER B CA 1
ATOM 2697 C C . SER B 1 174 ? -13.656 10.43 11.5 1 91.12 174 SER B C 1
ATOM 2699 O O . SER B 1 174 ? -13.258 9.359 11.023 1 91.12 174 SER B O 1
ATOM 2701 N N . ILE B 1 175 ? -12.891 11.523 11.586 1 96.75 175 ILE B N 1
ATOM 2702 C CA . ILE B 1 175 ? -11.445 11.484 11.375 1 96.75 175 ILE B CA 1
ATOM 2703 C C . ILE B 1 175 ? -10.727 11.5 12.719 1 96.75 175 ILE B C 1
ATOM 2705 O O . ILE B 1 175 ? -11.031 12.32 13.586 1 96.75 175 ILE B O 1
ATOM 2709 N N . ALA B 1 176 ? -9.844 10.586 12.922 1 98.06 176 ALA B N 1
ATOM 2710 C CA . ALA B 1 176 ? -9.125 10.422 14.18 1 98.06 176 ALA B CA 1
ATOM 2711 C C . ALA B 1 176 ? -8.141 11.562 14.406 1 98.06 176 ALA B C 1
ATOM 2713 O O . ALA B 1 176 ? -7.797 12.289 13.461 1 98.06 176 ALA B O 1
ATOM 2714 N N . THR B 1 177 ? -7.742 11.734 15.672 1 98.25 177 THR B N 1
ATOM 2715 C CA . THR B 1 177 ? -6.691 12.695 16 1 98.25 177 THR B CA 1
ATOM 2716 C C . THR B 1 177 ? -5.312 12.078 15.781 1 98.25 177 THR B C 1
ATOM 2718 O O . THR B 1 177 ? -5.184 10.859 15.641 1 98.25 177 THR B O 1
ATOM 2721 N N . VAL B 1 178 ? -4.332 12.977 15.75 1 98.69 178 VAL B N 1
ATOM 2722 C CA . VAL B 1 178 ? -2.938 12.562 15.656 1 98.69 178 VAL B CA 1
ATOM 2723 C C . VAL B 1 178 ? -2.619 11.57 16.781 1 98.69 178 VAL B C 1
ATOM 2725 O O . VAL B 1 178 ? -2.02 10.523 16.531 1 98.69 178 VAL B O 1
ATOM 2728 N N . GLU B 1 179 ? -3.086 11.844 17.984 1 98.44 179 GLU B N 1
ATOM 2729 C CA . GLU B 1 179 ? -2.771 11.031 19.156 1 98.44 179 GLU B CA 1
ATOM 2730 C C . GLU B 1 179 ? -3.414 9.648 19.047 1 98.44 179 GLU B C 1
ATOM 2732 O O . GLU B 1 179 ? -2.811 8.648 19.453 1 98.44 179 GLU B O 1
ATOM 2737 N N . GLU B 1 180 ? -4.586 9.617 18.578 1 98.19 180 GLU B N 1
ATOM 2738 C CA . GLU B 1 180 ? -5.293 8.352 18.438 1 98.19 180 GLU B CA 1
ATOM 2739 C C . GLU B 1 180 ? -4.57 7.426 17.453 1 98.19 180 GLU B C 1
ATOM 2741 O O . GLU B 1 180 ? -4.371 6.242 17.75 1 98.19 180 GLU B O 1
ATOM 2746 N N . ILE B 1 181 ? -4.141 7.922 16.281 1 98.69 181 ILE B N 1
ATOM 2747 C CA . ILE B 1 181 ? -3.457 7.109 15.281 1 98.69 181 ILE B CA 1
ATOM 2748 C C . ILE B 1 181 ? -2.074 6.715 15.789 1 98.69 181 ILE B C 1
ATOM 2750 O O . ILE B 1 181 ? -1.646 5.57 15.617 1 98.69 181 ILE B O 1
ATOM 2754 N N . ALA B 1 182 ? -1.405 7.676 16.422 1 98.69 182 ALA B N 1
ATOM 2755 C CA . ALA B 1 182 ? -0.092 7.383 16.984 1 98.69 182 ALA B CA 1
ATOM 2756 C C . ALA B 1 182 ? -0.175 6.25 18.016 1 98.69 182 ALA B C 1
ATOM 2758 O O . ALA B 1 182 ? 0.668 5.352 18.016 1 98.69 182 ALA B O 1
ATOM 2759 N N . ALA B 1 183 ? -1.155 6.309 18.859 1 98.44 183 ALA B N 1
ATOM 2760 C CA . ALA B 1 183 ? -1.34 5.277 19.875 1 98.44 183 ALA B CA 1
ATOM 2761 C C . ALA B 1 183 ? -1.565 3.91 19.234 1 98.44 183 ALA B C 1
ATOM 2763 O O . ALA B 1 183 ? -1.03 2.904 19.719 1 98.44 183 ALA B O 1
ATOM 2764 N N . GLN B 1 184 ? -2.373 3.842 18.188 1 98.38 184 GLN B N 1
ATOM 2765 C CA . GLN B 1 184 ? -2.609 2.598 17.469 1 98.38 184 GLN B CA 1
ATOM 2766 C C . GLN B 1 184 ? -1.307 2.025 16.922 1 98.38 184 GLN B C 1
ATOM 2768 O O . GLN B 1 184 ? -1.146 0.805 16.828 1 98.38 184 GLN B O 1
ATOM 2773 N N . ALA B 1 185 ? -0.367 2.883 16.547 1 98.44 185 ALA B N 1
ATOM 2774 C CA . ALA B 1 185 ? 0.888 2.477 15.922 1 98.44 185 ALA B CA 1
ATOM 2775 C C . ALA B 1 185 ? 1.926 2.092 16.969 1 98.44 185 ALA B C 1
ATOM 2777 O O . ALA B 1 185 ? 3.002 1.592 16.641 1 98.44 185 ALA B O 1
ATOM 2778 N N . GLY B 1 186 ? 1.6 2.291 18.219 1 98 186 GLY B N 1
ATOM 2779 C CA . GLY B 1 186 ? 2.58 2.098 19.266 1 98 186 GLY B CA 1
ATOM 2780 C C . GLY B 1 186 ? 3.59 3.227 19.359 1 98 186 GLY B C 1
ATOM 2781 O O . GLY B 1 186 ? 4.73 3.014 19.766 1 98 186 GLY B O 1
ATOM 2782 N N . ALA B 1 187 ? 3.23 4.398 18.891 1 97.75 187 ALA B N 1
ATOM 2783 C CA . ALA B 1 187 ? 4.074 5.59 18.922 1 97.75 187 ALA B CA 1
ATOM 2784 C C . ALA B 1 187 ? 3.451 6.68 19.797 1 97.75 187 ALA B C 1
ATOM 2786 O O . ALA B 1 187 ? 2.338 6.516 20.297 1 97.75 187 ALA B O 1
ATOM 2787 N N . SER B 1 188 ? 4.238 7.699 20.047 1 96.62 188 SER B N 1
ATOM 2788 C CA . SER B 1 188 ? 3.766 8.875 20.781 1 96.62 188 SER B CA 1
ATOM 2789 C C . SER B 1 188 ? 4.074 10.156 20 1 96.62 188 SER B C 1
ATOM 2791 O O . SER B 1 188 ? 5.242 10.5 19.812 1 96.62 188 SER B O 1
ATOM 2793 N N . VAL B 1 189 ? 3.049 10.734 19.5 1 97.38 189 VAL B N 1
ATOM 2794 C CA . VAL B 1 189 ? 3.137 12.023 18.812 1 97.38 189 VAL B CA 1
ATOM 2795 C C . VAL B 1 189 ? 2.072 12.969 19.359 1 97.38 189 VAL B C 1
ATOM 2797 O O . VAL B 1 189 ? 0.891 12.617 19.422 1 97.38 189 VAL B O 1
ATOM 2800 N N . GLU B 1 190 ? 2.465 14.109 19.766 1 95.62 190 GLU B N 1
ATOM 2801 C CA . GLU B 1 190 ? 1.545 15.109 20.297 1 95.62 190 GLU B CA 1
ATOM 2802 C C . GLU B 1 190 ? 1.289 16.219 19.297 1 95.62 190 GLU B C 1
ATOM 2804 O O . GLU B 1 190 ? 2.197 16.625 18.562 1 95.62 190 GLU B O 1
ATOM 2809 N N . CYS B 1 191 ? 0.063 16.594 19.234 1 95.88 191 CYS B N 1
ATOM 2810 C CA . CYS B 1 191 ? -0.35 17.688 18.344 1 95.88 191 CYS B CA 1
ATOM 2811 C C . CYS B 1 191 ? -1.13 18.75 19.125 1 95.88 191 CYS B C 1
ATOM 2813 O O . CYS B 1 191 ? -2.1 18.422 19.812 1 95.88 191 CYS B O 1
ATOM 2815 N N . ARG B 1 192 ? -0.698 19.969 19.109 1 88.56 192 ARG B N 1
ATOM 2816 C CA . ARG B 1 192 ? -1.406 21.094 19.719 1 88.56 192 ARG B CA 1
ATOM 2817 C C . ARG B 1 192 ? -2.109 21.938 18.672 1 88.56 192 ARG B C 1
ATOM 2819 O O . ARG B 1 192 ? -1.479 22.406 17.719 1 88.56 192 ARG B O 1
ATOM 2826 N N . SER B 1 193 ? -3.502 21.984 18.844 1 81.25 193 SER B N 1
ATOM 2827 C CA . SER B 1 193 ? -4.293 22.75 17.891 1 81.25 193 SER B CA 1
ATOM 2828 C C . SER B 1 193 ? -3.857 24.219 17.875 1 81.25 193 SER B C 1
ATOM 2830 O O . SER B 1 193 ? -3.551 24.797 18.922 1 81.25 193 SER B O 1
ATOM 2832 N N . THR B 1 194 ? -3.418 24.656 16.844 1 63.56 194 THR B N 1
ATOM 2833 C CA . THR B 1 194 ? -3.008 26.047 16.734 1 63.56 194 THR B CA 1
ATOM 2834 C C . THR B 1 194 ? -4.223 26.969 16.562 1 63.56 194 THR B C 1
ATOM 2836 O O . THR B 1 194 ? -4.074 28.156 16.312 1 63.56 194 THR B O 1
ATOM 2839 N N . ARG B 1 195 ? -5.535 26.469 16.641 1 59.53 195 ARG B N 1
ATOM 2840 C CA . ARG B 1 195 ? -6.66 27.406 16.656 1 59.53 195 ARG B CA 1
ATOM 2841 C C . ARG B 1 195 ? -6.605 28.297 17.891 1 59.53 195 ARG B C 1
ATOM 2843 O O . ARG B 1 195 ? -6.5 27.812 19.016 1 59.53 195 ARG B O 1
ATOM 2850 N N . ALA B 1 196 ? -5.855 29.438 17.859 1 44.78 196 ALA B N 1
ATOM 2851 C CA . ALA B 1 196 ? -5.895 30.516 18.844 1 44.78 196 ALA B CA 1
ATOM 2852 C C . ALA B 1 196 ? -7.262 30.594 19.516 1 44.78 196 ALA B C 1
ATOM 2854 O O . ALA B 1 196 ? -8.289 30.578 18.844 1 44.78 196 ALA B O 1
ATOM 2855 N N . ILE B 1 197 ? -7.227 30.234 20.953 1 33.31 197 ILE B N 1
ATOM 2856 C CA . ILE B 1 197 ? -8.211 30.844 21.844 1 33.31 197 ILE B CA 1
ATOM 2857 C C . ILE B 1 197 ? -8.32 32.344 21.562 1 33.31 197 ILE B C 1
ATOM 2859 O O . ILE B 1 197 ? -7.316 33 21.297 1 33.31 197 ILE B O 1
#